Protein 8QPT (pdb70)

Sequence (572 aa):
ALSSVVSGTRRNSPSFKTYLRLKDGKIGSFFHDVPLGLDKQKRIANMVVEIPRWVNAKYEISKDFKANPIVVQDTKKGKLRYLNNIYPNHGVPHNYGAFPQTWESPLESSSLVNQNILGDNDPLDVIDIGRFVSSTGTVKPVKILGSLALVDDGELDWKVVVIDTNDPFAAELNDIKDVYEKMPGVLENLKRWFEVYKIPTGKEPNSFLFDGNYKDTEEFTLKVVQECHENWYKLVMGELHGDNLPSTENATLPHTKGNTVFDVEIEVSQKAEQVPPEVNDMSFIKMLKLSRALSSVVSGTRNSPSFKTYLRLKDGKIGSFFHDVPLGLDKQKRIANMVVEIPRWVNAKYEISKDFKANPIVQDTTKKGKLRYLNNIYPNHGVPHNYGAFPQTWESPLESSSLVNQNILGDNDPLDVIDIGRFVSSTGTVKPVKILGSLALVDDGELDWKVVVIDTNDPFAAELNDIKDVYEKMPGVLENLKRWFEVYKIPTGKEPNSFLFDGNYKDTEFTLKVVQECHENWYKLVMGELHGDNLPSTENATLPHTKGNTVFDVEIEVSQKAEQVPPEVNDMSFIK

Solvent-accessible surface area: 26275 Å² total; per-residue (Å²): 130,59,62,45,36,71,2,0,4,91,22,6,95,31,11,24,2,11,0,67,21,87,105,36,112,9,0,0,0,0,0,5,0,72,0,46,46,41,60,162,133,62,47,0,34,0,0,0,19,9,14,27,132,35,12,4,40,2,74,11,18,52,140,100,106,3,6,0,0,18,7,43,68,45,111,69,83,38,55,37,19,42,4,1,109,109,22,100,0,0,10,22,0,20,3,2,0,0,18,0,0,8,3,55,80,52,66,22,95,44,13,126,47,91,11,87,12,21,39,49,7,0,33,1,2,0,6,3,132,77,82,11,77,17,3,39,39,16,55,0,20,0,0,0,0,1,0,0,6,15,90,8,55,6,16,8,14,0,2,0,0,6,50,108,7,99,63,8,77,83,0,67,52,16,61,35,0,138,89,92,34,110,36,23,12,84,43,2,63,82,2,5,62,10,23,58,54,52,94,62,66,39,81,16,52,30,15,66,143,7,87,39,44,64,6,127,37,0,16,98,2,0,82,45,5,50,84,16,17,99,55,7,7,91,63,85,45,99,40,126,142,57,14,55,26,65,0,27,58,24,103,189,15,136,12,66,52,111,14,131,32,139,62,69,137,68,137,99,62,93,94,57,52,107,108,18,102,94,107,17,141,33,153,266,155,80,170,88,158,67,51,53,46,37,60,1,1,9,109,23,10,53,16,6,36,2,10,0,49,23,123,74,37,125,25,0,0,0,0,0,4,1,78,1,46,38,31,62,144,128,60,44,1,35,0,0,0,17,9,18,28,132,47,14,4,49,7,64,10,13,49,131,63,56,2,4,0,0,17,10,37,66,67,78,16,58,33,35,40,16,39,4,1,110,107,22,98,0,0,11,22,0,23,3,2,0,0,16,0,0,6,12,28,80,50,48,23,107,48,10,124,94,96,18,86,10,25,24,47,8,0,34,1,2,0,6,3,135,78,83,11,75,21,4,40,44,17,58,0,22,0,0,0,0,1,0,0,21,9,106,56,67,5,15,8,14,0,2,0,0,7,53,108,6,101,65,8,81,54,0,71,52,17,69,33,0,125,117,96,38,112,36,22,12,86,44,1,63,84,2,5,63,7,26,57,51,55,96,71,84,96,77,18,62,36,19,66,137,8,88,41,44,61,7,136,32,0,18,71,3,0,66,34,7,46,85,29,10,98,87,7,3,62,64,110,51,93,46,121,107,46,13,52,28,78,0,31,62,22,118,97,12,114,13,66,50,128,23,139,30,138,75,70,122,60,124,96,55,87,160,62,51,108,112,16,102,92,106,18,141,33,178

InterPro domains:
  IPR008162 Inorganic pyrophosphatase [PF00719] (52-235)
  IPR008162 Inorganic pyrophosphatase [PTHR10286] (16-240)
  IPR008162 Inorganic pyrophosphatase [cd00412] (51-233)
  IPR036649 Inorganic pyrophosphatase superfamily [G3DSA:3.90.80.10] (9-289)
  IPR036649 Inorganic pyrophosphatase superfamily [SSF50324] (10-264)

Radius of gyration: 27.83 Å; Cα contacts (8 Å, |Δi|>4): 1344; chains: 2; bounding box: 72×51×73 Å

B-factor: mean 26.02, std 12.2, range [9.14, 114.29]

Secondary structure (DSSP, 8-state):
--EEEEES-TTSTT-EEEEE-TTS-EE-TTTSS----BTTTTEEEEEEEE-TT--B-EEE-SSSTT--EEE-EETTEEPB--EETT--S-SSEEEE-TT----SSS--TTSSS--EE-SSPPEEEE-SS----TT-EEEEEEEEEEEEEETTEEEEEEEEEETTSGGGGG-SSHHHHHHHSTTHHHHHHHHHHHTTGGGTPPPPEESGGGPEE-HHHHHHHHHHHHHHHHHHHTT----SSPPP--BSS-TT-TTB--B----PPP-S-PPPPGGGG-EE---/---SS---EEEEES-TTSTT-EEEEE-TTS-EE-TTTSS----BTTTTEEEEEEEE-TT--B-EEE-SSSTT--EEE-EETTEE-B--EETT--S-SSEEEE-TT----SSSB-TTSSS--BB-SSPPEEEE-SS----TT-EEEEEEEEEEEEEETTEEEEEEEEEETTSGGGGG--SHHHHHHHSTTHHHHHHHHHHHTTGGGTPPPPEESGGGPEE-HHHHHHHHHHHHHHHHHHHTT----SSPPP--BSS-TT-TTB-------PPP-S-PPPPGGGG-EE---

Nearest PDB structures (foldseek):
  8qpt-assembly1_A  TM=9.999E-01  e=3.934E-60  Ogataea parapolymorpha
  1m38-assembly1_B  TM=9.518E-01  e=9.790E-38  Saccharomyces cerevisiae
  2ik9-assembly1_B  TM=9.386E-01  e=1.916E-37  Saccharomyces cerevisiae
  2ik0-assembly1_B  TM=9.523E-01  e=9.363E-37  Saccharomyces cerevisiae
  2ik7-assembly1_A  TM=9.501E-01  e=1.980E-35  Saccharomyces cerevisiae

Structure (mmCIF, N/CA/C/O backbone):
data_8QPT
#
_entry.id   8QPT
#
_cell.length_a   56.724
_cell.length_b   83.035
_cell.length_c   64.975
_cell.angle_alpha   90.00
_cell.angle_beta   96.89
_cell.angle_gamma   90.00
#
_symmetry.space_group_name_H-M   'P 1 21 1'
#
loop_
_entity.id
_entity.type
_entity.pdbx_description
1 polymer 'inorganic diphosphatase'
2 non-polymer GLYCEROL
3 non-polymer 'MAGNESIUM ION'
4 water water
#
loop_
_atom_site.group_PDB
_atom_site.id
_atom_site.type_symbol
_atom_site.label_atom_id
_atom_site.label_alt_id
_atom_site.label_comp_id
_atom_site.label_asym_id
_atom_site.label_entity_id
_atom_site.label_seq_id
_atom_site.pdbx_PDB_ins_code
_atom_site.Cartn_x
_atom_site.Cartn_y
_atom_site.Cartn_z
_atom_site.occupancy
_atom_site.B_iso_or_equiv
_atom_site.auth_seq_id
_atom_site.auth_comp_id
_atom_site.auth_asym_id
_atom_site.auth_atom_id
_atom_site.pdbx_PDB_model_num
ATOM 1 N N . ALA A 1 7 ? 6.498 6.459 18.625 1.00 51.91 7 ALA A N 1
ATOM 2 C CA . ALA A 1 7 ? 7.289 5.709 17.576 1.00 54.14 7 ALA A CA 1
ATOM 3 C C . ALA A 1 7 ? 8.029 6.697 16.671 1.00 44.13 7 ALA A C 1
ATOM 4 O O . ALA A 1 7 ? 7.619 7.873 16.574 1.00 42.32 7 ALA A O 1
ATOM 6 N N . LEU A 1 8 ? 9.212 6.285 16.202 1.00 34.38 8 LEU A N 1
ATOM 7 C CA . LEU A 1 8 ? 9.985 7.008 15.161 1.00 32.13 8 LEU A CA 1
ATOM 8 C C . LEU A 1 8 ? 9.061 7.263 13.983 1.00 27.12 8 LEU A C 1
ATOM 9 O O . LEU A 1 8 ? 8.209 6.397 13.654 1.00 33.00 8 LEU A O 1
ATOM 14 N N . SER A 1 9 ? 9.268 8.339 13.285 1.00 22.81 9 SER A N 1
ATOM 15 C CA . SER A 1 9 ? 8.524 8.586 12.049 1.00 24.46 9 SER A CA 1
ATOM 16 C C . SER A 1 9 ? 9.415 9.410 11.158 1.00 21.98 9 SER A C 1
ATOM 17 O O . SER A 1 9 ? 10.661 9.487 11.442 1.00 22.40 9 SER A O 1
ATOM 20 N N . SER A 1 10 ? 8.845 9.997 10.124 1.00 19.66 10 SER A N 1
ATOM 21 C CA . SER A 1 10 ? 9.653 10.808 9.205 1.00 18.83 10 SER A CA 1
ATOM 22 C C . SER A 1 10 ? 8.807 11.983 8.744 1.00 24.43 10 SER A C 1
ATOM 23 O O . SER A 1 10 ? 7.604 11.915 8.890 1.00 30.06 10 SER A O 1
ATOM 26 N N . VAL A 1 11 ? 9.427 12.963 8.163 1.00 23.03 11 VAL A N 1
ATOM 27 C CA . VAL A 1 11 ? 8.813 14.201 7.660 1.00 26.01 11 VAL A CA 1
ATOM 28 C C . VAL A 1 11 ? 9.503 14.529 6.337 1.00 25.94 11 VAL A C 1
ATOM 29 O O . VAL A 1 11 ? 10.805 14.537 6.210 1.00 21.31 11 VAL A O 1
ATOM 33 N N . VAL A 1 12 ? 8.656 14.860 5.366 1.00 21.95 12 VAL A N 1
ATOM 34 C CA . VAL A 1 12 ? 9.180 15.351 4.082 1.00 22.32 12 VAL A CA 1
ATOM 35 C C . VAL A 1 12 ? 9.433 16.868 4.115 1.00 26.57 12 VAL A C 1
ATOM 36 O O . VAL A 1 12 ? 8.631 17.606 4.681 1.00 24.90 12 VAL A O 1
ATOM 40 N N . SER A 1 13 ? 10.547 17.287 3.568 1.00 24.19 13 SER A N 1
ATOM 41 C CA . SER A 1 13 ? 10.921 18.658 3.233 1.00 25.42 13 SER A CA 1
ATOM 42 C C . SER A 1 13 ? 11.059 18.839 1.722 1.00 31.05 13 SER A C 1
ATOM 43 O O . SER A 1 13 ? 11.676 17.970 1.031 1.00 28.12 13 SER A O 1
ATOM 46 N N . GLY A 1 14 ? 10.554 19.968 1.197 1.00 27.70 14 GLY A N 1
ATOM 47 C CA . GLY A 1 14 ? 10.798 20.310 -0.209 1.00 24.32 14 GLY A CA 1
ATOM 48 C C . GLY A 1 14 ? 9.893 19.580 -1.155 1.00 23.79 14 GLY A C 1
ATOM 49 O O . GLY A 1 14 ? 8.862 19.072 -0.722 1.00 25.96 14 GLY A O 1
ATOM 50 N N . THR A 1 15 ? 10.278 19.552 -2.445 1.00 29.05 15 THR A N 1
ATOM 51 C CA . THR A 1 15 ? 9.376 19.129 -3.561 1.00 27.10 15 THR A CA 1
ATOM 52 C C . THR A 1 15 ? 9.816 17.767 -4.141 1.00 24.80 15 THR A C 1
ATOM 53 O O . THR A 1 15 ? 10.928 17.665 -4.585 1.00 26.51 15 THR A O 1
ATOM 57 N N . ARG A 1 16 ? 8.902 16.817 -4.210 1.00 24.46 16 ARG A N 1
ATOM 58 C CA A ARG A 1 16 ? 9.142 15.490 -4.841 0.50 24.73 16 ARG A CA 1
ATOM 59 C CA B ARG A 1 16 ? 9.108 15.483 -4.847 0.50 26.06 16 ARG A CA 1
ATOM 60 C C . ARG A 1 16 ? 9.570 15.692 -6.303 1.00 26.16 16 ARG A C 1
ATOM 61 O O . ARG A 1 16 ? 8.987 16.522 -6.988 1.00 31.19 16 ARG A O 1
ATOM 76 N N . ASN A 1 17 ? 10.617 14.986 -6.715 1.00 25.06 17 ASN A N 1
ATOM 77 C CA . ASN A 1 17 ? 11.187 14.948 -8.076 1.00 25.35 17 ASN A CA 1
ATOM 78 C C . ASN A 1 17 ? 11.833 16.276 -8.359 1.00 29.57 17 ASN A C 1
ATOM 79 O O . ASN A 1 17 ? 12.105 16.547 -9.533 1.00 27.93 17 ASN A O 1
ATOM 84 N N . SER A 1 18 ? 12.234 16.993 -7.325 1.00 26.10 18 SER A N 1
ATOM 85 C CA . SER A 1 18 ? 13.120 18.180 -7.465 1.00 32.22 18 SER A CA 1
ATOM 86 C C . SER A 1 18 ? 14.327 18.011 -6.568 1.00 34.29 18 SER A C 1
ATOM 87 O O . SER A 1 18 ? 14.267 17.224 -5.635 1.00 23.33 18 SER A O 1
ATOM 90 N N . PRO A 1 19 ? 15.413 18.773 -6.814 1.00 34.91 19 PRO A N 1
ATOM 91 C CA . PRO A 1 19 ? 16.584 18.748 -5.966 1.00 32.35 19 PRO A CA 1
ATOM 92 C C . PRO A 1 19 ? 16.318 19.152 -4.512 1.00 29.49 19 PRO A C 1
ATOM 93 O O . PRO A 1 19 ? 17.125 18.817 -3.746 1.00 32.63 19 PRO A O 1
ATOM 97 N N . SER A 1 20 ? 15.183 19.747 -4.170 1.00 28.88 20 SER A N 1
ATOM 98 C CA . SER A 1 20 ? 14.869 20.159 -2.765 1.00 32.10 20 SER A CA 1
ATOM 99 C C . SER A 1 20 ? 14.339 19.000 -1.891 1.00 31.59 20 SER A C 1
ATOM 100 O O . SER A 1 20 ? 14.258 19.177 -0.647 1.00 25.58 20 SER A O 1
ATOM 103 N N . PHE A 1 21 ? 14.002 17.834 -2.465 1.00 26.90 21 PHE A N 1
ATOM 104 C CA . PHE A 1 21 ? 13.246 16.799 -1.708 1.00 23.25 21 PHE A CA 1
ATOM 105 C C . PHE A 1 21 ? 14.154 16.220 -0.641 1.00 22.02 21 PHE A C 1
ATOM 106 O O . PHE A 1 21 ? 15.316 15.954 -0.939 1.00 18.69 21 PHE A O 1
ATOM 114 N N . LYS A 1 22 ? 13.631 16.088 0.560 1.00 19.94 22 LYS A N 1
ATOM 115 C CA . LYS A 1 22 ? 14.357 15.400 1.661 1.00 19.76 22 LYS A CA 1
ATOM 116 C C . LYS A 1 22 ? 13.385 14.679 2.539 1.00 23.08 22 LYS A C 1
ATOM 117 O O . LYS A 1 22 ? 12.214 15.146 2.696 1.00 24.05 22 LYS A O 1
ATOM 123 N N . THR A 1 23 ? 13.833 13.584 3.136 1.00 18.85 23 THR A N 1
ATOM 124 C CA . THR A 1 23 ? 13.058 12.918 4.213 1.00 18.81 23 THR A CA 1
ATOM 125 C C . THR A 1 23 ? 13.943 12.912 5.442 1.00 18.77 23 THR A C 1
ATOM 126 O O . THR A 1 23 ? 15.075 12.429 5.335 1.00 16.80 23 THR A O 1
ATOM 130 N N . TYR A 1 24 ? 13.429 13.421 6.560 1.00 19.51 24 TYR A N 1
ATOM 131 C CA . TYR A 1 24 ? 14.180 13.455 7.832 1.00 18.41 24 TYR A CA 1
ATOM 132 C C . TYR A 1 24 ? 13.542 12.469 8.772 1.00 19.66 24 TYR A C 1
ATOM 133 O O . TYR A 1 24 ? 12.293 12.377 8.784 1.00 18.44 24 TYR A O 1
ATOM 142 N N . LEU A 1 25 ? 14.413 11.898 9.650 1.00 19.54 25 LEU A N 1
ATOM 143 C CA . LEU A 1 25 ? 13.950 11.133 10.798 1.00 18.91 25 LEU A CA 1
ATOM 144 C C . LEU A 1 25 ? 13.342 12.075 11.850 1.00 18.87 25 LEU A C 1
ATOM 145 O O . LEU A 1 25 ? 13.957 13.033 12.213 1.00 16.14 25 LEU A O 1
ATOM 150 N N . ARG A 1 26 ? 12.170 11.709 12.345 1.00 23.95 26 ARG A N 1
ATOM 151 C CA . ARG A 1 26 ? 11.572 12.394 13.506 1.00 26.61 26 ARG A CA 1
ATOM 152 C C . ARG A 1 26 ? 11.684 11.402 14.685 1.00 24.95 26 ARG A C 1
ATOM 153 O O . ARG A 1 26 ? 11.230 10.207 14.613 1.00 29.89 26 ARG A O 1
ATOM 161 N N . LEU A 1 27 ? 12.279 11.878 15.772 1.00 28.37 27 LEU A N 1
ATOM 162 C CA . LEU A 1 27 ? 12.389 11.093 17.000 1.00 24.65 27 LEU A CA 1
ATOM 163 C C . LEU A 1 27 ? 11.080 11.184 17.792 1.00 30.38 27 LEU A C 1
ATOM 164 O O . LEU A 1 27 ? 10.211 11.916 17.367 1.00 29.93 27 LEU A O 1
ATOM 169 N N . LYS A 1 28 ? 10.960 10.385 18.861 1.00 31.30 28 LYS A N 1
ATOM 170 C CA . LYS A 1 28 ? 9.699 10.151 19.588 1.00 40.18 28 LYS A CA 1
ATOM 171 C C . LYS A 1 28 ? 9.201 11.461 20.204 1.00 41.57 28 LYS A C 1
ATOM 172 O O . LYS A 1 28 ? 7.977 11.565 20.330 1.00 49.72 28 LYS A O 1
ATOM 174 N N . ASP A 1 29 ? 10.067 12.424 20.528 1.00 31.48 29 ASP A N 1
ATOM 175 C CA . ASP A 1 29 ? 9.649 13.695 21.161 1.00 40.32 29 ASP A CA 1
ATOM 176 C C . ASP A 1 29 ? 9.359 14.742 20.070 1.00 43.48 29 ASP A C 1
ATOM 177 O O . ASP A 1 29 ? 9.176 15.918 20.455 1.00 39.90 29 ASP A O 1
ATOM 182 N N . GLY A 1 30 ? 9.424 14.380 18.771 1.00 38.64 30 GLY A N 1
ATOM 183 C CA . GLY A 1 30 ? 9.272 15.315 17.638 1.00 33.99 30 GLY A CA 1
ATOM 184 C C . GLY A 1 30 ? 10.583 15.938 17.169 1.00 33.97 30 GLY A C 1
ATOM 185 O O . GLY A 1 30 ? 10.546 16.647 16.190 1.00 33.48 30 GLY A O 1
ATOM 186 N N . LYS A 1 31 ? 11.733 15.742 17.834 1.00 26.75 31 LYS A N 1
ATOM 187 C CA . LYS A 1 31 ? 12.986 16.345 17.406 1.00 24.67 31 LYS A CA 1
ATOM 188 C C . LYS A 1 31 ? 13.521 15.578 16.171 1.00 23.53 31 LYS A C 1
ATOM 189 O O . LYS A 1 31 ? 13.102 14.472 15.901 1.00 24.31 31 LYS A O 1
ATOM 195 N N . ILE A 1 32 ? 14.392 16.211 15.424 1.00 22.69 32 ILE A N 1
ATOM 196 C CA . ILE A 1 32 ? 15.008 15.616 14.201 1.00 22.28 32 ILE A CA 1
ATOM 197 C C . ILE A 1 32 ? 16.172 14.777 14.656 1.00 23.99 32 ILE A C 1
ATOM 198 O O . ILE A 1 32 ? 16.949 15.230 15.554 1.00 19.99 32 ILE A O 1
ATOM 203 N N . GLY A 1 33 ? 16.247 13.551 14.136 1.00 20.51 33 GLY A N 1
ATOM 204 C CA . GLY A 1 33 ? 17.430 12.698 14.321 1.00 20.30 33 GLY A CA 1
ATOM 205 C C . GLY A 1 33 ? 18.086 12.377 12.967 1.00 17.46 33 GLY A C 1
ATOM 206 O O . GLY A 1 33 ? 17.551 12.737 11.911 1.00 17.45 33 GLY A O 1
ATOM 207 N N . SER A 1 34 ? 19.167 11.583 13.026 1.00 18.81 34 SER A N 1
ATOM 208 C CA . SER A 1 34 ? 19.942 11.071 11.901 1.00 16.66 34 SER A CA 1
ATOM 209 C C . SER A 1 34 ? 19.424 9.657 11.577 1.00 17.40 34 SER A C 1
ATOM 210 O O . SER A 1 34 ? 19.512 8.807 12.426 1.00 16.97 34 SER A O 1
ATOM 213 N N . PHE A 1 35 ? 19.080 9.405 10.327 1.00 15.35 35 PHE A N 1
ATOM 214 C CA . PHE A 1 35 ? 18.849 8.017 9.833 1.00 14.33 35 PHE A CA 1
ATOM 215 C C . PHE A 1 35 ? 20.088 7.127 9.957 1.00 17.16 35 PHE A C 1
ATOM 216 O O . PHE A 1 35 ? 19.894 5.923 10.113 1.00 16.41 35 PHE A O 1
ATOM 224 N N . PHE A 1 36 ? 21.306 7.693 9.849 1.00 13.94 36 PHE A N 1
ATOM 225 C CA . PHE A 1 36 ? 22.557 6.930 9.950 1.00 16.00 36 PHE A CA 1
ATOM 226 C C . PHE A 1 36 ? 22.774 6.506 11.418 1.00 15.68 36 PHE A C 1
ATOM 227 O O . PHE A 1 36 ? 23.048 5.317 11.670 1.00 15.15 36 PHE A O 1
ATOM 235 N N . HIS A 1 37 ? 22.652 7.416 12.380 1.00 16.70 37 HIS A N 1
ATOM 236 C CA . HIS A 1 37 ? 23.182 7.240 13.753 1.00 12.99 37 HIS A CA 1
ATOM 237 C C . HIS A 1 37 ? 22.116 7.031 14.805 1.00 15.69 37 HIS A C 1
ATOM 238 O O . HIS A 1 37 ? 22.461 6.413 15.823 1.00 18.22 37 HIS A O 1
ATOM 245 N N . ASP A 1 38 ? 20.910 7.554 14.598 1.00 14.04 38 ASP A N 1
ATOM 246 C CA . ASP A 1 38 ? 19.893 7.672 15.686 1.00 17.17 38 ASP A CA 1
ATOM 247 C C . ASP A 1 38 ? 18.810 6.620 15.612 1.00 19.71 38 ASP A C 1
ATOM 248 O O . ASP A 1 38 ? 17.929 6.611 16.525 1.00 25.36 38 ASP A O 1
ATOM 253 N N . VAL A 1 39 ? 18.780 5.810 14.573 1.00 13.91 39 VAL A N 1
ATOM 254 C CA . VAL A 1 39 ? 17.779 4.693 14.494 1.00 14.46 39 VAL A CA 1
ATOM 255 C C . VAL A 1 39 ? 18.524 3.485 15.066 1.00 15.13 39 VAL A C 1
ATOM 256 O O . VAL A 1 39 ? 19.536 3.042 14.530 1.00 12.61 39 VAL A O 1
ATOM 260 N N . PRO A 1 40 ? 18.075 2.943 16.207 1.00 15.97 40 PRO A N 1
ATOM 261 C CA . PRO A 1 40 ? 18.705 1.756 16.772 1.00 17.76 40 PRO A CA 1
ATOM 262 C C . PRO A 1 40 ? 18.630 0.599 15.772 1.00 18.62 40 PRO A C 1
ATOM 263 O O . PRO A 1 40 ? 17.552 0.343 15.231 1.00 16.27 40 PRO A O 1
ATOM 267 N N . LEU A 1 41 ? 19.735 -0.045 15.497 1.00 15.53 41 LEU A N 1
ATOM 268 C CA . LEU A 1 41 ? 19.776 -1.251 14.663 1.00 16.22 41 LEU A CA 1
ATOM 269 C C . LEU A 1 41 ? 18.889 -2.317 15.339 1.00 17.23 41 LEU A C 1
ATOM 270 O O . LEU A 1 41 ? 18.155 -2.958 14.657 1.00 16.01 41 LEU A O 1
ATOM 275 N N . GLY A 1 42 ? 18.919 -2.419 16.670 1.00 17.33 42 GLY A N 1
ATOM 276 C CA . GLY A 1 42 ? 18.027 -3.366 17.387 1.00 20.40 42 GLY A CA 1
ATOM 277 C C . GLY A 1 42 ? 18.302 -4.782 16.985 1.00 20.17 42 GLY A C 1
ATOM 278 O O . GLY A 1 42 ? 17.336 -5.601 16.844 1.00 24.39 42 GLY A O 1
ATOM 279 N N . LEU A 1 43 ? 19.547 -5.064 16.658 1.00 16.82 43 LEU A N 1
ATOM 280 C CA . LEU A 1 43 ? 19.983 -6.398 16.219 1.00 20.42 43 LEU A CA 1
ATOM 281 C C . LEU A 1 43 ? 19.654 -7.426 17.315 1.00 19.03 43 LEU A C 1
ATOM 282 O O . LEU A 1 43 ? 20.103 -7.253 18.476 1.00 19.80 43 LEU A O 1
ATOM 287 N N . ASP A 1 44 ? 18.945 -8.455 16.928 1.00 20.26 44 ASP A N 1
ATOM 288 C CA . ASP A 1 44 ? 18.649 -9.666 17.773 1.00 19.78 44 ASP A CA 1
ATOM 289 C C . ASP A 1 44 ? 19.219 -10.869 17.040 1.00 22.24 44 ASP A C 1
ATOM 290 O O . ASP A 1 44 ? 18.603 -11.325 16.085 1.00 21.92 44 ASP A O 1
ATOM 295 N N . LYS A 1 45 ? 20.385 -11.339 17.450 1.00 21.52 45 LYS A N 1
ATOM 296 C CA . LYS A 1 45 ? 21.173 -12.408 16.796 1.00 24.04 45 LYS A CA 1
ATOM 297 C C . LYS A 1 45 ? 20.336 -13.680 16.918 1.00 29.16 45 LYS A C 1
ATOM 298 O O . LYS A 1 45 ? 20.273 -14.462 15.946 1.00 28.10 45 LYS A O 1
ATOM 301 N N . GLN A 1 46 ? 19.633 -13.819 18.029 1.00 28.34 46 GLN A N 1
ATOM 302 C CA . GLN A 1 46 ? 18.807 -15.042 18.271 1.00 32.88 46 GLN A CA 1
ATOM 303 C C . GLN A 1 46 ? 17.633 -15.125 17.297 1.00 27.61 46 GLN A C 1
ATOM 304 O O . GLN A 1 46 ? 17.491 -16.193 16.590 1.00 26.74 46 GLN A O 1
ATOM 310 N N . LYS A 1 47 ? 16.852 -14.056 17.208 1.00 25.36 47 LYS A N 1
ATOM 311 C CA . LYS A 1 47 ? 15.660 -13.990 16.339 1.00 27.10 47 LYS A CA 1
ATOM 312 C C . LYS A 1 47 ? 16.026 -13.593 14.896 1.00 24.87 47 LYS A C 1
ATOM 313 O O . LYS A 1 47 ? 15.145 -13.744 14.019 1.00 23.35 47 LYS A O 1
ATOM 319 N N . ARG A 1 48 ? 17.297 -13.280 14.625 1.00 21.75 48 ARG A N 1
ATOM 320 C CA . ARG A 1 48 ? 17.801 -12.928 13.282 1.00 23.42 48 ARG A CA 1
ATOM 321 C C . ARG A 1 48 ? 16.987 -11.753 12.737 1.00 19.39 48 ARG A C 1
ATOM 322 O O . ARG A 1 48 ? 16.585 -11.785 11.555 1.00 23.89 48 ARG A O 1
ATOM 330 N N . ILE A 1 49 ? 16.751 -10.749 13.574 1.00 18.47 49 ILE A N 1
ATOM 331 C CA . ILE A 1 49 ? 16.010 -9.513 13.185 1.00 19.75 49 ILE A CA 1
ATOM 332 C C . ILE A 1 49 ? 16.839 -8.285 13.505 1.00 17.63 49 ILE A C 1
ATOM 333 O O . ILE A 1 49 ? 17.688 -8.284 14.453 1.00 18.88 49 ILE A O 1
ATOM 338 N N . ALA A 1 50 ? 16.525 -7.233 12.774 1.00 15.81 50 ALA A N 1
ATOM 339 C CA . ALA A 1 50 ? 17.145 -5.892 12.935 1.00 15.04 50 ALA A CA 1
ATOM 340 C C . ALA A 1 50 ? 16.235 -4.899 12.239 1.00 15.40 50 ALA A C 1
ATOM 341 O O . ALA A 1 50 ? 15.336 -5.349 11.544 1.00 16.54 50 ALA A O 1
ATOM 343 N N . ASN A 1 51 ? 16.391 -3.603 12.514 1.00 13.83 51 ASN A N 1
ATOM 344 C CA . ASN A 1 51 ? 15.613 -2.510 11.935 1.00 14.80 51 ASN A CA 1
ATOM 345 C C . ASN A 1 51 ? 16.275 -2.072 10.632 1.00 15.92 51 ASN A C 1
ATOM 346 O O . ASN A 1 51 ? 17.457 -1.887 10.634 1.00 13.94 51 ASN A O 1
ATOM 351 N N . MET A 1 52 ? 15.482 -1.977 9.588 1.00 17.32 52 MET A N 1
ATOM 352 C CA . MET A 1 52 ? 15.864 -1.420 8.272 1.00 16.86 52 MET A CA 1
ATOM 353 C C . MET A 1 52 ? 15.342 0.038 8.203 1.00 15.42 52 MET A C 1
ATOM 354 O O . MET A 1 52 ? 14.213 0.354 8.672 1.00 14.85 52 MET A O 1
ATOM 359 N N . VAL A 1 53 ? 16.125 0.897 7.543 1.00 13.02 53 VAL A N 1
ATOM 360 C CA . VAL A 1 53 ? 15.632 2.178 7.044 1.00 13.37 53 VAL A CA 1
ATOM 361 C C . VAL A 1 53 ? 15.367 2.015 5.570 1.00 13.71 53 VAL A C 1
ATOM 362 O O . VAL A 1 53 ? 16.337 1.612 4.799 1.00 12.53 53 VAL A O 1
ATOM 366 N N . VAL A 1 54 ? 14.110 2.225 5.164 1.00 12.11 54 VAL A N 1
ATOM 367 C CA . VAL A 1 54 ? 13.716 2.139 3.749 1.00 13.01 54 VAL A CA 1
ATOM 368 C C . VAL A 1 54 ? 14.105 3.427 3.034 1.00 12.33 54 VAL A C 1
ATOM 369 O O . VAL A 1 54 ? 13.687 4.527 3.412 1.00 13.50 54 VAL A O 1
ATOM 373 N N . GLU A 1 55 ? 14.917 3.281 2.016 1.00 11.77 55 GLU A N 1
ATOM 374 C CA . GLU A 1 55 ? 15.254 4.369 1.105 1.00 12.35 55 GLU A CA 1
ATOM 375 C C . GLU A 1 55 ? 14.386 4.400 -0.149 1.00 11.48 55 GLU A C 1
ATOM 376 O O . GLU A 1 55 ? 13.932 5.471 -0.523 1.00 13.69 55 GLU A O 1
ATOM 382 N N . ILE A 1 56 ? 14.300 3.305 -0.884 1.00 10.23 56 ILE A N 1
ATOM 383 C CA . ILE A 1 56 ? 13.596 3.261 -2.164 1.00 12.75 56 ILE A CA 1
ATOM 384 C C . ILE A 1 56 ? 12.470 2.240 -2.059 1.00 13.66 56 ILE A C 1
ATOM 385 O O . ILE A 1 56 ? 12.731 1.045 -1.941 1.00 11.98 56 ILE A O 1
ATOM 390 N N . PRO A 1 57 ? 11.220 2.681 -2.249 1.00 12.93 57 PRO A N 1
ATOM 391 C CA . PRO A 1 57 ? 10.106 1.726 -2.278 1.00 11.00 57 PRO A CA 1
ATOM 392 C C . PRO A 1 57 ? 10.264 0.783 -3.481 1.00 12.18 57 PRO A C 1
ATOM 393 O O . PRO A 1 57 ? 10.721 1.278 -4.562 1.00 13.68 57 PRO A O 1
ATOM 397 N N . ARG A 1 58 ? 9.726 -0.452 -3.408 1.00 13.06 58 ARG A N 1
ATOM 398 C CA . ARG A 1 58 ? 9.680 -1.337 -4.566 1.00 14.29 58 ARG A CA 1
ATOM 399 C C . ARG A 1 58 ? 8.977 -0.610 -5.728 1.00 12.91 58 ARG A C 1
ATOM 400 O O . ARG A 1 58 ? 8.002 0.186 -5.487 1.00 12.48 58 ARG A O 1
ATOM 408 N N . TRP A 1 59 ? 9.556 -0.721 -6.898 1.00 9.14 59 TRP A N 1
ATOM 409 C CA . TRP A 1 59 ? 9.023 -0.264 -8.213 1.00 11.05 59 TRP A CA 1
ATOM 410 C C . TRP A 1 59 ? 9.187 1.256 -8.335 1.00 13.62 59 TRP A C 1
ATOM 411 O O . TRP A 1 59 ? 8.541 1.873 -9.174 1.00 15.00 59 TRP A O 1
ATOM 422 N N . VAL A 1 60 ? 10.039 1.824 -7.508 1.00 12.03 60 VAL A N 1
ATOM 423 C CA . VAL A 1 60 ? 10.417 3.236 -7.688 1.00 11.43 60 VAL A CA 1
ATOM 424 C C . VAL A 1 60 ? 11.796 3.311 -8.385 1.00 12.03 60 VAL A C 1
ATOM 425 O O . VAL A 1 60 ? 12.651 2.441 -8.148 1.00 11.81 60 VAL A O 1
ATOM 429 N N . ASN A 1 61 ? 12.028 4.390 -9.134 1.00 11.53 61 ASN A N 1
ATOM 430 C CA . ASN A 1 61 ? 13.342 4.531 -9.900 1.00 12.28 61 ASN A CA 1
ATOM 431 C C . ASN A 1 61 ? 14.273 5.541 -9.222 1.00 13.92 61 ASN A C 1
ATOM 432 O O . ASN A 1 61 ? 15.494 5.381 -9.318 1.00 12.89 61 ASN A O 1
ATOM 437 N N . ALA A 1 62 ? 13.732 6.557 -8.561 1.00 14.44 62 ALA A N 1
ATOM 438 C CA . ALA A 1 62 ? 14.549 7.619 -7.948 1.00 16.04 62 ALA A CA 1
ATOM 439 C C . ALA A 1 62 ? 15.577 6.968 -7.020 1.00 16.27 62 ALA A C 1
ATOM 440 O O . ALA A 1 62 ? 15.223 6.193 -6.110 1.00 15.56 62 ALA A O 1
ATOM 442 N N . LYS A 1 63 ? 16.822 7.393 -7.127 1.00 15.82 63 LYS A N 1
ATOM 443 C CA . LYS A 1 63 ? 17.938 6.775 -6.368 1.00 16.90 63 LYS A CA 1
ATOM 444 C C . LYS A 1 63 ? 18.065 7.486 -5.026 1.00 16.85 63 LYS A C 1
ATOM 445 O O . LYS A 1 63 ? 18.986 8.353 -4.799 1.00 16.25 63 LYS A O 1
ATOM 451 N N . TYR A 1 64 ? 17.106 7.265 -4.138 1.00 13.81 64 TYR A N 1
ATOM 452 C CA . TYR A 1 64 ? 17.120 7.854 -2.800 1.00 14.60 64 TYR A CA 1
ATOM 453 C C . TYR A 1 64 ? 18.160 7.117 -1.943 1.00 15.70 64 TYR A C 1
ATOM 454 O O . TYR A 1 64 ? 18.249 5.863 -1.938 1.00 16.73 64 TYR A O 1
ATOM 463 N N . GLU A 1 65 ? 18.912 7.835 -1.145 1.00 13.68 65 GLU A N 1
ATOM 464 C CA . GLU A 1 65 ? 19.870 7.270 -0.199 1.00 16.68 65 GLU A CA 1
ATOM 465 C C . GLU A 1 65 ? 19.962 8.161 1.037 1.00 14.35 65 GLU A C 1
ATOM 466 O O . GLU A 1 65 ? 19.885 9.379 0.911 1.00 14.86 65 GLU A O 1
ATOM 472 N N . ILE A 1 66 ? 20.312 7.578 2.133 1.00 14.39 66 ILE A N 1
ATOM 473 C CA . ILE A 1 66 ? 20.762 8.332 3.335 1.00 14.96 66 ILE A CA 1
ATOM 474 C C . ILE A 1 66 ? 21.991 9.128 2.898 1.00 15.27 66 ILE A C 1
ATOM 475 O O . ILE A 1 66 ? 23.034 8.508 2.535 1.00 16.05 66 ILE A O 1
ATOM 480 N N . SER A 1 67 ? 21.929 10.444 3.102 1.00 18.07 67 SER A N 1
ATOM 481 C CA . SER A 1 67 ? 23.050 11.346 2.750 1.00 20.19 67 SER A CA 1
ATOM 482 C C . SER A 1 67 ? 24.057 11.355 3.893 1.00 20.31 67 SER A C 1
ATOM 483 O O . SER A 1 67 ? 23.637 11.627 5.013 1.00 19.42 67 SER A O 1
ATOM 486 N N . LYS A 1 68 ? 25.333 11.138 3.598 1.00 17.77 68 LYS A N 1
ATOM 487 C CA . LYS A 1 68 ? 26.409 11.265 4.635 1.00 23.95 68 LYS A CA 1
ATOM 488 C C . LYS A 1 68 ? 26.833 12.741 4.784 1.00 29.43 68 LYS A C 1
ATOM 489 O O . LYS A 1 68 ? 27.542 13.030 5.789 1.00 27.84 68 LYS A O 1
ATOM 495 N N . ASP A 1 69 ? 26.416 13.600 3.852 1.00 25.18 69 ASP A N 1
ATOM 496 C CA . ASP A 1 69 ? 26.919 14.992 3.714 1.00 31.45 69 ASP A CA 1
ATOM 497 C C . ASP A 1 69 ? 25.915 15.972 4.324 1.00 35.02 69 ASP A C 1
ATOM 498 O O . ASP A 1 69 ? 26.390 16.878 4.977 1.00 44.59 69 ASP A O 1
ATOM 503 N N . PHE A 1 70 ? 24.608 15.875 4.030 1.00 27.58 70 PHE A N 1
ATOM 504 C CA . PHE A 1 70 ? 23.591 16.814 4.538 1.00 23.90 70 PHE A CA 1
ATOM 505 C C . PHE A 1 70 ? 23.454 16.625 6.064 1.00 24.50 70 PHE A C 1
ATOM 506 O O . PHE A 1 70 ? 23.456 15.487 6.587 1.00 21.54 70 PHE A O 1
ATOM 514 N N . LYS A 1 71 ? 23.222 17.721 6.752 1.00 24.30 71 LYS A N 1
ATOM 515 C CA . LYS A 1 71 ? 23.026 17.750 8.209 1.00 23.93 71 LYS A CA 1
ATOM 516 C C . LYS A 1 71 ? 21.856 16.867 8.556 1.00 20.33 71 LYS A C 1
ATOM 517 O O . LYS A 1 71 ? 20.835 16.929 7.890 1.00 20.17 71 LYS A O 1
ATOM 523 N N . ALA A 1 72 ? 22.014 16.060 9.613 1.00 17.00 72 ALA A N 1
ATOM 524 C CA . ALA A 1 72 ? 21.065 15.066 10.144 1.00 16.57 72 ALA A CA 1
ATOM 525 C C . ALA A 1 72 ? 20.858 13.852 9.200 1.00 16.68 72 ALA A C 1
ATOM 526 O O . ALA A 1 72 ? 19.929 13.106 9.476 1.00 18.01 72 ALA A O 1
ATOM 528 N N . ASN A 1 73 ? 21.639 13.694 8.148 1.00 16.07 73 ASN A N 1
ATOM 529 C CA . ASN A 1 73 ? 21.617 12.516 7.261 1.00 18.54 73 ASN A CA 1
ATOM 530 C C . ASN A 1 73 ? 20.192 12.239 6.833 1.00 18.59 73 ASN A C 1
ATOM 531 O O . ASN A 1 73 ? 19.681 11.119 7.018 1.00 17.32 73 ASN A O 1
ATOM 536 N N . PRO A 1 74 ? 19.503 13.227 6.224 1.00 17.47 74 PRO A N 1
ATOM 537 C CA . PRO A 1 74 ? 18.238 12.933 5.570 1.00 14.48 74 PRO A CA 1
ATOM 538 C C . PRO A 1 74 ? 18.462 11.971 4.389 1.00 13.59 74 PRO A C 1
ATOM 539 O O . PRO A 1 74 ? 19.570 11.877 3.841 1.00 15.36 74 PRO A O 1
ATOM 543 N N . ILE A 1 75 ? 17.345 11.401 3.952 1.00 14.77 75 ILE A N 1
ATOM 544 C CA . ILE A 1 75 ? 17.291 10.654 2.665 1.00 16.79 75 ILE A CA 1
ATOM 545 C C . ILE A 1 75 ? 17.044 11.658 1.548 1.00 15.34 75 ILE A C 1
ATOM 546 O O . ILE A 1 75 ? 16.110 12.454 1.640 1.00 16.53 75 ILE A O 1
ATOM 551 N N . VAL A 1 76 ? 17.952 11.643 0.588 1.00 17.37 76 VAL A N 1
ATOM 552 C CA A VAL A 1 76 ? 17.936 12.577 -0.570 0.50 17.61 76 VAL A CA 1
ATOM 553 C CA B VAL A 1 76 ? 17.977 12.581 -0.567 0.50 18.84 76 VAL A CA 1
ATOM 554 C C . VAL A 1 76 ? 18.145 11.779 -1.850 1.00 18.09 76 VAL A C 1
ATOM 555 O O . VAL A 1 76 ? 18.751 10.692 -1.817 1.00 17.82 76 VAL A O 1
ATOM 562 N N . GLN A 1 77 ? 17.663 12.311 -2.945 1.00 16.70 77 GLN A N 1
ATOM 563 C CA . GLN A 1 77 ? 17.936 11.668 -4.227 1.00 15.07 77 GLN A CA 1
ATOM 564 C C . GLN A 1 77 ? 19.355 12.006 -4.656 1.00 19.70 77 GLN A C 1
ATOM 565 O O . GLN A 1 77 ? 19.764 13.162 -4.644 1.00 22.76 77 GLN A O 1
ATOM 571 N N . ASP A 1 78 ? 20.069 10.977 -5.026 1.00 19.10 78 ASP A N 1
ATOM 572 C CA . ASP A 1 78 ? 21.387 11.127 -5.660 1.00 19.69 78 ASP A CA 1
ATOM 573 C C . ASP A 1 78 ? 21.301 12.039 -6.880 1.00 22.64 78 ASP A C 1
ATOM 574 O O . ASP A 1 78 ? 20.304 12.105 -7.617 1.00 19.32 78 ASP A O 1
ATOM 579 N N . THR A 1 79 ? 22.418 12.701 -7.183 1.00 26.43 79 THR A N 1
ATOM 580 C CA . THR A 1 79 ? 22.535 13.600 -8.370 1.00 35.41 79 THR A CA 1
ATOM 581 C C . THR A 1 79 ? 23.917 13.445 -9.015 1.00 38.58 79 THR A C 1
ATOM 582 O O . THR A 1 79 ? 24.816 13.169 -8.276 1.00 38.16 79 THR A O 1
ATOM 586 N N . LYS A 1 80 ? 24.046 13.729 -10.307 1.00 38.53 80 LYS A N 1
ATOM 587 C CA . LYS A 1 80 ? 25.313 13.667 -11.075 1.00 45.27 80 LYS A CA 1
ATOM 588 C C . LYS A 1 80 ? 25.302 14.818 -12.081 1.00 49.75 80 LYS A C 1
ATOM 589 O O . LYS A 1 80 ? 24.290 14.999 -12.800 1.00 39.13 80 LYS A O 1
ATOM 591 N N . LYS A 1 81 ? 26.356 15.641 -12.105 1.00 61.13 81 LYS A N 1
ATOM 592 C CA . LYS A 1 81 ? 26.460 16.754 -13.091 1.00 52.31 81 LYS A CA 1
ATOM 593 C C . LYS A 1 81 ? 25.229 17.648 -12.862 1.00 53.55 81 LYS A C 1
ATOM 594 O O . LYS A 1 81 ? 24.665 18.169 -13.854 1.00 58.11 81 LYS A O 1
ATOM 596 N N . GLY A 1 82 ? 24.796 17.752 -11.600 1.00 48.96 82 GLY A N 1
ATOM 597 C CA . GLY A 1 82 ? 23.626 18.544 -11.189 1.00 47.93 82 GLY A CA 1
ATOM 598 C C . GLY A 1 82 ? 22.291 17.901 -11.531 1.00 44.42 82 GLY A C 1
ATOM 599 O O . GLY A 1 82 ? 21.306 18.480 -11.148 1.00 44.43 82 GLY A O 1
ATOM 600 N N . LYS A 1 83 ? 22.242 16.716 -12.139 1.00 40.92 83 LYS A N 1
ATOM 601 C CA . LYS A 1 83 ? 21.001 16.065 -12.665 1.00 35.98 83 LYS A CA 1
ATOM 602 C C . LYS A 1 83 ? 20.511 14.965 -11.675 1.00 28.30 83 LYS A C 1
ATOM 603 O O . LYS A 1 83 ? 21.352 14.147 -11.286 1.00 28.73 83 LYS A O 1
ATOM 606 N N . LEU A 1 84 ? 19.219 14.950 -11.324 1.00 24.89 84 LEU A N 1
ATOM 607 C CA . LEU A 1 84 ? 18.661 13.902 -10.423 1.00 20.48 84 LEU A CA 1
ATOM 608 C C . LEU A 1 84 ? 18.914 12.553 -11.071 1.00 18.45 84 LEU A C 1
ATOM 609 O O . LEU A 1 84 ? 18.662 12.434 -12.294 1.00 20.76 84 LEU A O 1
ATOM 614 N N . ARG A 1 85 ? 19.311 11.556 -10.271 1.00 17.57 85 ARG A N 1
ATOM 615 C CA . ARG A 1 85 ? 19.662 10.216 -10.750 1.00 16.98 85 ARG A CA 1
ATOM 616 C C . ARG A 1 85 ? 18.473 9.270 -10.512 1.00 18.03 85 ARG A C 1
ATOM 617 O O . ARG A 1 85 ? 17.936 9.267 -9.408 1.00 16.45 85 ARG A O 1
ATOM 622 N N . TYR A 1 86 ? 18.064 8.573 -11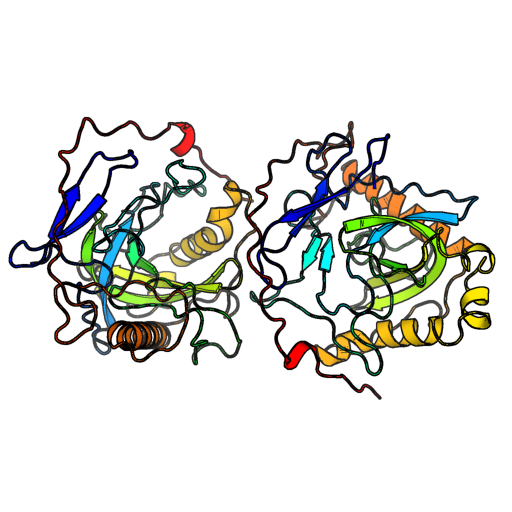.534 1.00 19.44 86 TYR A N 1
ATOM 623 C CA . TYR A 1 86 ? 16.994 7.548 -11.518 1.00 18.85 86 TYR A CA 1
ATOM 624 C C . TYR A 1 86 ? 17.664 6.247 -11.896 1.00 22.43 86 TYR A C 1
ATOM 625 O O . TYR A 1 86 ? 18.373 6.285 -12.905 1.00 24.17 86 TYR A O 1
ATOM 634 N N . LEU A 1 87 ? 17.394 5.145 -11.169 1.00 17.70 87 LEU A N 1
ATOM 635 C CA . LEU A 1 87 ? 17.850 3.826 -11.599 1.00 16.79 87 LEU A CA 1
ATOM 636 C C . LEU A 1 87 ? 17.095 3.403 -12.869 1.00 17.30 87 LEU A C 1
ATOM 637 O O . LEU A 1 87 ? 15.948 3.866 -13.099 1.00 14.53 87 LEU A O 1
ATOM 642 N N . ASN A 1 88 ? 17.777 2.624 -13.725 1.00 16.17 88 ASN A N 1
ATOM 643 C CA . ASN A 1 88 ? 17.140 2.108 -14.943 1.00 15.95 88 ASN A CA 1
ATOM 644 C C . ASN A 1 88 ? 16.145 0.964 -14.634 1.00 15.43 88 ASN A C 1
ATOM 645 O O . ASN A 1 88 ? 16.116 0.363 -13.499 1.00 15.05 88 ASN A O 1
ATOM 650 N N . ASN A 1 89 ? 15.297 0.745 -15.624 1.00 13.66 89 ASN A N 1
ATOM 651 C CA . ASN A 1 89 ? 14.371 -0.420 -15.653 1.00 15.15 89 ASN A CA 1
ATOM 652 C C . ASN A 1 89 ? 15.138 -1.557 -16.328 1.00 14.93 89 ASN A C 1
ATOM 653 O O . ASN A 1 89 ? 15.196 -1.603 -17.557 1.00 16.94 89 ASN A O 1
ATOM 658 N N . ILE A 1 90 ? 15.643 -2.490 -15.555 1.00 16.70 90 ILE A N 1
ATOM 659 C CA . ILE A 1 90 ? 16.392 -3.655 -16.079 1.00 15.92 90 ILE A CA 1
ATOM 660 C C . ILE A 1 90 ? 15.363 -4.690 -16.453 1.00 14.35 90 ILE A C 1
ATOM 661 O O . ILE A 1 90 ? 14.812 -5.376 -15.532 1.00 14.82 90 ILE A O 1
ATOM 666 N N . TYR A 1 91 ? 15.014 -4.736 -17.721 1.00 15.58 91 TYR A N 1
ATOM 667 C CA . TYR A 1 91 ? 13.808 -5.413 -18.205 1.00 16.54 91 TYR A CA 1
ATOM 668 C C . TYR A 1 91 ? 13.832 -6.817 -17.679 1.00 17.92 91 TYR A C 1
ATOM 669 O O . TYR A 1 91 ? 14.871 -7.440 -17.741 1.00 15.71 91 TYR A O 1
ATOM 678 N N . PRO A 1 92 ? 12.727 -7.374 -17.134 1.00 15.62 92 PRO A N 1
ATOM 679 C CA . PRO A 1 92 ? 11.408 -6.728 -17.087 1.00 16.25 92 PRO A CA 1
ATOM 680 C C . PRO A 1 92 ? 11.082 -6.076 -15.740 1.00 12.76 92 PRO A C 1
ATOM 681 O O . PRO A 1 92 ? 9.934 -5.778 -15.490 1.00 13.39 92 PRO A O 1
ATOM 685 N N . ASN A 1 93 ? 12.100 -5.753 -14.939 1.00 12.22 93 ASN A N 1
ATOM 686 C CA . ASN A 1 93 ? 11.992 -4.965 -13.694 1.00 14.37 93 ASN A CA 1
ATOM 687 C C . ASN A 1 93 ? 11.454 -3.579 -13.987 1.00 14.08 93 ASN A C 1
ATOM 688 O O . ASN A 1 93 ? 11.782 -2.979 -15.022 1.00 13.42 93 ASN A O 1
ATOM 693 N N . HIS A 1 94 ? 10.595 -3.106 -13.095 1.00 11.83 94 HIS A N 1
ATOM 694 C CA . HIS A 1 94 ? 10.209 -1.698 -13.020 1.00 11.61 94 HIS A CA 1
ATOM 695 C C . HIS A 1 94 ? 10.904 -1.103 -11.813 1.00 13.33 94 HIS A C 1
ATOM 696 O O . HIS A 1 94 ? 10.534 -1.424 -10.654 1.00 11.30 94 HIS A O 1
ATOM 703 N N . GLY A 1 95 ? 11.851 -0.187 -12.041 1.00 13.84 95 GLY A N 1
ATOM 704 C CA . GLY A 1 95 ? 12.545 0.379 -10.887 1.00 14.54 95 GLY A CA 1
ATOM 705 C C . GLY A 1 95 ? 13.192 -0.735 -10.059 1.00 12.96 95 GLY A C 1
ATOM 706 O O . GLY A 1 95 ? 13.570 -1.783 -10.567 1.00 12.34 95 GLY A O 1
ATOM 707 N N . VAL A 1 96 ? 13.321 -0.499 -8.781 1.00 12.79 96 VAL A N 1
ATOM 708 C CA . VAL A 1 96 ? 13.977 -1.513 -7.936 1.00 13.88 96 VAL A CA 1
ATOM 709 C C . VAL A 1 96 ? 12.955 -2.623 -7.732 1.00 14.17 96 VAL A C 1
ATOM 710 O O . VAL A 1 96 ? 11.774 -2.343 -7.472 1.00 13.07 96 VAL A O 1
ATOM 714 N N . PRO A 1 97 ? 13.408 -3.888 -7.682 1.00 12.46 97 PRO A N 1
ATOM 715 C CA . PRO A 1 97 ? 12.455 -5.011 -7.676 1.00 13.97 97 PRO A CA 1
ATOM 716 C C . PRO A 1 97 ? 11.891 -5.357 -6.288 1.00 12.04 97 PRO A C 1
ATOM 717 O O . PRO A 1 97 ? 10.947 -6.085 -6.199 1.00 12.86 97 PRO A O 1
ATOM 721 N N . HIS A 1 98 ? 12.462 -4.725 -5.262 1.00 11.55 98 HIS A N 1
ATOM 722 C CA . HIS A 1 98 ? 12.094 -4.887 -3.858 1.00 12.36 98 HIS A CA 1
ATOM 723 C C . HIS A 1 98 ? 12.349 -3.581 -3.140 1.00 13.02 98 HIS A C 1
ATOM 724 O O . HIS A 1 98 ? 12.956 -2.670 -3.687 1.00 11.35 98 HIS A O 1
ATOM 731 N N . ASN A 1 99 ? 11.901 -3.481 -1.892 1.00 12.39 99 ASN A N 1
ATOM 732 C CA . ASN A 1 99 ? 12.178 -2.277 -1.108 1.00 11.57 99 ASN A CA 1
ATOM 733 C C . ASN A 1 99 ? 13.687 -2.316 -0.822 1.00 13.64 99 ASN A C 1
ATOM 734 O O . ASN A 1 99 ? 14.217 -3.255 -0.292 1.00 13.05 99 ASN A O 1
ATOM 739 N N . TYR A 1 100 ? 14.367 -1.217 -1.111 1.00 14.68 100 TYR A N 1
ATOM 740 C CA . TYR A 1 100 ? 15.817 -1.089 -0.922 1.00 12.44 100 TYR A CA 1
ATOM 741 C C . TYR A 1 100 ? 16.088 -0.109 0.198 1.00 11.60 100 TYR A C 1
ATOM 742 O O . TYR A 1 100 ? 15.415 0.942 0.303 1.00 12.85 100 TYR A O 1
ATOM 751 N N . GLY A 1 101 ? 17.016 -0.447 1.0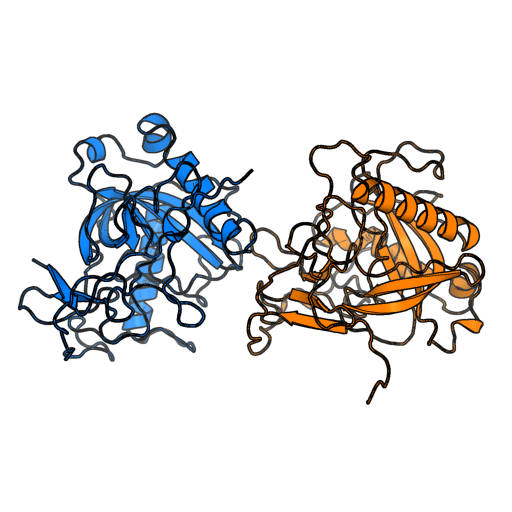82 1.00 12.46 101 GLY A N 1
ATOM 752 C CA . GLY A 1 101 ? 17.425 0.439 2.171 1.00 11.56 101 GLY A CA 1
ATOM 753 C C . GLY A 1 101 ? 18.754 0.071 2.771 1.00 11.28 101 GLY A C 1
ATOM 754 O O . GLY A 1 101 ? 19.663 -0.395 2.102 1.00 12.06 101 GLY A O 1
ATOM 755 N N . ALA A 1 102 ? 18.837 0.333 4.035 1.00 12.24 102 ALA A N 1
ATOM 756 C CA . ALA A 1 102 ? 20.094 0.219 4.774 1.00 13.71 102 ALA A CA 1
ATOM 757 C C . ALA A 1 102 ? 19.834 -0.256 6.179 1.00 11.50 102 ALA A C 1
ATOM 758 O O . ALA A 1 102 ? 18.750 0.021 6.734 1.00 15.09 102 ALA A O 1
ATOM 760 N N . PHE A 1 103 ? 20.875 -0.816 6.781 1.00 12.47 103 PHE A N 1
ATOM 761 C CA . PHE A 1 103 ? 20.897 -1.007 8.240 1.00 13.63 103 PHE A CA 1
ATOM 762 C C . PHE A 1 103 ? 21.463 0.266 8.866 1.00 13.91 103 PHE A C 1
ATOM 763 O O . PHE A 1 103 ? 22.618 0.633 8.610 1.00 13.24 103 PHE A O 1
ATOM 771 N N . PRO A 1 104 ? 20.705 0.946 9.752 1.00 15.08 104 PRO A N 1
ATOM 772 C CA . PRO A 1 104 ? 21.243 2.093 10.458 1.00 13.24 104 PRO A CA 1
ATOM 773 C C . PRO A 1 104 ? 22.318 1.582 11.456 1.00 12.65 104 PRO A C 1
ATOM 774 O O . PRO A 1 104 ? 22.340 0.381 11.794 1.00 12.76 104 PRO A O 1
ATOM 778 N N . GLN A 1 105 ? 23.215 2.456 11.904 1.00 13.81 105 GLN A N 1
ATOM 779 C CA . GLN A 1 105 ? 24.285 2.119 12.901 1.00 15.07 105 GLN A CA 1
ATOM 780 C C . GLN A 1 105 ? 25.164 1.025 12.315 1.00 14.62 105 GLN A C 1
ATOM 781 O O . GLN A 1 105 ? 25.702 0.157 13.059 1.00 15.33 105 GLN A O 1
ATOM 787 N N . THR A 1 106 ? 25.274 1.002 10.993 1.00 14.23 106 THR A N 1
ATOM 788 C CA . THR A 1 106 ? 26.297 0.115 10.370 1.00 13.01 106 THR A CA 1
ATOM 789 C C . THR A 1 106 ? 27.110 0.933 9.427 1.00 16.39 106 THR A C 1
ATOM 790 O O . THR A 1 106 ? 26.582 1.962 8.970 1.00 15.08 106 THR A O 1
ATOM 794 N N . TRP A 1 107 ? 28.297 0.402 9.080 1.00 15.14 107 TRP A N 1
ATOM 795 C CA . TRP A 1 107 ? 29.206 1.110 8.193 1.00 15.34 107 TRP A CA 1
ATOM 796 C C . TRP A 1 107 ? 30.251 0.123 7.640 1.00 17.33 107 TRP A C 1
ATOM 797 O O . TRP A 1 107 ? 30.851 -0.556 8.406 1.00 16.66 107 TRP A O 1
ATOM 808 N N . GLU A 1 108 ? 30.434 0.098 6.343 1.00 15.47 108 GLU A N 1
ATOM 809 C CA . GLU A 1 108 ? 31.519 -0.660 5.695 1.00 19.18 108 GLU A CA 1
ATOM 810 C C . GLU A 1 108 ? 32.763 0.257 5.686 1.00 21.28 108 GLU A C 1
ATOM 811 O O . GLU A 1 108 ? 32.977 0.981 4.745 1.00 20.13 108 GLU A O 1
ATOM 817 N N . SER A 1 109 ? 33.619 0.117 6.682 1.00 20.99 109 SER A N 1
ATOM 818 C CA . SER A 1 109 ? 34.868 0.901 6.747 1.00 21.89 109 SER A CA 1
ATOM 819 C C . SER A 1 109 ? 35.703 0.658 5.481 1.00 19.99 109 SER A C 1
ATOM 820 O O . SER A 1 109 ? 36.008 -0.482 5.198 1.00 22.28 109 SER A O 1
ATOM 823 N N . PRO A 1 110 ? 36.131 1.680 4.721 1.00 24.84 110 PRO A N 1
ATOM 824 C CA . PRO A 1 110 ? 37.069 1.478 3.623 1.00 29.89 110 PRO A CA 1
ATOM 825 C C . PRO A 1 110 ? 38.542 1.420 4.115 1.00 41.54 110 PRO A C 1
ATOM 826 O O . PRO A 1 110 ? 39.424 1.657 3.297 1.00 59.66 110 PRO A O 1
ATOM 830 N N . LEU A 1 111 ? 38.795 1.204 5.412 1.00 40.04 111 LEU A N 1
ATOM 831 C CA . LEU A 1 111 ? 40.169 1.012 6.002 1.00 56.28 111 LEU A CA 1
ATOM 832 C C . LEU A 1 111 ? 40.280 -0.352 6.713 1.00 51.11 111 LEU A C 1
ATOM 833 O O . LEU A 1 111 ? 41.165 -1.104 6.368 1.00 52.01 111 LEU A O 1
ATOM 838 N N . GLU A 1 112 ? 39.494 -0.617 7.760 1.00 75.34 112 GLU A N 1
ATOM 839 C CA . GLU A 1 112 ? 39.401 -1.953 8.431 1.00 82.04 112 GLU A CA 1
ATOM 840 C C . GLU A 1 112 ? 38.925 -2.988 7.381 1.00 94.49 112 GLU A C 1
ATOM 841 O O . GLU A 1 112 ? 37.699 -3.086 7.216 1.00 114.29 112 GLU A O 1
ATOM 843 N N . SER A 1 113 ? 39.841 -3.696 6.682 1.00 84.12 113 SER A N 1
ATOM 844 C CA . SER A 1 113 ? 39.604 -4.801 5.698 1.00 76.36 113 SER A CA 1
ATOM 845 C C . SER A 1 113 ? 38.993 -6.025 6.411 1.00 75.29 113 SER A C 1
ATOM 846 O O . SER A 1 113 ? 39.550 -6.381 7.452 1.00 85.57 113 SER A O 1
ATOM 849 N N . SER A 1 114 ? 37.899 -6.623 5.919 1.00 62.56 114 SER A N 1
ATOM 850 C CA . SER A 1 114 ? 37.022 -7.550 6.700 1.00 52.21 114 SER A CA 1
ATOM 851 C C . SER A 1 114 ? 37.736 -8.859 7.087 1.00 57.08 114 SER A C 1
ATOM 852 O O . SER A 1 114 ? 38.350 -9.494 6.238 1.00 55.76 114 SER A O 1
ATOM 855 N N . SER A 1 115 ? 37.534 -9.318 8.317 1.00 61.04 115 SER A N 1
ATOM 856 C CA . SER A 1 115 ? 38.043 -10.619 8.814 1.00 60.88 115 SER A CA 1
ATOM 857 C C . SER A 1 115 ? 37.293 -11.736 8.096 1.00 65.84 115 SER A C 1
ATOM 858 O O . SER A 1 115 ? 37.726 -12.885 8.224 1.00 70.90 115 SER A O 1
ATOM 860 N N . LEU A 1 116 ? 36.170 -11.425 7.434 1.00 53.16 116 LEU A N 1
ATOM 861 C CA . LEU A 1 116 ? 35.268 -12.472 6.871 1.00 62.41 116 LEU A CA 1
ATOM 862 C C . LEU A 1 116 ? 35.630 -12.822 5.420 1.00 56.97 116 LEU A C 1
ATOM 863 O O . LEU A 1 116 ? 35.142 -13.870 4.935 1.00 53.09 116 LEU A O 1
ATOM 868 N N . VAL A 1 117 ? 36.429 -11.986 4.757 1.00 53.53 117 VAL A N 1
ATOM 869 C CA . VAL A 1 117 ? 36.994 -12.296 3.416 1.00 52.16 117 VAL A CA 1
ATOM 870 C C . VAL A 1 117 ? 38.503 -12.467 3.577 1.00 48.41 117 VAL A C 1
ATOM 871 O O . VAL A 1 117 ? 39.123 -11.587 4.186 1.00 53.80 117 VAL A O 1
ATOM 875 N N . ASN A 1 118 ? 39.014 -13.599 3.073 1.00 52.62 118 ASN A N 1
ATOM 876 C CA . ASN A 1 118 ? 40.452 -13.963 2.929 1.00 58.05 118 ASN A CA 1
ATOM 877 C C . ASN A 1 118 ? 41.228 -12.888 2.157 1.00 64.84 118 ASN A C 1
ATOM 878 O O . ASN A 1 118 ? 42.462 -12.896 2.252 1.00 96.36 118 ASN A O 1
ATOM 880 N N . GLN A 1 119 ? 40.556 -12.036 1.374 1.00 64.61 119 GLN A N 1
ATOM 881 C CA . GLN A 1 119 ? 41.183 -11.150 0.345 1.00 59.41 119 GLN A CA 1
ATOM 882 C C . GLN A 1 119 ? 41.194 -9.701 0.827 1.00 56.12 119 GLN A C 1
ATOM 883 O O . GLN A 1 119 ? 40.198 -9.303 1.491 1.00 56.26 119 GLN A O 1
ATOM 889 N N . ASN A 1 120 ? 42.286 -8.968 0.575 1.00 59.09 120 ASN A N 1
ATOM 890 C CA . ASN A 1 120 ? 42.411 -7.546 0.976 1.00 59.08 120 ASN A CA 1
ATOM 891 C C . ASN A 1 120 ? 41.509 -6.849 -0.043 1.00 54.55 120 ASN A C 1
ATOM 892 O O . ASN A 1 120 ? 41.967 -6.796 -1.181 1.00 60.44 120 ASN A O 1
ATOM 894 N N . ILE A 1 121 ? 40.211 -6.629 0.268 1.00 44.86 121 ILE A N 1
ATOM 895 C CA . ILE A 1 121 ? 39.231 -5.831 -0.564 1.00 33.88 121 ILE A CA 1
ATOM 896 C C . ILE A 1 121 ? 38.621 -4.706 0.308 1.00 30.84 121 ILE A C 1
ATOM 897 O O . ILE A 1 121 ? 38.330 -4.999 1.435 1.00 36.52 121 ILE A O 1
ATOM 902 N N . LEU A 1 122 ? 38.321 -3.550 -0.266 1.00 32.40 122 LEU A N 1
ATOM 903 C CA . LEU A 1 122 ? 37.824 -2.329 0.460 1.00 34.58 122 LEU A CA 1
ATOM 904 C C . LEU A 1 122 ? 36.336 -2.428 0.848 1.00 27.19 122 LEU A C 1
ATOM 905 O O . LEU A 1 122 ? 35.600 -2.709 -0.078 1.00 23.84 122 LEU A O 1
ATOM 910 N N . GLY A 1 123 ? 35.938 -1.911 1.998 1.00 28.09 123 GLY A N 1
ATOM 911 C CA . GLY A 1 123 ? 34.500 -1.593 2.281 1.00 30.49 123 GLY A CA 1
ATOM 912 C C . GLY A 1 123 ? 34.017 -0.412 1.452 1.00 26.51 123 GLY A C 1
ATOM 913 O O . GLY A 1 123 ? 34.848 0.382 1.081 1.00 23.53 123 GLY A O 1
ATOM 914 N N . ASP A 1 124 ? 32.704 -0.230 1.264 1.00 19.69 124 ASP A N 1
ATOM 915 C CA . ASP A 1 124 ? 32.113 0.750 0.349 1.00 16.99 124 ASP A CA 1
ATOM 916 C C . ASP A 1 124 ? 31.777 2.079 1.052 1.00 19.33 124 ASP A C 1
ATOM 917 O O . ASP A 1 124 ? 31.287 2.950 0.443 1.00 21.23 124 ASP A O 1
ATOM 922 N N . ASN A 1 125 ? 32.089 2.242 2.336 1.00 20.08 125 ASN A N 1
ATOM 923 C CA . ASN A 1 125 ? 32.037 3.481 3.114 1.00 18.62 125 ASN A CA 1
ATOM 924 C C . ASN A 1 125 ? 30.601 3.883 3.451 1.00 21.14 125 ASN A C 1
ATOM 925 O O . ASN A 1 125 ? 30.406 5.061 3.847 1.00 19.82 125 ASN A O 1
ATOM 930 N N . ASP A 1 126 ? 29.638 2.978 3.249 1.00 19.61 126 ASP A N 1
ATOM 931 C CA . ASP A 1 126 ? 28.237 3.298 3.568 1.00 17.33 126 ASP A CA 1
ATOM 932 C C . ASP A 1 126 ? 27.657 2.287 4.523 1.00 14.19 126 ASP A C 1
ATOM 933 O O . ASP A 1 126 ? 28.164 1.212 4.760 1.00 13.38 126 ASP A O 1
ATOM 938 N N . PRO A 1 127 ? 26.513 2.664 5.125 1.00 14.94 127 PRO A N 1
ATOM 939 C CA . PRO A 1 127 ? 25.715 1.661 5.830 1.00 15.73 127 PRO A CA 1
ATOM 940 C C . PRO A 1 127 ? 25.449 0.436 4.979 1.00 15.13 127 PRO A C 1
ATOM 941 O O . PRO A 1 127 ? 25.345 0.532 3.740 1.00 17.16 127 PRO A O 1
ATOM 945 N N . LEU A 1 128 ? 25.382 -0.728 5.607 1.00 15.65 128 LEU A N 1
ATOM 946 C CA . LEU A 1 128 ? 25.118 -1.973 4.883 1.00 14.12 128 LEU A CA 1
ATOM 947 C C . LEU A 1 128 ? 23.822 -1.858 4.123 1.00 14.07 128 LEU A C 1
ATOM 948 O O . LEU A 1 128 ? 22.807 -1.517 4.751 1.00 13.70 128 LEU A O 1
ATOM 953 N N . ASP A 1 129 ? 23.825 -2.200 2.862 1.00 13.91 129 ASP A N 1
ATOM 954 C CA . ASP A 1 129 ? 22.621 -2.247 2.004 1.00 13.02 129 ASP A CA 1
ATOM 955 C C . ASP A 1 129 ? 21.716 -3.445 2.298 1.00 13.40 129 ASP A C 1
ATOM 956 O O . ASP A 1 129 ? 22.182 -4.608 2.454 1.00 13.90 129 ASP A O 1
ATOM 961 N N . VAL A 1 130 ? 20.421 -3.147 2.347 1.00 13.22 130 VAL A N 1
ATOM 962 C CA . VAL A 1 130 ? 19.322 -4.094 2.670 1.00 12.31 130 VAL A CA 1
ATOM 963 C C . VAL A 1 130 ? 18.274 -4.109 1.574 1.00 13.06 130 VAL A C 1
ATOM 964 O O . VAL A 1 130 ? 17.880 -3.097 1.043 1.00 13.24 130 VAL A O 1
ATOM 968 N N . ILE A 1 131 ? 17.876 -5.319 1.214 1.00 12.46 131 ILE A N 1
ATOM 969 C CA . ILE A 1 131 ? 16.820 -5.583 0.221 1.00 12.45 131 ILE A CA 1
ATOM 970 C C . ILE A 1 131 ? 15.717 -6.394 0.949 1.00 13.79 131 ILE A C 1
ATOM 971 O O . ILE A 1 131 ? 15.897 -7.566 1.270 1.00 12.67 131 ILE A O 1
ATOM 976 N N . ASP A 1 132 ? 14.582 -5.774 1.086 1.00 12.60 132 ASP A N 1
ATOM 977 C CA . ASP A 1 132 ? 13.377 -6.357 1.733 1.00 11.93 132 ASP A CA 1
ATOM 978 C C . ASP A 1 132 ? 12.520 -6.972 0.626 1.00 11.90 132 ASP A C 1
ATOM 979 O O . ASP A 1 132 ? 11.852 -6.249 -0.187 1.00 12.08 132 ASP A O 1
ATOM 984 N N . ILE A 1 133 ? 12.486 -8.296 0.617 1.00 11.06 133 ILE A N 1
ATOM 985 C CA . ILE A 1 133 ? 11.749 -9.052 -0.420 1.00 12.57 133 ILE A CA 1
ATOM 986 C C . ILE A 1 133 ? 10.295 -9.312 -0.041 1.00 13.67 133 ILE A C 1
ATOM 987 O O . ILE A 1 133 ? 9.635 -9.996 -0.863 1.00 15.52 133 ILE A O 1
ATOM 992 N N . GLY A 1 134 ? 9.776 -8.710 0.988 1.00 13.52 134 GLY A N 1
ATOM 993 C CA . GLY A 1 134 ? 8.384 -8.943 1.419 1.00 15.15 134 GLY A CA 1
ATOM 994 C C . GLY A 1 134 ? 7.319 -8.302 0.573 1.00 16.89 134 GLY A C 1
ATOM 995 O O . GLY A 1 134 ? 7.598 -7.511 -0.345 1.00 11.60 134 GLY A O 1
ATOM 996 N N . ARG A 1 135 ? 6.045 -8.531 0.937 1.00 18.47 135 ARG A N 1
ATOM 997 C CA . ARG A 1 135 ? 4.970 -8.227 -0.043 1.00 16.40 135 ARG A CA 1
ATOM 998 C C . ARG A 1 135 ? 4.626 -6.766 0.011 1.00 14.19 135 ARG A C 1
ATOM 999 O O . ARG A 1 135 ? 4.008 -6.245 -0.946 1.00 15.11 135 ARG A O 1
ATOM 1007 N N . PHE A 1 136 ? 4.965 -6.116 1.107 1.00 15.48 136 PHE A N 1
ATOM 1008 C CA . PHE A 1 136 ? 4.562 -4.727 1.370 1.00 16.82 136 PHE A CA 1
ATOM 1009 C C . PHE A 1 136 ? 5.453 -3.782 0.548 1.00 17.02 136 PHE A C 1
ATOM 1010 O O . PHE A 1 136 ? 6.688 -3.986 0.515 1.00 16.51 136 PHE A O 1
ATOM 1018 N N . VAL A 1 137 ? 4.849 -2.749 -0.007 1.00 15.29 137 VAL A N 1
ATOM 1019 C CA . VAL A 1 137 ? 5.592 -1.593 -0.567 1.00 15.76 137 VAL A CA 1
ATOM 1020 C C . VAL A 1 137 ? 5.774 -0.582 0.533 1.00 18.11 137 VAL A C 1
ATOM 1021 O O . VAL A 1 137 ? 4.740 -0.239 1.177 1.00 17.42 137 VAL A O 1
ATOM 1025 N N . SER A 1 138 ? 7.031 -0.214 0.898 1.00 14.69 138 SER A N 1
ATOM 1026 C CA . SER A 1 138 ? 7.252 0.635 2.066 1.00 14.42 138 SER A CA 1
ATOM 1027 C C . SER A 1 138 ? 7.740 1.991 1.620 1.00 15.18 138 SER A C 1
ATOM 1028 O O . SER A 1 138 ? 8.649 2.027 0.724 1.00 14.62 138 SER A O 1
ATOM 1031 N N . SER A 1 139 ? 7.215 3.057 2.237 1.00 13.84 139 SER A N 1
ATOM 1032 C CA . SER A 1 139 ? 7.584 4.442 1.891 1.00 16.36 139 SER A CA 1
ATOM 1033 C C . SER A 1 139 ? 9.030 4.767 2.333 1.00 13.64 139 SER A C 1
ATOM 1034 O O . SER A 1 139 ? 9.550 4.206 3.367 1.00 13.76 139 SER A O 1
ATOM 1037 N N . THR A 1 140 ? 9.655 5.676 1.598 1.00 14.43 140 THR A N 1
ATOM 1038 C CA . THR A 1 140 ? 10.930 6.288 1.970 1.00 14.52 140 THR A CA 1
ATOM 1039 C C . THR A 1 140 ? 10.882 6.819 3.386 1.00 14.40 140 THR A C 1
ATOM 1040 O O . THR A 1 140 ? 9.933 7.596 3.772 1.00 17.15 140 THR A O 1
ATOM 1044 N N . GLY A 1 141 ? 11.859 6.422 4.220 1.00 15.31 141 GLY A N 1
ATOM 1045 C CA . GLY A 1 141 ? 11.952 6.845 5.622 1.00 17.46 141 GLY A CA 1
ATOM 1046 C C . GLY A 1 141 ? 11.264 5.920 6.613 1.00 15.68 141 GLY A C 1
ATOM 1047 O O . GLY A 1 141 ? 11.373 6.161 7.803 1.00 16.16 141 GLY A O 1
ATOM 1048 N N . THR A 1 142 ? 10.583 4.889 6.154 1.00 16.16 142 THR A N 1
ATOM 1049 C CA . THR A 1 142 ? 10.033 3.838 7.026 1.00 16.68 142 THR A CA 1
ATOM 1050 C C . THR A 1 142 ? 11.198 3.162 7.785 1.00 19.02 142 THR A C 1
ATOM 1051 O O . THR A 1 142 ? 12.178 2.695 7.181 1.00 14.46 142 THR A O 1
ATOM 1055 N N . VAL A 1 143 ? 11.011 3.011 9.086 1.00 17.49 143 VAL A N 1
ATOM 1056 C CA . VAL A 1 143 ? 11.882 2.142 9.907 1.00 16.70 143 VAL A CA 1
ATOM 1057 C C . VAL A 1 143 ? 11.067 0.981 10.345 1.00 17.13 143 VAL A C 1
ATOM 1058 O O . VAL A 1 143 ? 9.965 1.227 10.846 1.00 17.55 143 VAL A O 1
ATOM 1062 N N . LYS A 1 144 ? 11.515 -0.220 10.057 1.00 14.99 144 LYS A N 1
ATOM 1063 C CA . LYS A 1 144 ? 10.767 -1.440 10.382 1.00 16.68 144 LYS A CA 1
ATOM 1064 C C . LYS A 1 144 ? 11.666 -2.589 10.654 1.00 17.29 144 LYS A C 1
ATOM 1065 O O . LYS A 1 144 ? 12.736 -2.748 10.004 1.00 15.20 144 LYS A O 1
ATOM 1071 N N . PRO A 1 145 ? 11.160 -3.546 11.487 1.00 16.89 145 PRO A N 1
ATOM 1072 C CA . PRO A 1 145 ? 11.873 -4.799 11.725 1.00 19.40 145 PRO A CA 1
ATOM 1073 C C . PRO A 1 145 ? 11.813 -5.710 10.506 1.00 15.75 145 PRO A C 1
ATOM 1074 O O . PRO A 1 145 ? 10.804 -5.740 9.804 1.00 16.67 145 PRO A O 1
ATOM 1078 N N . VAL A 1 146 ? 12.949 -6.332 10.242 1.00 14.31 146 VAL A N 1
ATOM 1079 C CA . VAL A 1 146 ? 13.156 -7.279 9.143 1.00 17.26 146 VAL A CA 1
ATOM 1080 C C . VAL A 1 146 ? 13.900 -8.517 9.638 1.00 18.34 146 VAL A C 1
ATOM 1081 O O . VAL A 1 146 ? 14.785 -8.402 10.492 1.00 18.21 146 VAL A O 1
ATOM 1085 N N . LYS A 1 147 ? 13.593 -9.645 9.006 1.00 17.96 147 LYS A N 1
ATOM 1086 C CA . LYS A 1 147 ? 14.239 -10.927 9.331 1.00 18.08 147 LYS A CA 1
ATOM 1087 C C . LYS A 1 147 ? 15.377 -11.110 8.341 1.00 16.06 147 LYS A C 1
ATOM 1088 O O . LYS A 1 147 ? 15.115 -11.083 7.152 1.00 16.39 147 LYS A O 1
ATOM 1094 N N . ILE A 1 148 ? 16.594 -11.289 8.840 1.00 16.06 148 ILE A N 1
ATOM 1095 C CA . ILE A 1 148 ? 17.830 -11.434 8.022 1.00 16.79 148 ILE A CA 1
ATOM 1096 C C . ILE A 1 148 ? 17.891 -12.886 7.456 1.00 21.31 148 ILE A C 1
ATOM 1097 O O . ILE A 1 148 ? 17.722 -13.837 8.246 1.00 19.69 148 ILE A O 1
ATOM 1102 N N . LEU A 1 149 ? 18.128 -13.034 6.170 1.00 17.21 149 LEU A N 1
ATOM 1103 C CA . LEU A 1 149 ? 18.062 -14.330 5.467 1.00 18.63 149 LEU A CA 1
ATOM 1104 C C . LEU A 1 149 ? 19.401 -14.733 4.899 1.00 21.75 149 LEU A C 1
ATOM 1105 O O . LEU A 1 149 ? 19.664 -15.915 4.936 1.00 26.90 149 LEU A O 1
ATOM 1110 N N . GLY A 1 150 ? 20.101 -13.839 4.236 1.00 16.82 150 GLY A N 1
ATOM 1111 C CA . GLY A 1 150 ? 21.349 -14.127 3.560 1.00 13.87 150 GLY A CA 1
ATOM 1112 C C . GLY A 1 150 ? 21.944 -12.900 2.947 1.00 15.20 150 GLY A C 1
ATOM 1113 O O . GLY A 1 150 ? 21.372 -11.747 3.163 1.00 17.50 150 GLY A O 1
ATOM 1114 N N . SER A 1 151 ? 22.941 -13.051 2.110 1.00 14.32 151 SER A N 1
ATOM 1115 C CA . SER A 1 151 ? 23.660 -11.888 1.612 1.00 15.50 151 SER A CA 1
ATOM 1116 C C . SER A 1 151 ? 24.352 -12.279 0.316 1.00 18.06 151 SER A C 1
ATOM 1117 O O . SER A 1 151 ? 24.670 -13.498 0.109 1.00 18.51 151 SER A O 1
ATOM 1120 N N . LEU A 1 152 ? 24.662 -11.265 -0.451 1.00 16.93 152 LEU A N 1
ATOM 1121 C CA . LEU A 1 152 ? 25.362 -11.392 -1.730 1.00 17.80 152 LEU A CA 1
ATOM 1122 C C . LEU A 1 152 ? 26.579 -10.472 -1.723 1.00 20.31 152 LEU A C 1
ATOM 1123 O O . LEU A 1 152 ? 26.480 -9.306 -1.358 1.00 19.49 152 LEU A O 1
ATOM 1128 N N . ALA A 1 153 ? 27.767 -11.030 -2.014 1.00 20.27 153 ALA A N 1
ATOM 1129 C CA . ALA A 1 153 ? 29.036 -10.290 -1.990 1.00 20.63 153 ALA A CA 1
ATOM 1130 C C . ALA A 1 153 ? 29.289 -9.708 -3.360 1.00 24.73 153 ALA A C 1
ATOM 1131 O O . ALA A 1 153 ? 30.180 -10.206 -4.135 1.00 21.70 153 ALA A O 1
ATOM 1133 N N . LEU A 1 154 ? 28.605 -8.586 -3.607 1.00 20.80 154 LEU A N 1
ATOM 1134 C CA . LEU A 1 154 ? 28.796 -7.826 -4.837 1.00 20.21 154 LEU A CA 1
ATOM 1135 C C . LEU A 1 154 ? 30.122 -7.075 -4.808 1.00 21.88 154 LEU A C 1
ATOM 1136 O O . LEU A 1 154 ? 30.442 -6.409 -3.779 1.00 21.46 154 LEU A O 1
ATOM 1141 N N . VAL A 1 155 ? 30.816 -7.101 -5.969 1.00 19.87 155 VAL A N 1
ATOM 1142 C CA . VAL A 1 155 ? 32.040 -6.283 -6.151 1.00 20.74 155 VAL A CA 1
ATOM 1143 C C . VAL A 1 155 ? 31.753 -5.230 -7.216 1.00 17.52 155 VAL A C 1
ATOM 1144 O O . VAL A 1 155 ? 31.359 -5.591 -8.328 1.00 19.23 155 VAL A O 1
ATOM 1148 N N . ASP A 1 156 ? 31.825 -3.969 -6.809 1.00 20.21 156 ASP A N 1
ATOM 1149 C CA . ASP A 1 156 ? 31.491 -2.807 -7.635 1.00 22.36 156 ASP A CA 1
ATOM 1150 C C . ASP A 1 156 ? 32.669 -1.842 -7.460 1.00 26.74 156 ASP A C 1
ATOM 1151 O O . ASP A 1 156 ? 32.891 -1.328 -6.318 1.00 23.04 156 ASP A O 1
ATOM 1156 N N . ASP A 1 157 ? 33.475 -1.683 -8.507 1.00 29.14 157 ASP A N 1
ATOM 1157 C CA . ASP A 1 157 ? 34.572 -0.656 -8.520 1.00 33.76 157 ASP A CA 1
ATOM 1158 C C . ASP A 1 157 ? 35.566 -0.918 -7.355 1.00 26.44 157 ASP A C 1
ATOM 1159 O O . ASP A 1 157 ? 35.972 -0.005 -6.635 1.00 27.22 157 ASP A O 1
ATOM 1164 N N . GLY A 1 158 ? 35.968 -2.157 -7.184 1.00 24.39 158 GLY A N 1
ATOM 1165 C CA . GLY A 1 158 ? 37.029 -2.560 -6.246 1.00 28.33 158 GLY A CA 1
ATOM 1166 C C . GLY A 1 158 ? 36.519 -2.703 -4.834 1.00 32.69 158 GLY A C 1
ATOM 1167 O O . GLY A 1 158 ? 37.345 -3.021 -4.013 1.00 27.67 158 GLY A O 1
ATOM 1168 N N . GLU A 1 159 ? 35.217 -2.425 -4.560 1.00 23.90 159 GLU A N 1
ATOM 1169 C CA . GLU A 1 159 ? 34.696 -2.429 -3.177 1.00 24.33 159 GLU A CA 1
ATOM 1170 C C . GLU A 1 159 ? 33.734 -3.591 -3.032 1.00 21.23 159 GLU A C 1
ATOM 1171 O O . GLU A 1 159 ? 32.934 -3.903 -3.982 1.00 19.52 159 GLU A O 1
ATOM 1177 N N . LEU A 1 160 ? 33.738 -4.154 -1.847 1.00 22.47 160 LEU A N 1
ATOM 1178 C CA . LEU A 1 160 ? 32.776 -5.163 -1.425 1.00 21.98 160 LEU A CA 1
ATOM 1179 C C . LEU A 1 160 ? 31.464 -4.463 -1.017 1.00 24.36 160 LEU A C 1
ATOM 1180 O O . LEU A 1 160 ? 31.433 -3.776 -0.004 1.00 26.65 160 LEU A O 1
ATOM 1185 N N . ASP A 1 161 ? 30.471 -4.551 -1.894 1.00 20.54 161 ASP A N 1
ATOM 1186 C CA . ASP A 1 161 ? 29.176 -3.848 -1.706 1.00 18.23 161 ASP A CA 1
ATOM 1187 C C . ASP A 1 161 ? 28.183 -4.912 -1.244 1.00 17.01 161 ASP A C 1
ATOM 1188 O O . ASP A 1 161 ? 27.453 -5.414 -2.045 1.00 16.39 161 ASP A O 1
ATOM 1193 N N . TRP A 1 162 ? 28.222 -5.299 0.018 1.00 14.69 162 TRP A N 1
ATOM 1194 C CA . TRP A 1 162 ? 27.343 -6.390 0.503 1.00 17.03 162 TRP A CA 1
ATOM 1195 C C . TRP A 1 162 ? 25.862 -6.033 0.253 1.00 16.18 162 TRP A C 1
ATOM 1196 O O . TRP A 1 162 ? 25.506 -4.869 0.490 1.00 13.50 162 TRP A O 1
ATOM 1207 N N . LYS A 1 163 ? 25.059 -6.984 -0.218 1.00 15.44 163 LYS A N 1
ATOM 1208 C CA . LYS A 1 163 ? 23.588 -6.839 -0.310 1.00 15.60 163 LYS A CA 1
ATOM 1209 C C . LYS A 1 163 ? 22.973 -7.795 0.667 1.00 14.42 163 LYS A C 1
ATOM 1210 O O . LYS A 1 163 ? 23.014 -9.041 0.433 1.00 16.73 163 LYS A O 1
ATOM 1216 N N . VAL A 1 164 ? 22.281 -7.274 1.671 1.00 15.28 164 VAL A N 1
ATOM 1217 C CA . VAL A 1 164 ? 21.680 -8.242 2.621 1.00 15.13 164 VAL A CA 1
ATOM 1218 C C . VAL A 1 164 ? 20.197 -8.438 2.321 1.00 15.89 164 VAL A C 1
ATOM 1219 O O . VAL A 1 164 ? 19.359 -7.466 2.309 1.00 14.93 164 VAL A O 1
ATOM 1223 N N . VAL A 1 165 ? 19.781 -9.677 2.145 1.00 15.43 165 VAL A N 1
ATOM 1224 C CA . VAL A 1 165 ? 18.387 -10.033 1.823 1.00 13.82 165 VAL A CA 1
ATOM 1225 C C . VAL A 1 165 ? 17.653 -10.276 3.125 1.00 14.57 165 VAL A C 1
ATOM 1226 O O . VAL A 1 165 ? 18.163 -11.121 3.977 1.00 15.18 165 VAL A O 1
ATOM 1230 N N . VAL A 1 166 ? 16.572 -9.573 3.274 1.00 13.92 166 VAL A N 1
ATOM 1231 C CA . VAL A 1 166 ? 15.705 -9.618 4.487 1.00 13.02 166 VAL A CA 1
ATOM 1232 C C . VAL A 1 166 ? 14.252 -9.741 4.067 1.00 13.21 166 VAL A C 1
ATOM 1233 O O . VAL A 1 166 ? 13.899 -9.541 2.904 1.00 12.60 166 VAL A O 1
ATOM 1237 N N . ILE A 1 167 ? 13.370 -10.028 5.019 1.00 13.79 167 ILE A N 1
ATOM 1238 C CA . ILE A 1 167 ? 11.916 -9.879 4.792 1.00 14.28 167 ILE A CA 1
ATOM 1239 C C . ILE A 1 167 ? 11.283 -9.198 5.995 1.00 14.34 167 ILE A C 1
ATOM 1240 O O . ILE A 1 167 ? 11.598 -9.571 7.154 1.00 15.15 167 ILE A O 1
ATOM 1245 N N . ASP A 1 168 ? 10.413 -8.266 5.716 1.00 14.52 168 ASP A N 1
ATOM 1246 C CA . ASP A 1 168 ? 9.531 -7.570 6.658 1.00 16.34 168 ASP A CA 1
ATOM 1247 C C . ASP A 1 168 ? 8.906 -8.612 7.611 1.00 16.83 168 ASP A C 1
ATOM 1248 O O . ASP A 1 168 ? 8.319 -9.575 7.093 1.00 16.85 168 ASP A O 1
ATOM 1253 N N . THR A 1 169 ? 9.084 -8.450 8.917 1.00 19.22 169 THR A N 1
ATOM 1254 C CA . THR A 1 169 ? 8.597 -9.474 9.878 1.00 19.08 169 THR A CA 1
ATOM 1255 C C . THR A 1 169 ? 7.068 -9.483 9.877 1.00 24.25 169 THR A C 1
ATOM 1256 O O . THR A 1 169 ? 6.523 -10.448 10.451 1.00 26.46 169 THR A O 1
ATOM 1260 N N . ASN A 1 170 ? 6.398 -8.468 9.344 1.00 24.60 170 ASN A N 1
ATOM 1261 C CA . ASN A 1 170 ? 4.931 -8.462 9.243 1.00 24.55 170 ASN A CA 1
ATOM 1262 C C . ASN A 1 170 ? 4.437 -9.279 8.074 1.00 27.21 170 ASN A C 1
ATOM 1263 O O . ASN A 1 170 ? 3.215 -9.392 7.977 1.00 24.73 170 ASN A O 1
ATOM 1268 N N . ASP A 1 171 ? 5.311 -9.740 7.182 1.00 22.73 171 ASP A N 1
ATOM 1269 C CA . ASP A 1 171 ? 4.875 -10.569 6.064 1.00 25.76 171 ASP A CA 1
ATOM 1270 C C . ASP A 1 171 ? 4.497 -11.929 6.672 1.00 30.09 171 ASP A C 1
ATOM 1271 O O . ASP A 1 171 ? 5.360 -12.610 7.203 1.00 25.29 171 ASP A O 1
ATOM 1276 N N . PRO A 1 172 ? 3.247 -12.414 6.554 1.00 28.80 172 PRO A N 1
ATOM 1277 C CA . PRO A 1 172 ? 2.891 -13.776 7.004 1.00 32.59 172 PRO A CA 1
ATOM 1278 C C . PRO A 1 172 ? 3.892 -14.855 6.546 1.00 35.06 172 PRO A C 1
ATOM 1279 O O . PRO A 1 172 ? 4.121 -15.806 7.238 1.00 39.23 172 PRO A O 1
ATOM 1283 N N . PHE A 1 173 ? 4.593 -14.624 5.433 1.00 28.51 173 PHE A N 1
ATOM 1284 C CA . PHE A 1 173 ? 5.514 -15.600 4.851 1.00 25.79 173 PHE A CA 1
ATOM 1285 C C . PHE A 1 173 ? 6.831 -15.621 5.586 1.00 24.30 173 PHE A C 1
ATOM 1286 O O . PHE A 1 173 ? 7.638 -16.516 5.332 1.00 24.67 173 PHE A O 1
ATOM 1294 N N . ALA A 1 174 ? 7.104 -14.642 6.457 1.00 23.53 174 ALA A N 1
ATOM 1295 C CA . ALA A 1 174 ? 8.431 -14.540 7.100 1.00 24.58 174 ALA A CA 1
ATOM 1296 C C . ALA A 1 174 ? 8.703 -15.816 7.931 1.00 30.49 174 ALA A C 1
ATOM 1297 O O . ALA A 1 174 ? 9.805 -16.323 7.926 1.00 26.19 174 ALA A O 1
ATOM 1299 N N . ALA A 1 175 ? 7.697 -16.341 8.627 1.00 28.56 175 ALA A N 1
ATOM 1300 C CA . ALA A 1 175 ? 7.896 -17.559 9.443 1.00 32.08 175 ALA A CA 1
ATOM 1301 C C . ALA A 1 175 ? 8.320 -18.747 8.557 1.00 32.60 175 ALA A C 1
ATOM 1302 O O . ALA A 1 175 ? 9.090 -19.520 9.017 1.00 40.99 175 ALA A O 1
ATOM 1304 N N . GLU A 1 176 ? 7.942 -18.790 7.276 1.00 33.60 176 GLU A N 1
ATOM 1305 C CA . GLU A 1 176 ? 8.305 -19.868 6.312 1.00 31.80 176 GLU A CA 1
ATOM 1306 C C . GLU A 1 176 ? 9.772 -19.775 5.825 1.00 33.04 176 GLU A C 1
ATOM 1307 O O . GLU A 1 176 ? 10.238 -20.669 5.111 1.00 31.82 176 GLU A O 1
ATOM 1313 N N . LEU A 1 177 ? 10.488 -18.694 6.136 1.00 30.27 177 LEU A N 1
ATOM 1314 C CA . LEU A 1 177 ? 11.847 -18.469 5.594 1.00 25.02 177 LEU A CA 1
ATOM 1315 C C . LEU A 1 177 ? 12.813 -18.417 6.772 1.00 27.88 177 LEU A C 1
ATOM 1316 O O . LEU A 1 177 ? 12.774 -17.430 7.526 1.00 29.41 177 LEU A O 1
ATOM 1321 N N . ASN A 1 178 ? 13.715 -19.357 6.870 1.00 31.49 178 ASN A N 1
ATOM 1322 C CA . ASN A 1 178 ? 14.664 -19.289 8.026 1.00 35.39 178 ASN A CA 1
ATOM 1323 C C . ASN A 1 178 ? 16.078 -19.332 7.561 1.00 25.70 178 ASN A C 1
ATOM 1324 O O . ASN A 1 178 ? 16.921 -19.142 8.415 1.00 28.94 178 ASN A O 1
ATOM 1329 N N . ASP A 1 179 ? 16.319 -19.514 6.264 1.00 29.18 179 ASP A N 1
ATOM 1330 C CA . ASP A 1 179 ? 17.665 -19.329 5.701 1.00 25.17 179 ASP A CA 1
ATOM 1331 C C . ASP A 1 179 ? 17.569 -19.065 4.208 1.00 20.87 179 ASP A C 1
ATOM 1332 O O . ASP A 1 179 ? 16.471 -19.128 3.638 1.00 22.82 179 ASP A O 1
ATOM 1337 N N . ILE A 1 180 ? 18.684 -18.749 3.605 1.00 23.16 180 ILE A N 1
ATOM 1338 C CA . ILE A 1 180 ? 18.656 -18.183 2.220 1.00 24.97 180 ILE A CA 1
ATOM 1339 C C . ILE A 1 180 ? 18.125 -19.226 1.223 1.00 26.34 180 ILE A C 1
ATOM 1340 O O . ILE A 1 180 ? 17.411 -18.835 0.270 1.00 21.88 180 ILE A O 1
ATOM 1345 N N . LYS A 1 181 ? 18.405 -20.538 1.390 1.00 23.67 181 LYS A N 1
ATOM 1346 C CA . LYS A 1 181 ? 17.801 -21.580 0.524 1.00 23.14 181 LYS A CA 1
ATOM 1347 C C . LYS A 1 181 ? 16.276 -21.599 0.577 1.00 22.00 181 LYS A C 1
ATOM 1348 O O . LYS A 1 181 ? 15.687 -21.933 -0.468 1.00 24.26 181 LYS A O 1
ATOM 1350 N N . ASP A 1 182 ? 15.628 -21.192 1.660 1.00 19.59 182 ASP A N 1
ATOM 1351 C CA . ASP A 1 182 ? 14.170 -21.100 1.697 1.00 23.51 182 ASP A CA 1
ATOM 1352 C C . ASP A 1 182 ? 13.658 -20.128 0.610 1.00 25.59 182 ASP A C 1
ATOM 1353 O O . ASP A 1 182 ? 12.541 -20.352 0.059 1.00 23.66 182 ASP A O 1
ATOM 1358 N N . VAL A 1 183 ? 14.396 -19.056 0.305 1.00 23.53 183 VAL A N 1
ATOM 1359 C CA . VAL A 1 183 ? 13.937 -18.078 -0.720 1.00 24.20 183 VAL A CA 1
ATOM 1360 C C . VAL A 1 183 ? 14.010 -18.757 -2.083 1.00 24.26 183 VAL A C 1
ATOM 1361 O O . VAL A 1 183 ? 13.018 -18.705 -2.826 1.00 22.57 183 VAL A O 1
ATOM 1365 N N . TYR A 1 184 ? 15.110 -19.451 -2.353 1.00 24.06 184 TYR A N 1
ATOM 1366 C CA . TYR A 1 184 ? 15.328 -20.142 -3.627 1.00 25.99 184 TYR A CA 1
ATOM 1367 C C . TYR A 1 184 ? 14.173 -21.124 -3.839 1.00 24.56 184 TYR A C 1
ATOM 1368 O O . TYR A 1 184 ? 13.549 -21.129 -4.920 1.00 25.79 184 TYR A O 1
ATOM 1377 N N . GLU A 1 185 ? 13.732 -21.825 -2.792 1.00 29.84 185 GLU A N 1
ATOM 1378 C CA . GLU A 1 185 ? 12.679 -22.875 -2.938 1.00 32.68 185 GLU A CA 1
ATOM 1379 C C . GLU A 1 185 ? 11.271 -22.258 -2.903 1.00 28.55 185 GLU A C 1
ATOM 1380 O O . GLU A 1 185 ? 10.418 -22.640 -3.716 1.00 29.33 185 GLU A O 1
ATOM 1383 N N . LYS A 1 186 ? 10.986 -21.300 -2.031 1.00 24.13 186 LYS A N 1
ATOM 1384 C CA . LYS A 1 186 ? 9.612 -20.841 -1.762 1.00 24.25 186 LYS A CA 1
ATOM 1385 C C . LYS A 1 186 ? 9.256 -19.554 -2.509 1.00 22.13 186 LYS A C 1
ATOM 1386 O O . LYS A 1 186 ? 8.068 -19.227 -2.588 1.00 23.51 186 LYS A O 1
ATOM 1392 N N . MET A 1 187 ? 10.248 -18.864 -3.062 1.00 23.06 187 MET A N 1
ATOM 1393 C CA . MET A 1 187 ? 10.091 -17.567 -3.768 1.00 16.70 187 MET A CA 1
ATOM 1394 C C . MET A 1 187 ? 10.922 -17.682 -5.024 1.00 19.34 187 MET A C 1
ATOM 1395 O O . MET A 1 187 ? 11.875 -16.960 -5.231 1.00 18.04 187 MET A O 1
ATOM 1400 N N . PRO A 1 188 ? 10.491 -18.596 -5.920 1.00 19.50 188 PRO A N 1
ATOM 1401 C CA . PRO A 1 188 ? 11.259 -18.913 -7.097 1.00 19.73 188 PRO A CA 1
ATOM 1402 C C . PRO A 1 188 ? 11.541 -17.668 -7.930 1.00 17.57 188 PRO A C 1
ATOM 1403 O O . PRO A 1 188 ? 10.586 -16.887 -8.145 1.00 20.21 188 PRO A O 1
ATOM 1407 N N . GLY A 1 189 ? 12.797 -17.509 -8.332 1.00 16.94 189 GLY A N 1
ATOM 1408 C CA . GLY A 1 189 ? 13.173 -16.393 -9.196 1.00 18.17 189 GLY A CA 1
ATOM 1409 C C . GLY A 1 189 ? 13.693 -15.155 -8.459 1.00 17.10 189 GLY A C 1
ATOM 1410 O O . GLY A 1 189 ? 14.304 -14.343 -9.109 1.00 16.75 189 GLY A O 1
ATOM 1411 N N . VAL A 1 190 ? 13.452 -14.998 -7.150 1.00 16.10 190 VAL A N 1
ATOM 1412 C CA . VAL A 1 190 ? 13.806 -13.739 -6.401 1.00 17.89 190 VAL A CA 1
ATOM 1413 C C . VAL A 1 190 ? 15.330 -13.668 -6.307 1.00 15.53 190 VAL A C 1
ATOM 1414 O O . VAL A 1 190 ? 15.955 -12.627 -6.667 1.00 15.96 190 VAL A O 1
ATOM 1418 N N . LEU A 1 191 ? 15.991 -14.719 -5.798 1.00 16.93 191 LEU A N 1
ATOM 1419 C CA . LEU A 1 191 ? 17.501 -14.630 -5.681 1.00 17.98 191 LEU A CA 1
ATOM 1420 C C . LEU A 1 191 ? 18.143 -14.451 -7.049 1.00 16.93 191 LEU A C 1
ATOM 1421 O O . LEU A 1 191 ? 19.106 -13.703 -7.194 1.00 17.16 191 LEU A O 1
ATOM 1426 N N . GLU A 1 192 ? 17.617 -15.136 -8.057 1.00 20.00 192 GLU A N 1
ATOM 1427 C CA . GLU A 1 192 ? 18.202 -15.072 -9.437 1.00 19.83 192 GLU A CA 1
ATOM 1428 C C . GLU A 1 192 ? 18.037 -13.662 -9.955 1.00 17.35 192 GLU A C 1
ATOM 1429 O O . GLU A 1 192 ? 18.985 -13.078 -10.562 1.00 15.83 192 GLU A O 1
ATOM 1435 N N . ASN A 1 193 ? 16.871 -13.085 -9.736 1.00 18.22 193 ASN A N 1
ATOM 1436 C CA . ASN A 1 193 ? 16.625 -11.750 -10.327 1.00 16.11 193 ASN A CA 1
ATOM 1437 C C . ASN A 1 193 ? 17.496 -10.705 -9.606 1.00 15.27 193 ASN A C 1
ATOM 1438 O O . ASN A 1 193 ? 18.025 -9.794 -10.287 1.00 16.01 193 ASN A O 1
ATOM 1443 N N . LEU A 1 194 ? 17.652 -10.802 -8.301 1.00 15.15 194 LEU A N 1
ATOM 1444 C CA . LEU A 1 194 ? 18.412 -9.779 -7.526 1.00 16.58 194 LEU A CA 1
ATOM 1445 C C . LEU A 1 194 ? 19.888 -9.870 -7.950 1.00 16.21 194 LEU A C 1
ATOM 1446 O O . LEU A 1 194 ? 20.558 -8.819 -8.133 1.00 15.65 194 LEU A O 1
ATOM 1451 N N . LYS A 1 195 ? 20.328 -11.075 -8.124 1.00 17.77 195 LYS A N 1
ATOM 1452 C CA . LYS A 1 195 ? 21.738 -11.330 -8.504 1.00 20.03 195 LYS A CA 1
ATOM 1453 C C . LYS A 1 195 ? 22.006 -10.710 -9.867 1.00 19.89 195 LYS A C 1
ATOM 1454 O O . LYS A 1 195 ? 22.964 -9.952 -10.009 1.00 22.83 195 LYS A O 1
ATOM 1460 N N . ARG A 1 196 ? 21.104 -10.931 -10.822 1.00 18.85 196 ARG A N 1
ATOM 1461 C CA . ARG A 1 196 ? 21.293 -10.390 -12.147 1.00 20.06 196 ARG A CA 1
ATOM 1462 C C . ARG A 1 196 ? 21.170 -8.876 -12.086 1.00 18.04 196 ARG A C 1
ATOM 1463 O O . ARG A 1 196 ? 22.010 -8.151 -12.655 1.00 17.51 196 ARG A O 1
ATOM 1471 N N . TRP A 1 197 ? 20.164 -8.379 -11.329 1.00 17.68 197 TRP A N 1
ATOM 1472 C CA . TRP A 1 197 ? 20.004 -6.908 -11.219 1.00 15.14 197 TRP A CA 1
ATOM 1473 C C . TRP A 1 197 ? 21.304 -6.233 -10.761 1.00 18.56 197 TRP A C 1
ATOM 1474 O O . TRP A 1 197 ? 21.705 -5.221 -11.343 1.00 17.37 197 TRP A O 1
ATOM 1485 N N . PHE A 1 198 ? 21.861 -6.690 -9.653 1.00 19.73 198 PHE A N 1
ATOM 1486 C CA . PHE A 1 198 ? 23.064 -6.073 -9.063 1.00 18.76 198 PHE A CA 1
ATOM 1487 C C . PHE A 1 198 ? 24.240 -6.264 -10.046 1.00 18.49 198 PHE A C 1
ATOM 1488 O O . PHE A 1 198 ? 25.094 -5.368 -10.108 1.00 21.69 198 PHE A O 1
ATOM 1496 N N . GLU A 1 199 ? 24.284 -7.369 -10.781 1.00 20.24 199 GLU A N 1
ATOM 1497 C CA . GLU A 1 199 ? 25.368 -7.500 -11.810 1.00 21.01 199 GLU A CA 1
ATOM 1498 C C . GLU A 1 199 ? 25.302 -6.395 -12.896 1.00 21.56 199 GLU A C 1
ATOM 1499 O O . GLU A 1 199 ? 26.352 -5.803 -13.248 1.00 25.83 199 GLU A O 1
ATOM 1505 N N . VAL A 1 200 ? 24.105 -6.074 -13.432 1.00 19.43 200 VAL A N 1
ATOM 1506 C CA . VAL A 1 200 ? 23.942 -5.338 -14.708 1.00 17.09 200 VAL A CA 1
ATOM 1507 C C . VAL A 1 200 ? 23.371 -3.957 -14.535 1.00 18.59 200 VAL A C 1
ATOM 1508 O O . VAL A 1 200 ? 23.250 -3.290 -15.526 1.00 19.92 200 VAL A O 1
ATOM 1512 N N . TYR A 1 201 ? 22.938 -3.521 -13.345 1.00 19.70 201 TYR A N 1
ATOM 1513 C CA . TYR A 1 201 ? 22.071 -2.310 -13.265 1.00 18.62 201 TYR A CA 1
ATOM 1514 C C . TYR A 1 201 ? 22.771 -1.036 -13.694 1.00 20.43 201 TYR A C 1
ATOM 1515 O O . TYR A 1 201 ? 22.062 -0.061 -14.034 1.00 21.59 201 TYR A O 1
ATOM 1524 N N . LYS A 1 202 ? 24.125 -1.007 -13.700 1.00 24.97 202 LYS A N 1
ATOM 1525 C CA . LYS A 1 202 ? 24.826 0.226 -14.123 1.00 26.53 202 LYS A CA 1
ATOM 1526 C C . LYS A 1 202 ? 25.182 0.163 -15.621 1.00 26.72 202 LYS A C 1
ATOM 1527 O O . LYS A 1 202 ? 25.672 1.195 -16.173 1.00 29.49 202 LYS A O 1
ATOM 1533 N N . ILE A 1 203 ? 24.969 -0.960 -16.274 1.00 25.21 203 ILE A N 1
ATOM 1534 C CA . ILE A 1 203 ? 25.361 -1.105 -17.712 1.00 28.26 203 ILE A CA 1
ATOM 1535 C C . ILE A 1 203 ? 24.707 -0.035 -18.564 1.00 33.83 203 ILE A C 1
ATOM 1536 O O . ILE A 1 203 ? 25.353 0.582 -19.436 1.00 25.76 203 ILE A O 1
ATOM 1541 N N . PRO A 1 204 ? 23.398 0.269 -18.367 1.00 31.13 204 PRO A N 1
ATOM 1542 C CA . PRO A 1 204 ? 22.783 1.312 -19.183 1.00 30.48 204 PRO A CA 1
ATOM 1543 C C . PRO A 1 204 ? 23.369 2.714 -18.993 1.00 26.95 204 PRO A C 1
ATOM 1544 O O . PRO A 1 204 ? 23.077 3.528 -19.805 1.00 34.87 204 PRO A O 1
ATOM 1548 N N . THR A 1 205 ? 24.131 2.987 -17.937 1.00 26.13 205 THR A N 1
ATOM 1549 C CA . THR A 1 205 ? 24.741 4.306 -17.647 1.00 28.47 205 THR A CA 1
ATOM 1550 C C . THR A 1 205 ? 26.169 4.389 -18.249 1.00 35.61 205 THR A C 1
ATOM 1551 O O . THR A 1 205 ? 26.815 5.422 -17.998 1.00 37.94 205 THR A O 1
ATOM 1555 N N . GLY A 1 206 ? 26.622 3.350 -18.946 1.00 36.71 206 GLY A N 1
ATOM 1556 C CA . GLY A 1 206 ? 27.969 3.265 -19.559 1.00 41.76 206 GLY A CA 1
ATOM 1557 C C . GLY A 1 206 ? 28.961 2.443 -18.759 1.00 41.69 206 GLY A C 1
ATOM 1558 O O . GLY A 1 206 ? 30.119 2.440 -19.172 1.00 45.93 206 GLY A O 1
ATOM 1559 N N . LYS A 1 207 ? 28.555 1.744 -17.676 1.00 36.71 207 LYS A N 1
ATOM 1560 C CA . LYS A 1 207 ? 29.466 1.032 -16.749 1.00 29.25 207 LYS A CA 1
ATOM 1561 C C . LYS A 1 207 ? 29.550 -0.445 -17.147 1.00 31.22 207 LYS A C 1
ATOM 1562 O O . LYS A 1 207 ? 28.735 -0.923 -17.963 1.00 37.93 207 LYS A O 1
ATOM 1565 N N . GLU A 1 208 ? 30.554 -1.177 -16.630 1.00 25.63 208 GLU A N 1
ATOM 1566 C CA . GLU A 1 208 ? 30.790 -2.597 -16.911 1.00 25.29 208 GLU A CA 1
ATOM 1567 C C . GLU A 1 208 ? 29.937 -3.385 -15.925 1.00 26.59 208 GLU A C 1
ATOM 1568 O O . GLU A 1 208 ? 29.527 -2.856 -14.900 1.00 32.36 208 GLU A O 1
ATOM 1570 N N . PRO A 1 209 ? 29.683 -4.654 -16.197 1.00 28.52 209 PRO A N 1
ATOM 1571 C CA . PRO A 1 209 ? 28.989 -5.536 -15.257 1.00 29.11 209 PRO A CA 1
ATOM 1572 C C . PRO A 1 209 ? 29.781 -5.604 -13.945 1.00 34.77 209 PRO A C 1
ATOM 1573 O O . PRO A 1 209 ? 30.973 -5.501 -13.918 1.00 24.87 209 PRO A O 1
ATOM 1577 N N . ASN A 1 210 ? 29.092 -5.763 -12.833 1.00 24.42 210 ASN A N 1
ATOM 1578 C CA . ASN A 1 210 ? 29.727 -5.972 -11.525 1.00 23.20 210 ASN A CA 1
ATOM 1579 C C . ASN A 1 210 ? 30.056 -7.449 -11.468 1.00 21.56 210 ASN A C 1
ATOM 1580 O O . ASN A 1 210 ? 29.682 -8.189 -12.336 1.00 24.58 210 ASN A O 1
ATOM 1585 N N . SER A 1 211 ? 30.819 -7.854 -10.470 1.00 23.58 211 SER A N 1
ATOM 1586 C CA . SER A 1 211 ? 31.209 -9.267 -10.283 1.00 24.92 211 SER A CA 1
ATOM 1587 C C . SER A 1 211 ? 30.944 -9.593 -8.821 1.00 25.89 211 SER A C 1
ATOM 1588 O O . SER A 1 211 ? 30.321 -8.740 -8.081 1.00 23.17 211 SER A O 1
ATOM 1591 N N . PHE A 1 212 ? 31.359 -10.758 -8.360 1.00 24.71 212 PHE A N 1
ATOM 1592 C CA . PHE A 1 212 ? 30.965 -11.292 -7.025 1.00 23.65 212 PHE A CA 1
ATOM 1593 C C . PHE A 1 212 ? 32.167 -11.966 -6.383 1.00 30.25 212 PHE A C 1
ATOM 1594 O O . PHE A 1 212 ? 32.913 -12.597 -7.133 1.00 28.13 212 PHE A O 1
ATOM 1602 N N . LEU A 1 213 ? 32.208 -11.974 -5.055 1.00 26.71 213 LEU A N 1
ATOM 1603 C CA . LEU A 1 213 ? 32.980 -12.959 -4.271 1.00 27.07 213 LEU A CA 1
ATOM 1604 C C . LEU A 1 213 ? 32.110 -14.202 -4.040 1.00 28.71 213 LEU A C 1
ATOM 1605 O O . LEU A 1 213 ? 30.898 -14.250 -4.450 1.00 22.26 213 LEU A O 1
ATOM 1610 N N . PHE A 1 214 ? 32.764 -15.254 -3.510 1.00 26.78 214 PHE A N 1
ATOM 1611 C CA . PHE A 1 214 ? 32.152 -16.564 -3.159 1.00 23.79 214 PHE A CA 1
ATOM 1612 C C . PHE A 1 214 ? 31.514 -17.173 -4.420 1.00 22.05 214 PHE A C 1
ATOM 1613 O O . PHE A 1 214 ? 30.503 -17.901 -4.235 1.00 29.52 214 PHE A O 1
ATOM 1621 N N . ASP A 1 215 ? 32.040 -16.839 -5.602 1.00 24.88 215 ASP A N 1
ATOM 1622 C CA . ASP A 1 215 ? 31.618 -17.436 -6.894 1.00 28.75 215 ASP A CA 1
ATOM 1623 C C . ASP A 1 215 ? 30.185 -16.979 -7.219 1.00 27.96 215 ASP A C 1
ATOM 1624 O O . ASP A 1 215 ? 29.503 -17.688 -7.895 1.00 26.72 215 ASP A O 1
ATOM 1629 N N . GLY A 1 216 ? 29.647 -15.919 -6.630 1.00 21.71 216 GLY A N 1
ATOM 1630 C CA . GLY A 1 216 ? 28.306 -15.446 -6.943 1.00 23.40 216 GLY A CA 1
ATOM 1631 C C . GLY A 1 216 ? 27.273 -16.145 -6.098 1.00 22.62 216 GLY A C 1
ATOM 1632 O O . GLY A 1 216 ? 26.080 -15.970 -6.368 1.00 26.55 216 GLY A O 1
ATOM 1633 N N . ASN A 1 217 ? 27.700 -16.908 -5.117 1.00 21.36 217 ASN A N 1
ATOM 1634 C CA . ASN A 1 217 ? 26.823 -17.670 -4.226 1.00 19.01 217 ASN A CA 1
ATOM 1635 C C . ASN A 1 217 ? 26.292 -16.737 -3.143 1.00 23.14 217 ASN A C 1
ATOM 1636 O O . ASN A 1 217 ? 27.075 -15.866 -2.692 1.00 24.92 217 ASN A O 1
ATOM 1641 N N . TYR A 1 218 ? 25.028 -16.915 -2.766 1.00 21.06 218 TYR A N 1
ATOM 1642 C CA . TYR A 1 218 ? 24.458 -16.216 -1.580 1.00 23.56 218 TYR A CA 1
ATOM 1643 C C . TYR A 1 218 ? 25.051 -16.851 -0.328 1.00 26.93 218 TYR A C 1
ATOM 1644 O O . TYR A 1 218 ? 25.153 -18.096 -0.287 1.00 23.77 218 TYR A O 1
ATOM 1653 N N . LYS A 1 219 ? 25.388 -16.039 0.684 1.00 18.55 219 LYS A N 1
ATOM 1654 C CA . LYS A 1 219 ? 25.874 -16.507 1.983 1.00 19.20 219 LYS A CA 1
ATOM 1655 C C . LYS A 1 219 ? 24.666 -16.657 2.869 1.00 24.14 219 LYS A C 1
ATOM 1656 O O . LYS A 1 219 ? 23.666 -15.872 2.700 1.00 19.00 219 LYS A O 1
ATOM 1662 N N . ASP A 1 220 ? 24.725 -17.621 3.770 1.00 17.78 220 ASP A N 1
ATOM 1663 C CA . ASP A 1 220 ? 23.575 -18.003 4.605 1.00 21.03 220 ASP A CA 1
ATOM 1664 C C . ASP A 1 220 ? 23.407 -17.034 5.761 1.00 20.12 220 ASP A C 1
ATOM 1665 O O . ASP A 1 220 ? 24.215 -16.110 5.899 1.00 21.73 220 ASP A O 1
ATOM 1670 N N . THR A 1 221 ? 22.395 -17.267 6.573 1.00 22.30 221 THR A N 1
ATOM 1671 C CA . THR A 1 221 ? 21.994 -16.389 7.662 1.00 22.57 221 THR A CA 1
ATOM 1672 C C . THR A 1 221 ? 23.124 -16.268 8.683 1.00 25.38 221 THR A C 1
ATOM 1673 O O . THR A 1 221 ? 23.350 -15.161 9.161 1.00 21.31 221 THR A O 1
ATOM 1677 N N . GLU A 1 222 ? 23.702 -17.384 9.108 1.00 23.17 222 GLU A N 1
ATOM 1678 C CA A GLU A 1 222 ? 24.796 -17.406 10.113 0.50 22.63 222 GLU A CA 1
ATOM 1679 C CA B GLU A 1 222 ? 24.789 -17.393 10.123 0.50 23.09 222 GLU A CA 1
ATOM 1680 C C . GLU A 1 222 ? 25.957 -16.531 9.630 1.00 23.52 222 GLU A C 1
ATOM 1681 O O . GLU A 1 222 ? 26.494 -15.745 10.468 1.00 26.87 222 GLU A O 1
ATOM 1692 N N . PHE A 1 223 ? 26.373 -16.654 8.381 1.00 20.50 223 PHE A N 1
ATOM 1693 C CA . PHE A 1 223 ? 27.481 -15.830 7.874 1.00 21.45 223 PHE A CA 1
ATOM 1694 C C . PHE A 1 223 ? 27.077 -14.333 7.792 1.00 20.35 223 PHE A C 1
ATOM 1695 O O . PHE A 1 223 ? 27.848 -13.396 8.245 1.00 21.13 223 PHE A O 1
ATOM 1703 N N . THR A 1 224 ? 25.850 -14.110 7.344 1.00 21.44 224 THR A N 1
ATOM 1704 C CA . THR A 1 224 ? 25.310 -12.716 7.170 1.00 19.23 224 THR A CA 1
ATOM 1705 C C . THR A 1 224 ? 25.282 -11.982 8.500 1.00 18.61 224 THR A C 1
ATOM 1706 O O . THR A 1 224 ? 25.624 -10.799 8.518 1.00 23.12 224 THR A O 1
ATOM 1710 N N . LEU A 1 225 ? 24.806 -12.632 9.581 1.00 17.87 225 LEU A N 1
ATOM 1711 C CA . LEU A 1 225 ? 24.764 -12.066 10.933 1.00 21.69 225 LEU A CA 1
ATOM 1712 C C . LEU A 1 225 ? 26.148 -11.574 11.332 1.00 22.23 225 LEU A C 1
ATOM 1713 O O . LEU A 1 225 ? 26.180 -10.493 11.970 1.00 22.43 225 LEU A O 1
ATOM 1718 N N . LYS A 1 226 ? 27.210 -12.270 10.939 1.00 21.04 226 LYS A N 1
ATOM 1719 C CA . LYS A 1 226 ? 28.571 -11.844 11.246 1.00 23.42 226 LYS A CA 1
ATOM 1720 C C . LYS A 1 226 ? 28.910 -10.577 10.470 1.00 24.35 226 LYS A C 1
ATOM 1721 O O . LYS A 1 226 ? 29.619 -9.722 11.043 1.00 20.94 226 LYS A O 1
ATOM 1727 N N . VAL A 1 227 ? 28.514 -10.470 9.205 1.00 21.68 227 VAL A N 1
ATOM 1728 C CA . VAL A 1 227 ? 28.746 -9.220 8.423 1.00 20.04 227 VAL A CA 1
ATOM 1729 C C . VAL A 1 227 ? 28.035 -8.055 9.133 1.00 17.81 227 VAL A C 1
ATOM 17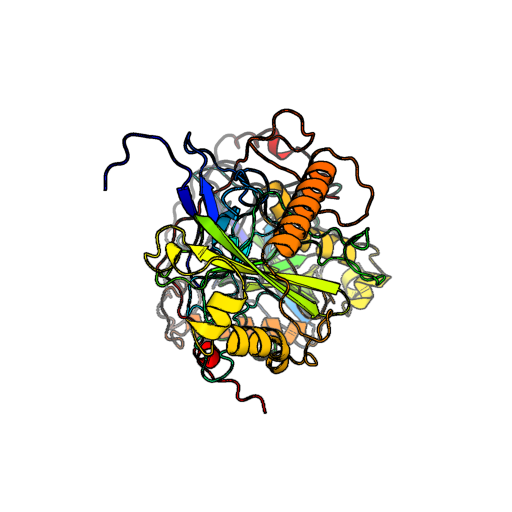30 O O . VAL A 1 227 ? 28.609 -6.954 9.199 1.00 18.41 227 VAL A O 1
ATOM 1734 N N . VAL A 1 228 ? 26.782 -8.260 9.544 1.00 16.16 228 VAL A N 1
ATOM 1735 C CA . VAL A 1 228 ? 25.998 -7.197 10.184 1.00 17.39 228 VAL A CA 1
ATOM 1736 C C . VAL A 1 228 ? 26.701 -6.806 11.483 1.00 17.78 228 VAL A C 1
ATOM 1737 O O . VAL A 1 228 ? 26.839 -5.603 11.764 1.00 16.50 228 VAL A O 1
ATOM 1741 N N . GLN A 1 229 ? 27.105 -7.796 12.258 1.00 17.01 229 GLN A N 1
ATOM 1742 C CA . GLN A 1 229 ? 27.746 -7.499 13.579 1.00 18.74 229 GLN A CA 1
ATOM 1743 C C . GLN A 1 229 ? 29.044 -6.714 13.353 1.00 19.51 229 GLN A C 1
ATOM 1744 O O . GLN A 1 229 ? 29.333 -5.758 14.079 1.00 18.45 229 GLN A O 1
ATOM 1750 N N . GLU A 1 230 ? 29.852 -7.142 12.383 1.00 17.28 230 GLU A N 1
ATOM 1751 C CA . GLU A 1 230 ? 31.106 -6.489 12.104 1.00 20.37 230 GLU A CA 1
ATOM 1752 C C . GLU A 1 230 ? 30.806 -5.048 11.707 1.00 19.64 230 GLU A C 1
ATOM 1753 O O . GLU A 1 230 ? 31.550 -4.171 12.105 1.00 18.75 230 GLU A O 1
ATOM 1759 N N . CYS A 1 231 ? 29.840 -4.794 10.858 1.00 16.91 231 CYS A N 1
ATOM 1760 C CA . CYS A 1 231 ? 29.638 -3.412 10.360 1.00 14.71 231 CYS A CA 1
ATOM 1761 C C . CYS A 1 231 ? 28.996 -2.571 11.450 1.00 14.53 231 CYS A C 1
ATOM 1762 O O . CYS A 1 231 ? 29.190 -1.363 11.454 1.00 16.81 231 CYS A O 1
ATOM 1765 N N . HIS A 1 232 ? 28.238 -3.181 12.341 1.00 12.77 232 HIS A N 1
ATOM 1766 C CA . HIS A 1 232 ? 27.660 -2.489 13.515 1.00 14.25 232 HIS A CA 1
ATOM 1767 C C . HIS A 1 232 ? 28.809 -2.121 14.477 1.00 14.06 232 HIS A C 1
ATOM 1768 O O . HIS A 1 232 ? 28.820 -1.022 14.988 1.00 13.64 232 HIS A O 1
ATOM 1775 N N . GLU A 1 233 ? 29.796 -2.977 14.613 1.00 13.09 233 GLU A N 1
ATOM 1776 C CA . GLU A 1 233 ? 30.972 -2.668 15.4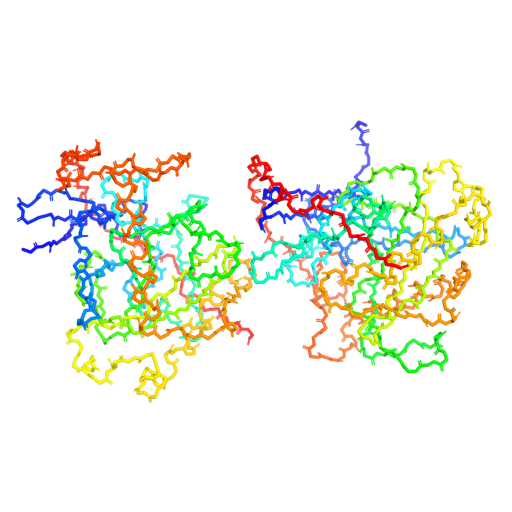74 1.00 16.36 233 GLU A CA 1
ATOM 1777 C C . GLU A 1 233 ? 31.859 -1.557 14.851 1.00 17.34 233 GLU A C 1
ATOM 1778 O O . GLU A 1 233 ? 32.336 -0.671 15.576 1.00 17.32 233 GLU A O 1
ATOM 1784 N N . ASN A 1 234 ? 32.013 -1.566 13.531 1.00 17.69 234 ASN A N 1
ATOM 1785 C CA . ASN A 1 234 ? 32.791 -0.540 12.806 1.00 17.98 234 ASN A CA 1
ATOM 1786 C C . ASN A 1 234 ? 32.098 0.785 13.040 1.00 17.19 234 ASN A C 1
ATOM 1787 O O . ASN A 1 234 ? 32.828 1.815 13.310 1.00 17.27 234 ASN A O 1
ATOM 1792 N N . TRP A 1 235 ? 30.749 0.796 12.927 1.00 16.17 235 TRP A N 1
ATOM 1793 C CA . TRP A 1 235 ? 29.980 2.051 13.129 1.00 15.54 235 TRP A CA 1
ATOM 1794 C C . TRP A 1 235 ? 30.250 2.581 14.546 1.00 14.89 235 TRP A C 1
ATOM 1795 O O . TRP A 1 235 ? 30.422 3.856 14.816 1.00 13.68 235 TRP A O 1
ATOM 1806 N N . TYR A 1 236 ? 30.199 1.666 15.496 1.00 15.98 236 TYR A N 1
ATOM 1807 C CA . TYR A 1 236 ? 30.392 1.928 16.926 1.00 16.80 236 TYR A CA 1
ATOM 1808 C C . TYR A 1 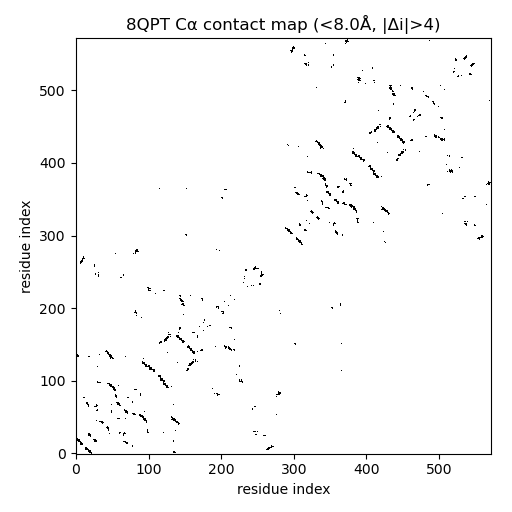236 ? 31.753 2.613 17.140 1.00 17.00 236 TYR A C 1
ATOM 1809 O O . TYR A 1 236 ? 31.810 3.711 17.793 1.00 18.31 236 TYR A O 1
ATOM 1818 N N . LYS A 1 237 ? 32.778 2.045 16.555 1.00 17.21 237 LYS A N 1
ATOM 1819 C CA . LYS A 1 237 ? 34.126 2.615 16.702 1.00 18.17 237 LYS A CA 1
ATOM 1820 C C . LYS A 1 237 ? 34.170 3.984 16.104 1.00 19.84 237 LYS A C 1
ATOM 1821 O O . LYS A 1 237 ? 34.742 4.893 16.766 1.00 20.03 237 LYS A O 1
ATOM 1827 N N . LEU A 1 238 ? 33.501 4.142 14.976 1.00 18.18 238 LEU A N 1
ATOM 1828 C CA . LEU A 1 238 ? 33.427 5.421 14.293 1.00 18.27 238 LEU A CA 1
ATOM 1829 C C . LEU A 1 238 ? 32.793 6.457 15.185 1.00 19.13 238 LEU A C 1
ATOM 1830 O O . LEU A 1 238 ? 33.377 7.511 15.379 1.00 19.19 238 LEU A O 1
ATOM 1835 N N . VAL A 1 239 ? 31.627 6.203 15.759 1.00 16.55 239 VAL A N 1
ATOM 1836 C CA . VAL A 1 239 ? 30.909 7.269 16.510 1.00 16.68 239 VAL A CA 1
ATOM 1837 C C . VAL A 1 239 ? 31.641 7.525 17.841 1.00 18.06 239 VAL A C 1
ATOM 1838 O O . VAL A 1 239 ? 31.506 8.621 18.345 1.00 17.83 239 VAL A O 1
ATOM 1842 N N . MET A 1 240 ? 32.380 6.532 18.353 1.00 16.90 240 MET A N 1
ATOM 1843 C CA . MET A 1 240 ? 33.091 6.686 19.663 1.00 17.55 240 MET A CA 1
ATOM 1844 C C . MET A 1 240 ? 34.428 7.387 19.482 1.00 20.60 240 MET A C 1
ATOM 1845 O O . MET A 1 240 ? 35.106 7.587 20.484 1.00 20.51 240 MET A O 1
ATOM 1850 N N . GLY A 1 241 ? 34.816 7.725 18.246 1.00 23.05 241 GLY A N 1
ATOM 1851 C CA . GLY A 1 241 ? 36.096 8.409 17.940 1.00 23.06 241 GLY A CA 1
ATOM 1852 C C . GLY A 1 241 ? 37.260 7.489 18.173 1.00 24.42 241 GLY A C 1
ATOM 1853 O O . GLY A 1 241 ? 38.357 7.955 18.458 1.00 29.28 241 GLY A O 1
ATOM 1854 N N . GLU A 1 242 ? 37.041 6.180 18.018 1.00 23.31 242 GLU A N 1
ATOM 1855 C CA . GLU A 1 242 ? 38.017 5.151 18.361 1.00 24.53 242 GLU A CA 1
ATOM 1856 C C . GLU A 1 242 ? 38.641 4.683 17.039 1.00 35.87 242 GLU A C 1
ATOM 1857 O O . GLU A 1 242 ? 39.253 3.652 17.100 1.00 28.93 242 GLU A O 1
ATOM 1863 N N . LEU A 1 243 ? 38.508 5.400 15.901 1.00 34.16 243 LEU A N 1
ATOM 1864 C CA . LEU A 1 243 ? 39.210 5.077 14.628 1.00 37.93 243 LEU A CA 1
ATOM 1865 C C . LEU A 1 243 ? 40.129 6.254 14.276 1.00 38.42 243 LEU A C 1
ATOM 1866 O O . LEU A 1 243 ? 39.793 7.375 14.652 1.00 37.98 243 LEU A O 1
ATOM 1871 N N . HIS A 1 244 ? 41.277 5.987 13.663 1.00 44.40 244 HIS A N 1
ATOM 1872 C CA . HIS A 1 244 ? 42.182 7.025 13.099 1.00 51.85 244 HIS A CA 1
ATOM 1873 C C . HIS A 1 244 ? 42.053 6.866 11.588 1.00 53.53 244 HIS A C 1
ATOM 1874 O O . HIS A 1 244 ? 41.949 5.745 11.089 1.00 52.52 244 HIS A O 1
ATOM 1876 N N . GLY A 1 245 ? 41.862 7.942 10.884 1.00 51.50 245 GLY A N 1
ATOM 1877 C CA . GLY A 1 245 ? 41.589 7.832 9.452 1.00 48.87 245 GLY A CA 1
ATOM 1878 C C . GLY A 1 245 ? 41.152 9.172 8.946 1.00 53.93 245 GLY A C 1
ATOM 1879 O O . GLY A 1 245 ? 40.627 9.979 9.757 1.00 45.30 245 GLY A O 1
ATOM 1880 N N . ASP A 1 246 ? 41.371 9.405 7.660 1.00 51.18 246 ASP A N 1
ATOM 1881 C CA . ASP A 1 246 ? 40.895 10.624 6.974 1.00 52.51 246 ASP A CA 1
ATOM 1882 C C . ASP A 1 246 ? 39.550 10.304 6.350 1.00 43.20 246 ASP A C 1
ATOM 1883 O O . ASP A 1 246 ? 39.299 9.105 6.059 1.00 49.71 246 ASP A O 1
ATOM 1888 N N . ASN A 1 247 ? 38.733 11.335 6.166 1.00 43.84 247 ASN A N 1
ATOM 1889 C CA . ASN A 1 247 ? 37.467 11.272 5.383 1.00 47.84 247 ASN A CA 1
ATOM 1890 C C . ASN A 1 247 ? 36.481 10.299 6.072 1.00 35.13 247 ASN A C 1
ATOM 1891 O O . ASN A 1 247 ? 35.734 9.602 5.406 1.00 35.84 247 ASN A O 1
ATOM 1896 N N . LEU A 1 248 ? 36.473 10.289 7.398 1.00 32.95 248 LEU A N 1
ATOM 1897 C CA . LEU A 1 248 ? 35.462 9.531 8.164 1.00 29.97 248 LEU A CA 1
ATOM 1898 C C . LEU A 1 248 ? 34.162 10.270 7.976 1.00 32.49 248 LEU A C 1
ATOM 1899 O O . LEU A 1 248 ? 34.089 11.496 7.915 1.00 28.28 248 LEU A O 1
ATOM 1904 N N . PRO A 1 249 ? 33.043 9.560 7.843 1.00 22.89 249 PRO A N 1
ATOM 1905 C CA . PRO A 1 249 ? 31.791 10.271 7.800 1.00 22.76 249 PRO A CA 1
ATOM 1906 C C . PRO A 1 249 ? 31.622 11.151 9.041 1.00 24.01 249 PRO A C 1
ATOM 1907 O O . PRO A 1 249 ? 32.143 10.759 10.058 1.00 28.23 249 PRO A O 1
ATOM 1911 N N . SER A 1 250 ? 30.792 12.188 8.937 1.00 24.75 250 SER A N 1
ATOM 1912 C CA . SER A 1 250 ? 30.209 12.957 10.070 1.00 24.43 250 SER A CA 1
ATOM 1913 C C . SER A 1 250 ? 29.548 11.958 11.032 1.00 20.82 250 SER A C 1
ATOM 1914 O O . SER A 1 250 ? 28.859 11.075 10.537 1.00 17.72 250 SER A O 1
ATOM 1917 N N . THR A 1 251 ? 29.661 12.185 12.339 1.00 19.89 251 THR A N 1
ATOM 1918 C CA . THR A 1 251 ? 28.989 11.336 13.348 1.00 19.44 251 THR A CA 1
ATOM 1919 C C . THR A 1 251 ? 28.036 12.216 14.134 1.00 17.70 251 THR A C 1
ATOM 1920 O O . THR A 1 251 ? 27.688 11.803 15.244 1.00 18.47 251 THR A O 1
ATOM 1924 N N . GLU A 1 252 ? 27.615 13.381 13.607 1.00 21.51 252 GLU A N 1
ATOM 1925 C CA . GLU A 1 252 ? 26.611 14.227 14.301 1.00 22.69 252 GLU A CA 1
ATOM 1926 C C . GLU A 1 252 ? 25.353 13.417 14.555 1.00 19.36 252 GLU A C 1
ATOM 1927 O O . GLU A 1 252 ? 24.919 12.699 13.601 1.00 17.81 252 GLU A O 1
ATOM 1933 N N . ASN A 1 253 ? 24.756 13.530 15.756 1.00 18.55 253 ASN A N 1
ATOM 1934 C CA . ASN A 1 253 ? 23.668 12.658 16.188 1.00 19.42 253 ASN A CA 1
ATOM 1935 C C . ASN A 1 253 ? 22.936 13.369 17.299 1.00 20.86 253 ASN A C 1
ATOM 1936 O O . ASN A 1 253 ? 23.557 14.194 17.961 1.00 23.19 253 ASN A O 1
ATOM 1941 N N . ALA A 1 254 ? 21.677 13.057 17.419 1.00 20.60 254 ALA A N 1
ATOM 1942 C CA . ALA A 1 254 ? 20.779 13.628 18.426 1.00 23.66 254 ALA A CA 1
ATOM 1943 C C . ALA A 1 254 ? 20.680 12.715 19.629 1.00 24.11 254 ALA A C 1
ATOM 1944 O O . ALA A 1 254 ? 20.180 13.254 20.634 1.00 25.67 254 ALA A O 1
ATOM 1946 N N . THR A 1 255 ? 21.019 11.410 19.555 1.00 17.98 255 THR A N 1
ATOM 1947 C CA . THR A 1 255 ? 20.599 10.525 20.656 1.00 19.33 255 THR A CA 1
ATOM 1948 C C . THR A 1 255 ? 21.757 9.831 21.396 1.00 19.12 255 THR A C 1
ATOM 1949 O O . THR A 1 255 ? 21.406 9.145 22.319 1.00 19.38 255 THR A O 1
ATOM 1953 N N . LEU A 1 256 ? 23.000 9.843 20.902 1.00 16.52 256 LEU A N 1
ATOM 1954 C CA . LEU A 1 256 ? 24.103 8.967 21.406 1.00 19.08 256 LEU A CA 1
ATOM 1955 C C . LEU A 1 256 ? 24.871 9.724 22.498 1.00 17.67 256 LEU A C 1
ATOM 1956 O O . LEU A 1 256 ? 25.708 10.601 22.180 1.00 19.06 256 LEU A O 1
ATOM 1961 N N . PRO A 1 257 ? 24.644 9.371 23.765 1.00 18.61 257 PRO A N 1
ATOM 1962 C CA . PRO A 1 257 ? 25.236 10.127 24.873 1.00 18.80 257 PRO A CA 1
ATOM 1963 C C . PRO A 1 257 ? 26.763 10.053 24.811 1.00 19.09 257 PRO A C 1
ATOM 1964 O O . PRO A 1 257 ? 27.340 9.049 24.510 1.00 19.99 257 PRO A O 1
ATOM 1968 N N . HIS A 1 258 ? 27.382 11.145 25.225 1.00 17.72 258 HIS A N 1
ATOM 1969 C CA . HIS A 1 258 ? 28.823 11.308 25.432 1.00 19.37 258 HIS A CA 1
ATOM 1970 C C . HIS A 1 258 ? 29.566 11.234 24.140 1.00 18.96 258 HIS A C 1
ATOM 1971 O O . HIS A 1 258 ? 30.811 11.206 24.218 1.00 19.10 258 HIS A O 1
ATOM 1978 N N . THR A 1 259 ? 28.920 11.176 22.976 1.00 21.01 259 THR A N 1
ATOM 1979 C CA . THR A 1 259 ? 29.735 11.114 21.699 1.00 17.21 259 THR A CA 1
ATOM 1980 C C . THR A 1 259 ? 30.147 12.543 21.309 1.00 20.48 259 THR A C 1
ATOM 1981 O O . THR A 1 259 ? 29.391 13.446 21.584 1.00 16.19 259 THR A O 1
ATOM 1985 N N . LYS A 1 260 ? 31.265 12.700 20.594 1.00 21.98 260 LYS A N 1
ATOM 1986 C CA . LYS A 1 260 ? 31.699 14.022 20.095 1.00 24.23 260 LYS A CA 1
ATOM 1987 C C . LYS A 1 260 ? 30.588 14.671 19.227 1.00 25.06 260 LYS A C 1
ATOM 1988 O O . LYS A 1 260 ? 30.442 15.868 19.287 1.00 22.64 260 LYS A O 1
ATOM 1991 N N . GLY A 1 261 ? 29.879 13.924 18.386 1.00 21.01 261 GLY A N 1
ATOM 1992 C CA . GLY A 1 261 ? 28.878 14.482 17.460 1.00 22.08 261 GLY A CA 1
ATOM 1993 C C . GLY A 1 261 ? 27.547 14.775 18.081 1.00 22.07 261 GLY A C 1
ATOM 1994 O O . GLY A 1 261 ? 26.673 15.224 17.364 1.00 22.27 261 GLY A O 1
ATOM 1995 N N . ASN A 1 262 ? 27.342 14.498 19.353 1.00 22.06 262 ASN A N 1
ATOM 1996 C CA . ASN A 1 262 ? 26.027 14.614 19.990 1.00 24.26 262 ASN A CA 1
ATOM 1997 C C . ASN A 1 262 ? 25.583 16.067 19.912 1.00 29.27 262 ASN A C 1
ATOM 1998 O O . ASN A 1 262 ? 26.442 16.920 20.164 1.00 25.41 262 ASN A O 1
ATOM 2003 N N . THR A 1 263 ? 24.351 16.325 19.502 1.00 25.87 263 THR A N 1
ATOM 2004 C CA . THR A 1 263 ? 23.901 17.684 19.100 1.00 28.09 263 THR A CA 1
ATOM 2005 C C . THR A 1 263 ? 22.385 17.717 19.105 1.00 27.27 263 THR A C 1
ATOM 2006 O O . THR A 1 263 ? 21.712 16.675 19.413 1.00 25.95 263 THR A O 1
ATOM 2010 N N . VAL A 1 264 ? 21.863 18.928 18.891 1.00 25.89 264 VAL A N 1
ATOM 2011 C CA . VAL A 1 264 ? 20.425 19.146 18.638 1.00 27.59 264 VAL A CA 1
ATOM 2012 C C . VAL A 1 264 ? 20.366 19.574 17.187 1.00 30.43 264 VAL A C 1
ATOM 2013 O O . VAL A 1 264 ? 21.064 20.577 16.826 1.00 30.82 264 VAL A O 1
ATOM 2017 N N . PHE A 1 265 ? 19.539 18.895 16.375 1.00 28.08 265 PHE A N 1
ATOM 2018 C CA . PHE A 1 265 ? 19.478 19.272 14.951 1.00 26.62 265 PHE A CA 1
ATOM 2019 C C . PHE A 1 265 ? 18.451 20.381 14.789 1.00 30.43 265 PHE A C 1
ATOM 2020 O O . PHE A 1 265 ? 17.296 20.148 15.219 1.00 39.06 265 PHE A O 1
ATOM 2028 N N . ASP A 1 266 ? 18.874 21.439 14.128 1.00 31.26 266 ASP A N 1
ATOM 2029 C CA . ASP A 1 266 ? 17.981 22.560 13.723 1.00 33.57 266 ASP A CA 1
ATOM 2030 C C . ASP A 1 266 ? 17.909 22.581 12.203 1.00 32.14 266 ASP A C 1
ATOM 2031 O O . ASP A 1 266 ? 18.912 22.936 11.567 1.00 31.38 266 ASP A O 1
ATOM 2036 N N . VAL A 1 267 ? 16.871 22.020 11.615 1.00 36.48 267 VAL A N 1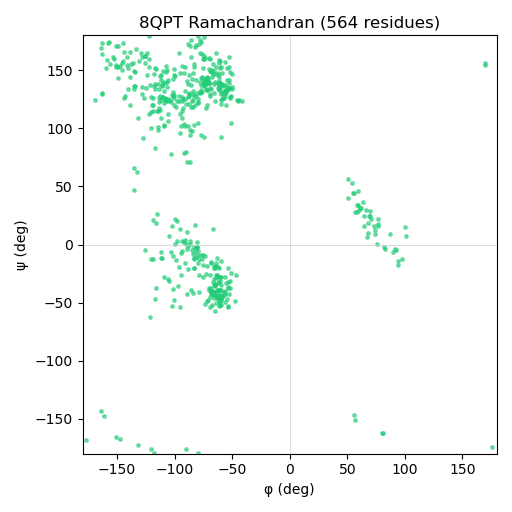
ATOM 2037 C CA . VAL A 1 267 ? 16.826 21.999 10.128 1.00 33.92 267 VAL A CA 1
ATOM 2038 C C . VAL A 1 267 ? 15.545 22.692 9.721 1.00 31.74 267 VAL A C 1
ATOM 2039 O O . VAL A 1 267 ? 14.519 22.501 10.448 1.00 34.71 267 VAL A O 1
ATOM 2043 N N . GLU A 1 268 ? 15.559 23.267 8.526 1.00 31.78 268 GLU A N 1
ATOM 2044 C CA . GLU A 1 268 ? 14.359 23.842 7.858 1.00 39.94 268 GLU A CA 1
ATOM 2045 C C . GLU A 1 268 ? 13.537 22.754 7.144 1.00 33.79 268 GLU A C 1
ATOM 2046 O O . GLU A 1 268 ? 14.114 22.036 6.332 1.00 34.82 268 GLU A O 1
ATOM 2052 N N . ILE A 1 269 ? 12.272 22.553 7.514 1.00 29.67 269 ILE A N 1
ATOM 2053 C CA . ILE A 1 269 ? 11.295 21.781 6.748 1.00 30.59 269 ILE A CA 1
ATOM 2054 C C . ILE A 1 269 ? 10.657 22.742 5.736 1.00 41.63 269 ILE A C 1
ATOM 2055 O O . ILE A 1 269 ? 9.655 23.436 6.137 1.00 35.98 269 ILE A O 1
ATOM 2060 N N . GLU A 1 270 ? 11.138 22.728 4.480 1.00 40.31 270 GLU A N 1
ATOM 2061 C CA . GLU A 1 270 ? 10.551 23.538 3.377 1.00 38.69 270 GLU A CA 1
ATOM 2062 C C . GLU A 1 270 ? 9.174 22.997 3.000 1.00 41.47 270 GLU A C 1
ATOM 2063 O O . GLU A 1 270 ? 9.014 21.755 2.832 1.00 29.31 270 GLU A O 1
ATOM 2069 N N . VAL A 1 271 ? 8.216 23.902 2.749 1.00 47.95 271 VAL A N 1
ATOM 2070 C CA . VAL A 1 271 ? 6.857 23.510 2.266 1.00 52.17 271 VAL A CA 1
ATOM 2071 C C . VAL A 1 271 ? 7.071 22.889 0.884 1.00 47.59 271 VAL A C 1
ATOM 2072 O O . VAL A 1 271 ? 7.963 23.309 0.136 1.00 44.15 271 VAL A O 1
ATOM 2076 N N . SER A 1 272 ? 6.329 21.822 0.653 1.00 51.48 272 SER A N 1
ATOM 2077 C CA . SER A 1 272 ? 6.358 21.016 -0.584 1.00 58.72 272 SER A CA 1
ATOM 2078 C C . SER A 1 272 ? 5.512 21.723 -1.648 1.00 57.87 272 SER A C 1
ATOM 2079 O O . SER A 1 272 ? 4.423 22.153 -1.283 1.00 52.98 272 SER A O 1
ATOM 2082 N N . GLN A 1 273 ? 6.022 21.920 -2.870 1.00 62.25 273 GLN A N 1
ATOM 2083 C CA . GLN A 1 273 ? 5.252 22.529 -4.007 1.00 63.75 273 GLN A CA 1
ATOM 2084 C C . GLN A 1 273 ? 4.526 21.451 -4.827 1.00 65.31 273 GLN A C 1
ATOM 2085 O O . GLN A 1 273 ? 4.526 20.293 -4.368 1.00 60.43 273 GLN A O 1
ATOM 2091 N N . LYS A 1 274 ? 3.864 21.842 -5.935 1.00 72.32 274 LYS A N 1
ATOM 2092 C CA . LYS A 1 274 ? 3.325 20.914 -6.970 1.00 69.49 274 LYS A CA 1
ATOM 2093 C C . LYS A 1 274 ? 4.510 20.013 -7.331 1.00 65.12 274 LYS A C 1
ATOM 2094 O O . LYS A 1 274 ? 5.478 20.546 -7.900 1.00 68.32 274 LYS A O 1
ATOM 2096 N N . ALA A 1 275 ? 4.514 18.758 -6.855 1.00 63.19 275 ALA A N 1
ATOM 2097 C CA . ALA A 1 275 ? 5.563 17.734 -7.161 1.00 64.97 275 ALA A CA 1
ATOM 2098 C C . ALA A 1 275 ? 5.878 17.796 -8.657 1.00 60.60 275 ALA A C 1
ATOM 2099 O O . ALA A 1 275 ? 4.917 17.730 -9.441 1.00 71.38 275 ALA A O 1
ATOM 2101 N N . GLU A 1 276 ? 7.142 17.991 -9.034 1.00 50.30 276 GLU A N 1
ATOM 2102 C CA . GLU A 1 276 ? 7.567 18.061 -10.450 1.00 47.21 276 GLU A CA 1
ATOM 2103 C C . GLU A 1 276 ? 7.227 16.734 -11.158 1.00 48.82 276 GLU A C 1
ATOM 2104 O O . GLU A 1 276 ? 6.958 15.717 -10.465 1.00 33.72 276 GLU A O 1
ATOM 2110 N N . GLN A 1 277 ? 7.113 16.743 -12.497 1.00 46.79 277 GLN A N 1
ATOM 2111 C CA . GLN A 1 277 ? 6.926 15.495 -13.294 1.00 48.87 277 GLN A CA 1
ATOM 2112 C C . GLN A 1 277 ? 8.278 14.770 -13.252 1.00 35.04 277 GLN A C 1
ATOM 2113 O O . GLN A 1 277 ? 9.298 15.433 -13.450 1.00 37.59 277 GLN A O 1
ATOM 2115 N N . VAL A 1 278 ? 8.284 13.445 -13.122 1.00 41.18 278 VAL A N 1
ATOM 2116 C CA . VAL A 1 278 ? 9.496 12.628 -13.442 1.00 33.28 278 VAL A CA 1
ATOM 2117 C C . VAL A 1 278 ? 9.813 12.849 -14.921 1.00 29.79 278 VAL A C 1
ATOM 2118 O O . VAL A 1 278 ? 8.909 12.714 -15.745 1.00 28.75 278 VAL A O 1
ATOM 2122 N N . PRO A 1 279 ? 11.073 12.999 -15.348 1.00 24.01 279 PRO A N 1
ATOM 2123 C CA . PRO A 1 279 ? 11.347 13.007 -16.781 1.00 27.69 279 PRO A CA 1
ATOM 2124 C C . PRO A 1 279 ? 10.833 11.754 -17.491 1.00 32.39 279 PRO A C 1
ATOM 2125 O O . PRO A 1 279 ? 11.061 10.600 -17.067 1.00 22.53 279 PRO A O 1
ATOM 2129 N N . PRO A 1 280 ? 10.114 11.916 -18.628 1.00 33.76 280 PRO A N 1
ATOM 2130 C CA . PRO A 1 280 ? 9.606 10.751 -19.372 1.00 30.63 280 PRO A CA 1
ATOM 2131 C C . PRO A 1 280 ? 10.583 9.638 -19.746 1.00 24.06 280 PRO A C 1
ATOM 2132 O O . PRO A 1 280 ? 10.197 8.467 -19.741 1.00 26.36 280 PRO A O 1
ATOM 2136 N N . GLU A 1 281 ? 11.854 9.963 -19.994 1.00 23.73 281 GLU A N 1
ATOM 2137 C CA . GLU A 1 281 ? 12.912 8.975 -20.327 1.00 26.65 281 GLU A CA 1
ATOM 2138 C C . GLU A 1 281 ? 13.145 8.011 -19.126 1.00 18.82 281 GLU A C 1
ATOM 2139 O O . GLU A 1 281 ? 13.733 6.928 -19.286 1.00 18.58 281 GLU A O 1
ATOM 2145 N N . VAL A 1 282 ? 12.721 8.385 -17.918 1.00 18.34 282 VAL A N 1
ATOM 2146 C CA . VAL A 1 282 ? 12.850 7.452 -16.731 1.00 16.15 282 VAL A CA 1
ATOM 2147 C C . VAL A 1 282 ? 12.044 6.165 -17.002 1.00 15.56 282 VAL A C 1
ATOM 2148 O O . VAL A 1 282 ? 12.457 5.076 -16.524 1.00 16.69 282 VAL A O 1
ATOM 2152 N N . ASN A 1 283 ? 10.990 6.229 -17.811 1.00 14.61 283 ASN A N 1
ATOM 2153 C CA . ASN A 1 283 ? 10.140 5.065 -18.081 1.00 16.57 283 ASN A CA 1
ATOM 2154 C C . ASN A 1 283 ? 10.737 4.169 -19.168 1.00 14.95 283 ASN A C 1
ATOM 2155 O O . ASN A 1 283 ? 10.220 3.073 -19.342 1.00 14.17 283 ASN A O 1
ATOM 2160 N N . ASP A 1 284 ? 11.823 4.533 -19.837 1.00 16.06 284 ASP A N 1
ATOM 2161 C CA . ASP A 1 284 ? 12.418 3.655 -20.867 1.00 15.54 284 ASP A CA 1
ATOM 2162 C C . ASP A 1 284 ? 12.929 2.395 -20.211 1.00 13.94 284 ASP A C 1
ATOM 2163 O O . ASP A 1 284 ? 13.389 2.428 -19.066 1.00 16.72 284 ASP A O 1
ATOM 2168 N N . MET A 1 285 ? 12.846 1.294 -20.956 1.00 12.55 285 MET A N 1
ATOM 2169 C CA . MET A 1 285 ? 13.332 -0.013 -20.518 1.00 14.94 285 MET A CA 1
ATOM 2170 C C . MET A 1 285 ? 14.750 -0.244 -21.050 1.00 16.99 285 MET A C 1
ATOM 2171 O O . MET A 1 285 ? 14.984 0.153 -22.234 1.00 17.21 285 MET A O 1
ATOM 2176 N N . SER A 1 286 ? 15.535 -0.956 -20.285 1.00 15.99 286 SER A N 1
ATOM 2177 C CA . SER A 1 286 ? 16.910 -1.426 -20.672 1.00 19.52 286 SER A CA 1
ATOM 2178 C C . SER A 1 286 ? 16.903 -2.919 -20.889 1.00 20.08 286 SER A C 1
ATOM 2179 O O . SER A 1 286 ? 16.479 -3.669 -19.998 1.00 19.51 286 SER A O 1
ATOM 2182 N N . PHE A 1 287 ? 17.291 -3.353 -22.086 1.00 19.78 287 PHE A N 1
ATOM 2183 C CA . PHE A 1 287 ? 17.193 -4.777 -22.428 1.00 19.62 287 PHE A CA 1
ATOM 2184 C C . PHE A 1 287 ? 18.605 -5.306 -22.484 1.00 25.58 287 PHE A C 1
ATOM 2185 O O . PHE A 1 287 ? 19.331 -4.937 -23.471 1.00 25.20 287 PHE A O 1
ATOM 2193 N N . ILE A 1 288 ? 19.019 -6.018 -21.467 1.00 22.86 288 ILE A N 1
ATOM 2194 C CA . ILE A 1 288 ? 20.451 -6.362 -21.310 1.00 27.87 288 ILE A CA 1
ATOM 2195 C C . ILE A 1 288 ? 20.604 -7.832 -21.676 1.00 31.04 288 ILE A C 1
ATOM 2196 O O . ILE A 1 288 ? 19.843 -8.632 -21.132 1.00 31.54 288 ILE A O 1
ATOM 2201 N N . LYS A 1 289 ? 21.514 -8.122 -22.624 1.00 38.47 289 LYS A N 1
ATOM 2202 C CA . LYS A 1 289 ? 21.809 -9.445 -23.224 1.00 44.97 289 LYS A CA 1
ATOM 2203 C C . LYS A 1 289 ? 21.871 -10.458 -22.094 1.00 45.07 289 LYS A C 1
ATOM 2204 O O . LYS A 1 289 ? 21.197 -11.500 -22.012 1.00 42.20 289 LYS A O 1
ATOM 2207 N N . MET B 1 1 ? 56.918 20.437 -27.997 1.00 59.45 1 MET B N 1
ATOM 2208 C CA . MET B 1 1 ? 56.084 21.468 -27.229 1.00 62.66 1 MET B CA 1
ATOM 2209 C C . MET B 1 1 ? 54.800 21.806 -28.010 1.00 66.91 1 MET B C 1
ATOM 2210 O O . MET B 1 1 ? 53.724 21.372 -27.557 1.00 62.58 1 MET B O 1
ATOM 2215 N N . LEU B 1 2 ? 54.891 22.586 -29.110 1.00 65.19 2 LEU B N 1
ATOM 22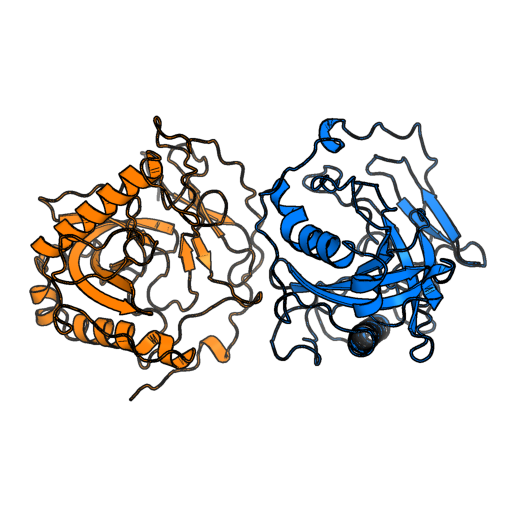16 C CA . LEU B 1 2 ? 53.720 22.940 -29.979 1.00 62.53 2 LEU B CA 1
ATOM 2217 C C . LEU B 1 2 ? 53.804 22.096 -31.256 1.00 60.07 2 LEU B C 1
ATOM 2218 O O . LEU B 1 2 ? 54.884 22.119 -31.945 1.00 61.64 2 LEU B O 1
ATOM 2223 N N . LYS B 1 3 ? 52.723 21.354 -31.527 1.00 49.08 3 LYS B N 1
ATOM 2224 C CA . LYS B 1 3 ? 52.518 20.566 -32.777 1.00 50.66 3 LYS B CA 1
ATOM 2225 C C . LYS B 1 3 ? 51.558 21.412 -33.635 1.00 44.69 3 LYS B C 1
ATOM 2226 O O . LYS B 1 3 ? 50.499 21.892 -33.130 1.00 46.96 3 LYS B O 1
ATOM 2228 N N . LEU B 1 4 ? 51.942 21.659 -34.879 1.00 37.84 4 LEU B N 1
ATOM 2229 C CA . LEU B 1 4 ? 51.181 22.455 -35.883 1.00 38.39 4 LEU B CA 1
ATOM 2230 C C . LEU B 1 4 ? 50.112 21.579 -36.566 1.00 37.18 4 LEU B C 1
ATOM 2231 O O . LEU B 1 4 ? 49.259 22.166 -37.214 1.00 41.27 4 LEU B O 1
ATOM 2236 N N . SER B 1 5 ? 50.271 20.245 -36.503 1.00 35.49 5 SER B N 1
ATOM 2237 C CA . SER B 1 5 ? 49.421 19.190 -37.136 1.00 38.96 5 SER B CA 1
ATOM 2238 C C . SER B 1 5 ? 48.664 18.398 -36.059 1.00 39.46 5 SER B C 1
ATOM 2239 O O . SER B 1 5 ? 49.255 18.148 -34.970 1.00 34.79 5 SER B O 1
ATOM 2242 N N . ARG B 1 6 ? 47.413 18.036 -36.310 1.00 39.53 6 ARG B N 1
ATOM 2243 C CA . ARG B 1 6 ? 46.647 17.186 -35.369 1.00 34.09 6 ARG B CA 1
ATOM 2244 C C . ARG B 1 6 ? 47.268 15.801 -35.323 1.00 30.00 6 ARG B C 1
ATOM 2245 O O . ARG B 1 6 ? 47.904 15.277 -36.301 1.00 27.18 6 ARG B O 1
ATOM 2253 N N . ALA B 1 7 ? 47.196 15.206 -34.147 1.00 29.15 7 ALA B N 1
ATOM 2254 C CA . ALA B 1 7 ? 47.758 13.872 -33.926 1.00 26.35 7 ALA B CA 1
ATOM 2255 C C . ALA B 1 7 ? 46.855 13.131 -32.915 1.00 18.03 7 ALA B C 1
ATOM 2256 O O . ALA B 1 7 ? 45.979 13.779 -32.177 1.00 18.32 7 ALA B O 1
ATOM 2258 N N . LEU B 1 8 ? 46.931 11.807 -32.996 1.00 19.97 8 LEU B N 1
ATOM 2259 C CA . LEU B 1 8 ? 46.266 10.984 -31.983 1.00 18.40 8 LEU B CA 1
ATOM 2260 C C . LEU B 1 8 ? 46.897 11.296 -30.638 1.00 17.67 8 LEU B C 1
ATOM 2261 O O . LEU B 1 8 ? 48.132 11.563 -30.565 1.00 20.26 8 LEU B O 1
ATOM 2266 N N . SER B 1 9 ? 46.139 11.227 -29.568 1.00 19.28 9 SER B N 1
ATOM 2267 C CA . SER B 1 9 ? 46.698 11.424 -28.224 1.00 18.46 9 SER B CA 1
ATOM 2268 C C . SER B 1 9 ? 45.887 10.533 -27.285 1.00 19.91 9 SER B C 1
ATOM 2269 O O . SER B 1 9 ? 45.114 9.733 -27.776 1.00 16.73 9 SER B O 1
ATOM 2272 N N . SER B 1 10 ? 46.016 10.715 -25.993 1.00 17.52 10 SER B N 1
ATOM 2273 C CA . SER B 1 10 ? 45.247 9.905 -25.034 1.00 18.11 10 SER B CA 1
ATOM 2274 C C . SER B 1 10 ? 44.818 10.775 -23.894 1.00 21.60 10 SER B C 1
ATOM 2275 O O . SER B 1 10 ? 45.463 11.833 -23.699 1.00 28.16 10 SER B O 1
ATOM 2278 N N . VAL B 1 11 ? 43.814 10.307 -23.154 1.00 21.29 11 VAL B N 1
ATOM 2279 C CA . VAL B 1 11 ? 43.286 11.034 -21.988 1.00 22.49 11 VAL B CA 1
ATOM 2280 C C . VAL B 1 11 ? 43.116 10.023 -20.872 1.00 23.14 11 VAL B C 1
ATOM 2281 O O . VAL B 1 11 ? 42.583 8.934 -21.094 1.00 23.86 11 VAL B O 1
ATOM 2285 N N . VAL B 1 12 ? 43.580 10.393 -19.692 1.00 22.00 12 VAL B N 1
ATOM 2286 C CA . VAL B 1 12 ? 43.372 9.555 -18.496 1.00 21.26 12 VAL B CA 1
ATOM 2287 C C . VAL B 1 12 ? 42.058 9.928 -17.829 1.00 24.63 12 VAL B C 1
ATOM 2288 O O . VAL B 1 12 ? 41.653 11.130 -17.845 1.00 23.15 12 VAL B O 1
ATOM 2292 N N . SER B 1 13 ? 41.347 8.914 -17.415 1.00 20.99 13 SER B N 1
ATOM 2293 C CA . SER B 1 13 ? 40.109 9.004 -16.616 1.00 24.14 13 SER B CA 1
ATOM 2294 C C . SER B 1 13 ? 40.367 8.319 -15.284 1.00 22.91 13 SER B C 1
ATOM 2295 O O . SER B 1 13 ? 40.968 7.202 -15.247 1.00 21.22 13 SER B O 1
ATOM 2298 N N . GLY B 1 14 ? 39.910 8.946 -14.199 1.00 24.34 14 GLY B N 1
ATOM 2299 C CA . GLY B 1 14 ? 39.963 8.269 -12.882 1.00 22.79 14 GLY B CA 1
ATOM 2300 C C . GLY B 1 14 ? 41.320 8.346 -12.210 1.00 20.91 14 GLY B C 1
ATOM 2301 O O . GLY B 1 14 ? 42.155 9.176 -12.584 1.00 24.40 14 GLY B O 1
ATOM 2302 N N . THR B 1 15 ? 41.561 7.482 -11.238 1.00 25.08 15 THR B N 1
ATOM 2303 C CA . THR B 1 15 ? 42.687 7.615 -10.268 1.00 23.82 15 THR B CA 1
ATOM 2304 C C . THR B 1 15 ? 43.711 6.473 -10.466 1.00 21.93 15 THR B C 1
ATOM 2305 O O . THR B 1 15 ? 43.325 5.320 -10.456 1.00 19.99 15 THR B O 1
ATOM 2309 N N . ARG B 1 16 ? 44.983 6.828 -10.649 1.00 20.13 16 ARG B N 1
ATOM 2310 C CA . ARG B 1 16 ? 46.043 5.827 -10.866 1.00 21.14 16 ARG B CA 1
ATOM 2311 C C . ARG B 1 16 ? 46.125 4.900 -9.659 1.00 21.35 16 ARG B C 1
ATOM 2312 O O . ARG B 1 16 ? 46.015 5.380 -8.503 1.00 23.42 16 ARG B O 1
ATOM 2320 N N . ASN B 1 17 ? 46.309 3.611 -9.906 1.00 19.52 17 ASN B N 1
ATOM 2321 C CA . ASN B 1 17 ? 46.457 2.554 -8.898 1.00 20.84 17 ASN B CA 1
ATOM 2322 C C . ASN B 1 17 ? 45.111 2.343 -8.219 1.00 21.70 17 ASN B C 1
ATOM 2323 O O . ASN B 1 17 ? 45.106 1.753 -7.136 1.00 25.67 17 ASN B O 1
ATOM 2328 N N . SER B 1 18 ? 44.045 2.736 -8.886 1.00 21.56 18 SER B N 1
ATOM 2329 C CA . SER B 1 18 ? 42.667 2.447 -8.401 1.00 27.64 18 SER B CA 1
ATOM 2330 C C . SER B 1 18 ? 41.913 1.748 -9.511 1.00 30.78 18 SER B C 1
ATOM 2331 O O . SER B 1 18 ? 42.287 1.771 -10.706 1.00 27.54 18 SER B O 1
ATOM 2334 N N . PRO B 1 19 ? 40.802 1.092 -9.152 1.00 31.08 19 PRO B N 1
ATOM 2335 C CA . PRO B 1 19 ? 39.965 0.444 -10.145 1.00 31.36 19 PRO B CA 1
ATOM 2336 C C . PRO B 1 19 ? 39.342 1.427 -11.137 1.00 25.00 19 PRO B C 1
ATOM 2337 O O . PRO B 1 19 ? 38.962 1.000 -12.166 1.00 31.26 19 PRO B O 1
ATOM 2341 N N . SER B 1 20 ? 39.395 2.739 -10.897 1.00 28.65 20 SER B N 1
ATOM 2342 C CA . SER B 1 20 ? 38.762 3.727 -11.808 1.00 28.32 20 SER B CA 1
ATOM 2343 C C . SER B 1 20 ? 39.686 4.066 -13.018 1.00 24.17 20 SER B C 1
ATOM 2344 O O . SER B 1 20 ? 39.233 4.741 -13.970 1.00 24.07 20 SER B O 1
ATOM 2347 N N . PHE B 1 21 ? 40.942 3.663 -12.989 1.00 22.79 21 PHE B N 1
ATOM 2348 C CA . PHE B 1 21 ? 41.948 4.248 -13.927 1.00 20.03 21 PHE B CA 1
ATOM 2349 C C . PHE B 1 21 ? 41.692 3.727 -15.331 1.00 21.49 21 PHE B C 1
ATOM 2350 O O . PHE B 1 21 ? 41.448 2.521 -15.526 1.00 18.36 21 PHE B O 1
ATOM 2358 N N . LYS B 1 22 ? 41.702 4.641 -16.302 1.00 19.61 22 LYS B N 1
ATOM 2359 C CA . LYS B 1 22 ? 41.442 4.285 -17.709 1.00 18.70 22 LYS B CA 1
ATOM 2360 C C . LYS B 1 22 ? 42.247 5.249 -18.537 1.00 17.39 22 LYS B C 1
ATOM 2361 O O . LYS B 1 22 ? 42.381 6.371 -18.122 1.00 22.48 22 LYS B O 1
ATOM 2367 N N . THR B 1 23 ? 42.796 4.777 -19.644 1.00 14.51 23 THR B N 1
ATOM 2368 C CA . THR B 1 23 ? 43.364 5.680 -20.665 1.00 14.74 23 THR B CA 1
ATOM 2369 C C . THR B 1 23 ? 42.582 5.467 -21.944 1.00 15.56 23 THR B C 1
ATOM 2370 O O . THR B 1 23 ? 42.505 4.308 -22.372 1.00 16.34 23 THR B O 1
ATOM 2374 N N . TYR B 1 24 ? 42.038 6.544 -22.512 1.00 16.28 24 TYR B N 1
ATOM 2375 C CA . TYR B 1 24 ? 41.234 6.472 -23.748 1.00 16.36 24 TYR B CA 1
ATOM 2376 C C . TYR B 1 24 ? 42.082 7.056 -24.863 1.00 14.46 24 TYR B C 1
ATOM 2377 O O . TYR B 1 24 ? 42.807 7.996 -24.582 1.00 16.74 24 TYR B O 1
ATOM 2386 N N . LEU B 1 25 ? 41.900 6.543 -26.091 1.00 14.45 25 LEU B N 1
ATOM 2387 C CA . LEU B 1 25 ? 42.407 7.176 -27.317 1.00 17.48 25 LEU B CA 1
ATOM 2388 C C . LEU B 1 25 ? 41.599 8.429 -27.630 1.00 18.62 25 LEU B C 1
ATOM 2389 O O . LEU B 1 25 ? 40.353 8.429 -27.573 1.00 15.32 25 LEU B O 1
ATOM 2394 N N . ARG B 1 26 ? 42.311 9.498 -27.929 1.00 17.94 26 ARG B N 1
ATOM 2395 C CA . ARG B 1 26 ? 41.706 10.743 -28.446 1.00 20.35 26 ARG B CA 1
ATOM 2396 C C . ARG B 1 26 ? 42.068 10.845 -29.929 1.00 16.99 26 ARG B C 1
ATOM 2397 O O . ARG B 1 26 ? 43.266 10.798 -30.305 1.00 15.38 26 ARG B O 1
ATOM 2402 N N . LEU B 1 27 ? 41.036 10.953 -30.766 1.00 16.53 27 LEU B N 1
ATOM 2403 C CA . LEU B 1 27 ? 41.243 11.033 -32.211 1.00 17.54 27 LEU B CA 1
ATOM 2404 C C . LEU B 1 27 ? 41.666 12.462 -32.575 1.00 20.44 27 LEU B C 1
ATOM 2405 O O . LEU B 1 27 ? 41.734 13.312 -31.703 1.00 19.93 27 LEU B O 1
ATOM 2410 N N . LYS B 1 28 ? 42.048 12.685 -33.827 1.00 22.64 28 LYS B N 1
ATOM 2411 C CA . LYS B 1 28 ? 42.623 13.996 -34.255 1.00 24.39 28 LYS B CA 1
ATOM 2412 C C . LYS B 1 28 ? 41.692 15.147 -33.935 1.00 24.77 28 LYS B C 1
ATOM 2413 O O . LYS B 1 28 ? 42.242 16.174 -33.559 1.00 27.36 28 LYS B O 1
ATOM 2419 N N . ASP B 1 29 ? 40.368 14.966 -33.981 1.00 24.54 29 ASP B N 1
ATOM 2420 C CA . ASP B 1 29 ? 39.396 16.046 -33.703 1.00 23.01 29 ASP B CA 1
ATOM 2421 C C . ASP B 1 29 ? 39.093 16.148 -32.207 1.00 25.13 29 ASP B C 1
ATOM 2422 O O . ASP B 1 29 ? 38.208 16.971 -31.807 1.00 27.09 29 ASP B O 1
ATOM 2427 N N . GLY B 1 30 ? 39.718 15.309 -31.381 1.00 24.16 30 GLY B N 1
ATOM 2428 C CA . GLY B 1 30 ? 39.567 15.377 -29.913 1.00 24.96 30 GLY B CA 1
ATOM 2429 C C . GLY B 1 30 ? 38.534 14.375 -29.386 1.00 27.19 30 GLY B C 1
ATOM 2430 O O . GLY B 1 30 ? 38.499 14.183 -28.209 1.00 25.95 30 GLY B O 1
ATOM 2431 N N . LYS B 1 31 ? 37.709 13.747 -30.218 1.00 23.54 31 LYS B N 1
ATOM 2432 C CA . LYS B 1 31 ? 36.681 12.795 -29.748 1.00 23.28 31 LYS B CA 1
ATOM 2433 C C . LYS B 1 31 ? 37.391 11.500 -29.326 1.00 18.93 31 LYS B C 1
ATOM 2434 O O . LYS B 1 31 ? 38.451 11.182 -29.839 1.00 19.87 31 LYS B O 1
ATOM 2440 N N . ILE B 1 32 ? 36.709 10.729 -28.539 1.00 21.34 32 ILE B N 1
ATOM 2441 C CA . ILE B 1 32 ? 37.165 9.369 -28.098 1.00 18.16 32 ILE B CA 1
ATOM 2442 C C . ILE B 1 32 ? 36.993 8.346 -29.196 1.00 15.95 32 ILE B C 1
ATOM 2443 O O . ILE B 1 32 ? 35.953 8.270 -29.895 1.00 16.66 32 ILE B O 1
ATOM 2448 N N . GLY B 1 33 ? 38.087 7.583 -29.427 1.00 15.14 33 GLY B N 1
ATOM 2449 C CA . GLY B 1 33 ? 38.135 6.425 -30.314 1.00 15.82 33 GLY B CA 1
ATOM 2450 C C . GLY B 1 33 ? 38.578 5.206 -29.532 1.00 14.83 33 GLY B C 1
ATOM 2451 O O . GLY B 1 33 ? 38.851 5.312 -28.294 1.00 16.52 33 GLY B O 1
ATOM 2452 N N . SER B 1 34 ? 38.643 4.085 -30.225 1.00 14.86 34 SER B N 1
ATOM 2453 C CA . SER B 1 34 ? 39.090 2.778 -29.747 1.00 14.24 34 SER B CA 1
ATOM 2454 C C . SER B 1 34 ? 40.587 2.579 -30.048 1.00 15.48 34 SER B C 1
ATOM 2455 O O . SER B 1 34 ? 40.994 2.588 -31.196 1.00 13.61 34 SER B O 1
ATOM 2458 N N . PHE B 1 35 ? 41.368 2.228 -29.019 1.00 15.47 35 PHE B N 1
ATOM 2459 C CA . PHE B 1 35 ? 42.762 1.780 -29.239 1.00 14.63 35 PHE B CA 1
ATOM 2460 C C . PHE B 1 35 ? 42.845 0.485 -30.054 1.00 16.61 35 PHE B C 1
ATOM 2461 O O . PHE B 1 35 ? 43.854 0.295 -30.713 1.00 15.96 35 PHE B O 1
ATOM 2469 N N . PHE B 1 36 ? 41.817 -0.351 -30.031 1.00 15.84 36 PHE B N 1
ATOM 2470 C CA . PHE B 1 36 ? 41.755 -1.630 -30.759 1.00 14.07 36 PHE B CA 1
ATOM 2471 C C . PHE B 1 36 ? 41.544 -1.352 -32.255 1.00 15.23 36 PHE B C 1
ATOM 2472 O O . PHE B 1 36 ? 42.356 -1.869 -33.117 1.00 14.27 36 PHE B O 1
ATOM 2480 N N . HIS B 1 37 ? 40.545 -0.541 -32.592 1.00 15.03 37 HIS B N 1
ATOM 2481 C CA . HIS B 1 37 ? 40.002 -0.454 -33.974 1.00 15.76 37 HIS B CA 1
ATOM 2482 C C . HIS B 1 37 ? 40.412 0.811 -34.704 1.00 15.80 37 HIS B C 1
ATOM 2483 O O . HIS B 1 37 ? 40.421 0.776 -35.931 1.00 13.75 37 HIS B O 1
ATOM 2490 N N . ASP B 1 38 ? 40.639 1.904 -33.981 1.00 14.56 38 ASP B N 1
ATOM 2491 C CA . ASP B 1 38 ? 40.693 3.254 -34.573 1.00 14.86 38 ASP B CA 1
ATOM 2492 C C . ASP B 1 38 ? 42.111 3.812 -34.692 1.00 16.81 38 ASP B C 1
ATOM 2493 O O . ASP B 1 38 ? 42.258 5.035 -35.054 1.00 19.86 38 ASP B O 1
ATOM 2498 N N . VAL B 1 39 ? 43.137 3.029 -34.408 1.00 15.68 39 VAL B N 1
ATOM 2499 C CA . VAL B 1 39 ? 44.538 3.390 -34.616 1.00 13.77 39 VAL B CA 1
ATOM 2500 C C . VAL B 1 39 ? 45.058 2.620 -35.831 1.00 15.78 39 VAL B C 1
ATOM 2501 O O . VAL B 1 39 ? 45.180 1.399 -35.799 1.00 16.62 39 VAL B O 1
ATOM 2505 N N . PRO B 1 40 ? 45.255 3.296 -36.964 1.00 17.15 40 PRO B N 1
ATOM 2506 C CA . PRO B 1 40 ? 45.785 2.632 -38.157 1.00 18.35 40 PRO B CA 1
ATOM 2507 C C . PRO B 1 40 ? 47.074 1.841 -37.876 1.00 18.06 40 PRO B C 1
ATOM 2508 O O . PRO B 1 40 ? 47.958 2.374 -37.307 1.00 18.12 40 PRO B O 1
ATOM 2512 N N . LEU B 1 41 ? 47.088 0.557 -38.227 1.00 19.44 41 LEU B N 1
ATOM 2513 C CA . LEU B 1 41 ? 48.235 -0.302 -37.991 1.00 18.91 41 LEU B CA 1
ATOM 2514 C C . LEU B 1 41 ? 49.393 0.275 -38.795 1.00 17.52 41 LEU B C 1
ATOM 2515 O O . LEU B 1 41 ? 50.512 0.327 -38.261 1.00 16.28 41 LEU B O 1
ATOM 2520 N N . GLY B 1 42 ? 49.154 0.749 -40.029 1.00 18.69 42 GLY B N 1
ATOM 2521 C CA . GLY B 1 42 ? 50.237 1.403 -40.776 1.00 19.35 42 GLY B CA 1
ATOM 2522 C C . GLY B 1 42 ? 51.301 0.422 -41.182 1.00 18.12 42 GLY B C 1
ATOM 2523 O O . GLY B 1 42 ? 52.452 0.854 -41.244 1.00 22.54 42 GLY B O 1
ATOM 2524 N N . LEU B 1 43 ? 50.991 -0.862 -41.313 1.00 20.14 43 LEU B N 1
ATOM 2525 C CA . LEU B 1 43 ? 52.040 -1.861 -41.651 1.00 22.82 43 LEU B CA 1
ATOM 2526 C C . LEU B 1 43 ? 52.715 -1.533 -43.009 1.00 25.99 43 LEU B C 1
ATOM 2527 O O . LEU B 1 43 ? 51.981 -1.355 -44.044 1.00 22.22 43 LEU B O 1
ATOM 2532 N N . ASP B 1 44 ? 54.019 -1.330 -42.991 1.00 23.73 44 ASP B N 1
ATOM 2533 C CA . ASP B 1 44 ? 54.836 -1.125 -44.220 1.00 24.18 44 ASP B CA 1
ATOM 2534 C C . ASP B 1 44 ? 55.800 -2.296 -44.353 1.00 24.66 44 ASP B C 1
ATOM 2535 O O . ASP B 1 44 ? 56.825 -2.291 -43.651 1.00 25.41 44 ASP B O 1
ATOM 2540 N N . LYS B 1 45 ? 55.466 -3.259 -45.224 1.00 28.82 45 LYS B N 1
ATOM 2541 C CA . LYS B 1 45 ? 56.265 -4.508 -45.379 1.00 29.97 45 LYS B CA 1
ATOM 2542 C C . LYS B 1 45 ? 57.686 -4.165 -45.844 1.00 30.77 45 LYS B C 1
ATOM 2543 O O . LYS B 1 45 ? 58.626 -4.840 -45.387 1.00 33.44 45 LYS B O 1
ATOM 2546 N N . GLN B 1 46 ? 57.882 -3.113 -46.621 1.00 34.11 46 GLN B N 1
ATOM 2547 C CA . GLN B 1 46 ? 59.217 -2.840 -47.215 1.00 39.28 46 GLN B CA 1
ATOM 2548 C C . GLN B 1 46 ? 60.096 -2.201 -46.139 1.00 37.68 46 GLN B C 1
ATOM 2549 O O . GLN B 1 46 ? 61.261 -2.580 -46.055 1.00 31.99 46 GLN B O 1
ATOM 2555 N N . LYS B 1 47 ? 59.576 -1.287 -45.317 1.00 28.35 47 LYS B N 1
ATOM 2556 C CA . LYS B 1 47 ? 60.412 -0.662 -44.251 1.00 31.89 47 LYS B CA 1
ATOM 2557 C C . LYS B 1 47 ? 60.357 -1.485 -42.945 1.00 25.85 47 LYS B C 1
ATOM 2558 O O . LYS B 1 47 ? 61.098 -1.151 -42.039 1.00 29.28 47 LYS B O 1
ATOM 2564 N N . ARG B 1 48 ? 59.560 -2.531 -42.914 1.00 26.88 48 ARG B N 1
ATOM 2565 C CA . ARG B 1 48 ? 59.393 -3.446 -41.740 1.00 31.83 48 ARG B CA 1
ATOM 2566 C C . ARG B 1 48 ? 59.003 -2.613 -40.510 1.00 24.71 48 ARG B C 1
ATOM 2567 O O . ARG B 1 48 ? 59.560 -2.843 -39.409 1.00 22.50 48 ARG B O 1
ATOM 2575 N N . ILE B 1 49 ? 58.075 -1.685 -40.698 1.00 22.64 49 ILE B N 1
ATOM 2576 C CA . ILE B 1 49 ? 57.506 -0.848 -39.595 1.00 25.85 49 ILE B CA 1
ATOM 2577 C C . ILE B 1 49 ? 55.990 -0.995 -39.507 1.00 21.45 49 ILE B C 1
ATOM 2578 O O . ILE B 1 49 ? 55.288 -1.305 -40.529 1.00 20.37 49 ILE B O 1
ATOM 2583 N N . ALA B 1 50 ? 55.493 -0.646 -38.326 1.00 18.18 50 ALA B N 1
ATOM 2584 C CA . ALA B 1 50 ? 54.044 -0.553 -38.032 1.00 17.28 50 ALA B CA 1
ATOM 2585 C C . ALA B 1 50 ? 53.862 0.253 -36.735 1.00 17.67 50 ALA B C 1
ATOM 2586 O O . ALA B 1 50 ? 54.836 0.564 -36.102 1.00 18.00 50 ALA B O 1
ATOM 2588 N N . ASN B 1 51 ? 52.625 0.637 -36.413 1.00 17.52 51 ASN B N 1
ATOM 2589 C CA . ASN B 1 51 ? 52.333 1.405 -35.197 1.00 16.23 51 ASN B CA 1
ATOM 2590 C C . ASN B 1 51 ? 52.007 0.468 -34.034 1.00 17.53 51 ASN B C 1
ATOM 2591 O O . ASN B 1 51 ? 51.378 -0.591 -34.230 1.00 16.87 51 ASN B O 1
ATOM 2596 N N . MET B 1 52 ? 52.661 0.741 -32.894 1.00 16.89 52 MET B N 1
ATOM 2597 C CA . MET B 1 52 ? 52.424 0.065 -31.608 1.00 15.64 52 MET B CA 1
ATOM 2598 C C . MET B 1 52 ? 51.567 1.012 -30.756 1.00 13.48 52 MET B C 1
ATOM 2599 O O . MET B 1 52 ? 51.790 2.221 -30.699 1.00 16.28 52 MET B O 1
ATOM 2604 N N . VAL B 1 53 ? 50.658 0.406 -30.023 1.00 12.05 53 VAL B N 1
ATOM 2605 C CA . VAL B 1 53 ? 49.984 1.014 -28.873 1.00 11.31 53 VAL B CA 1
ATOM 2606 C C . VAL B 1 53 ? 50.714 0.491 -27.625 1.00 10.16 53 VAL B C 1
ATOM 2607 O O . VAL B 1 53 ? 50.767 -0.770 -27.366 1.00 13.13 53 VAL B O 1
ATOM 2611 N N . VAL B 1 54 ? 51.300 1.404 -26.856 1.00 10.37 54 VAL B N 1
ATOM 2612 C CA . VAL B 1 54 ? 52.004 1.031 -25.625 1.00 11.55 54 VAL B CA 1
ATOM 2613 C C . VAL B 1 54 ? 50.978 0.889 -24.495 1.00 11.41 54 VAL B C 1
ATOM 2614 O O . VAL B 1 54 ? 50.241 1.785 -24.221 1.00 13.16 54 VAL B O 1
ATOM 2618 N N . GLU B 1 55 ? 51.046 -0.245 -23.839 1.00 11.96 55 GLU B N 1
ATOM 2619 C CA . GLU B 1 55 ? 50.176 -0.527 -22.650 1.00 12.37 55 GLU B CA 1
ATOM 2620 C C . GLU B 1 55 ? 50.967 -0.360 -21.372 1.00 13.41 55 GLU B C 1
ATOM 2621 O O . GLU B 1 55 ? 50.410 0.179 -20.451 1.00 14.10 55 GLU B O 1
ATOM 2627 N N . ILE B 1 56 ? 52.121 -1.017 -21.235 1.00 11.88 56 ILE B N 1
ATOM 2628 C CA . ILE B 1 56 ? 52.928 -1.030 -20.000 1.00 11.95 56 ILE B CA 1
ATOM 2629 C C . ILE B 1 56 ? 54.300 -0.434 -20.288 1.00 13.31 56 ILE B C 1
ATOM 2630 O O . ILE B 1 56 ? 55.063 -1.004 -21.053 1.00 12.02 56 ILE B O 1
ATOM 2635 N N . PRO B 1 57 ? 54.673 0.661 -19.606 1.00 11.74 57 PRO B N 1
ATOM 2636 C CA . PRO B 1 57 ? 56.001 1.227 -19.753 1.00 11.66 57 PRO B CA 1
ATOM 2637 C C . PRO B 1 57 ? 57.013 0.243 -19.165 1.00 12.05 57 PRO B C 1
ATOM 2638 O O . PRO B 1 57 ? 56.689 -0.418 -18.194 1.00 12.21 57 PRO B O 1
ATOM 2642 N N . ARG B 1 58 ? 58.254 0.244 -19.721 1.00 11.58 58 ARG B N 1
ATOM 2643 C CA . ARG B 1 58 ? 59.313 -0.516 -19.079 1.00 12.21 58 ARG B CA 1
ATOM 2644 C C . ARG B 1 58 ? 59.390 -0.189 -17.560 1.00 10.49 58 ARG B C 1
ATOM 2645 O O . ARG B 1 58 ? 59.280 0.997 -17.125 1.00 10.45 58 ARG B O 1
ATOM 2653 N N . TRP B 1 59 ? 59.518 -1.242 -16.774 1.00 11.59 59 TRP B N 1
ATOM 2654 C CA . TRP B 1 59 ? 59.810 -1.301 -15.325 1.00 10.93 59 TRP B CA 1
ATOM 2655 C C . TRP B 1 59 ? 58.527 -0.945 -14.575 1.00 13.34 59 TRP B C 1
ATOM 2656 O O . TRP B 1 59 ? 58.667 -0.706 -13.352 1.00 11.74 59 TRP B O 1
ATOM 2667 N N . VAL B 1 60 ? 57.406 -1.104 -15.210 1.00 11.82 60 VAL B N 1
ATOM 2668 C CA . VAL B 1 60 ? 56.089 -1.015 -14.536 1.00 12.89 60 VAL B CA 1
ATOM 2669 C C . VAL B 1 60 ? 55.556 -2.429 -14.251 1.00 11.79 60 VAL B C 1
ATOM 2670 O O . VAL B 1 60 ? 55.705 -3.326 -15.108 1.00 13.30 60 VAL B O 1
ATOM 2674 N N . ASN B 1 61 ? 54.839 -2.589 -13.116 1.00 12.43 61 ASN B N 1
ATOM 2675 C CA . ASN B 1 61 ? 54.220 -3.888 -12.783 1.00 12.79 61 ASN B CA 1
ATOM 2676 C C . ASN B 1 61 ? 52.731 -3.972 -13.192 1.00 12.76 61 ASN B C 1
ATOM 2677 O O . ASN B 1 61 ? 52.266 -5.119 -13.471 1.00 15.67 61 ASN B O 1
ATOM 2682 N N . ALA B 1 62 ? 52.001 -2.874 -13.091 1.00 14.07 62 ALA B N 1
ATOM 2683 C CA . ALA B 1 62 ? 50.538 -2.800 -13.318 1.00 16.45 62 ALA B CA 1
ATOM 2684 C C . ALA B 1 62 ? 50.247 -3.436 -14.683 1.00 17.25 62 ALA B C 1
ATOM 2685 O O . ALA B 1 62 ? 50.864 -3.042 -15.732 1.00 14.08 62 ALA B O 1
ATOM 2687 N N . LYS B 1 63 ? 49.336 -4.397 -14.682 1.00 13.75 63 LYS B N 1
ATOM 2688 C CA . LYS B 1 63 ? 49.078 -5.198 -15.896 1.00 15.89 63 LYS B CA 1
ATOM 2689 C C . LYS B 1 63 ? 48.039 -4.445 -16.742 1.00 16.04 63 LYS B C 1
ATOM 2690 O O . LYS B 1 63 ? 46.870 -4.826 -16.785 1.00 14.58 63 LYS B O 1
ATOM 2696 N N . TYR B 1 64 ? 48.459 -3.330 -17.334 1.00 13.75 64 TYR B N 1
ATOM 2697 C CA . TYR B 1 64 ? 47.606 -2.535 -18.217 1.00 14.72 64 TYR B CA 1
ATOM 2698 C C . TYR B 1 64 ? 47.427 -3.326 -19.534 1.00 16.36 64 TYR B C 1
ATOM 2699 O O . TYR B 1 64 ? 48.388 -3.837 -20.152 1.00 14.28 64 TYR B O 1
ATOM 2708 N N . GLU B 1 65 ? 46.223 -3.264 -20.082 1.00 15.52 65 GLU B N 1
ATOM 2709 C CA . GLU B 1 65 ? 45.953 -3.859 -21.408 1.00 16.95 65 GLU B CA 1
ATOM 2710 C C . GLU B 1 65 ? 44.835 -3.046 -22.058 1.00 14.99 65 GLU B C 1
ATOM 2711 O O . GLU B 1 65 ? 43.919 -2.666 -21.341 1.00 14.05 65 GLU B O 1
ATOM 2717 N N . ILE B 1 66 ? 44.781 -3.011 -23.367 1.00 14.32 66 ILE B N 1
ATOM 2718 C CA . ILE B 1 66 ? 43.544 -2.661 -24.124 1.00 13.82 66 ILE B CA 1
ATOM 2719 C C . ILE B 1 66 ? 42.411 -3.615 -23.668 1.00 15.90 66 ILE B C 1
ATOM 2720 O O . ILE B 1 66 ? 42.543 -4.809 -23.801 1.00 13.08 66 ILE B O 1
ATOM 2725 N N . SER B 1 67 ? 41.343 -3.055 -23.130 1.00 17.15 67 SER B N 1
ATOM 2726 C CA . SER B 1 67 ? 40.161 -3.815 -22.729 1.00 16.16 67 SER B CA 1
ATOM 2727 C C . SER B 1 67 ? 39.326 -4.097 -23.970 1.00 17.58 67 SER B C 1
ATOM 2728 O O . SER B 1 67 ? 38.906 -3.148 -24.664 1.00 16.59 67 SER B O 1
ATOM 2731 N N . LYS B 1 68 ? 39.063 -5.373 -24.238 1.00 18.61 68 LYS B N 1
ATOM 2732 C CA . LYS B 1 68 ? 38.056 -5.742 -25.300 1.00 17.99 68 LYS B CA 1
ATOM 2733 C C . LYS B 1 68 ? 36.596 -5.526 -24.851 1.00 22.18 68 LYS B C 1
ATOM 2734 O O . LYS B 1 68 ? 35.696 -5.428 -25.739 1.00 22.70 68 LYS B O 1
ATOM 2740 N N . ASP B 1 69 ? 36.347 -5.398 -23.546 1.00 21.22 69 ASP B N 1
ATOM 2741 C CA . ASP B 1 69 ? 34.973 -5.416 -22.959 1.00 25.39 69 ASP B CA 1
ATOM 2742 C C . ASP B 1 69 ? 34.509 -4.012 -22.648 1.00 24.87 69 ASP B C 1
ATOM 2743 O O . ASP B 1 69 ? 33.324 -3.742 -22.867 1.00 24.53 69 ASP B O 1
ATOM 2748 N N . PHE B 1 70 ? 35.363 -3.113 -22.168 1.00 21.42 70 PHE B N 1
ATOM 2749 C CA . PHE B 1 70 ? 34.978 -1.728 -21.796 1.00 23.00 70 PHE B CA 1
ATOM 2750 C C . PHE B 1 70 ? 34.663 -0.916 -23.045 1.00 22.26 70 PHE B C 1
ATOM 2751 O O . PHE B 1 70 ? 35.360 -1.028 -24.094 1.00 22.97 70 PHE B O 1
ATOM 2759 N N . LYS B 1 71 ? 33.603 -0.094 -22.993 1.00 22.48 71 LYS B N 1
ATOM 2760 C CA . LYS B 1 71 ? 33.164 0.749 -24.125 1.00 21.64 71 LYS B CA 1
ATOM 2761 C C . LYS B 1 71 ? 34.377 1.625 -24.574 1.00 19.20 71 LYS B C 1
ATOM 2762 O O . LYS B 1 71 ? 35.089 2.147 -23.672 1.00 18.87 71 LYS B O 1
ATOM 2765 N N . ALA B 1 72 ? 34.651 1.639 -25.863 1.00 17.91 72 ALA B N 1
ATOM 2766 C CA . ALA B 1 72 ? 35.722 2.384 -26.558 1.00 16.08 72 ALA B CA 1
ATOM 2767 C C . ALA B 1 72 ? 37.109 1.768 -26.324 1.00 15.89 72 ALA B C 1
ATOM 2768 O O . ALA B 1 72 ? 38.127 2.415 -26.700 1.00 15.80 72 ALA B O 1
ATOM 2770 N N . ASN B 1 73 ? 37.186 0.590 -25.727 1.00 15.08 73 ASN B N 1
ATOM 2771 C CA . ASN B 1 73 ? 38.452 -0.167 -25.619 1.00 16.38 73 ASN B CA 1
ATOM 2772 C C . ASN B 1 73 ? 39.530 0.720 -24.990 1.00 15.82 73 ASN B C 1
ATOM 2773 O O . ASN B 1 73 ? 40.612 0.875 -25.553 1.00 15.78 73 ASN B O 1
ATOM 2778 N N . PRO B 1 74 ? 39.282 1.328 -23.818 1.00 16.22 74 PRO B N 1
ATOM 2779 C CA . PRO B 1 74 ? 40.376 1.924 -23.062 1.00 15.35 74 PRO B CA 1
ATOM 2780 C C . PRO B 1 74 ? 41.418 0.895 -22.638 1.00 14.23 74 PRO B C 1
ATOM 2781 O O . PRO B 1 74 ? 41.185 -0.279 -22.601 1.00 14.77 74 PRO B O 1
ATOM 2785 N N . ILE B 1 75 ? 42.602 1.395 -22.354 1.00 13.56 75 ILE B N 1
ATOM 2786 C CA . ILE B 1 75 ? 43.632 0.668 -21.606 1.00 14.02 75 ILE B CA 1
ATOM 2787 C C . ILE B 1 75 ? 43.271 0.760 -20.119 1.00 14.54 75 ILE B C 1
ATOM 2788 O O . ILE B 1 75 ? 43.134 1.863 -19.602 1.00 17.02 75 ILE B O 1
ATOM 2793 N N . VAL B 1 76 ? 43.168 -0.404 -19.503 1.00 15.44 76 VAL B N 1
ATOM 2794 C CA . VAL B 1 76 ? 42.760 -0.544 -18.068 1.00 16.22 76 VAL B CA 1
ATOM 2795 C C . VAL B 1 76 ? 43.653 -1.583 -17.445 1.00 12.88 76 VAL B C 1
ATOM 2796 O O . VAL B 1 76 ? 44.202 -2.488 -18.120 1.00 17.24 76 VAL B O 1
ATOM 2800 N N . GLN B 1 77 ? 43.808 -1.502 -16.142 1.00 14.14 77 GLN B N 1
ATOM 2801 C CA . GLN B 1 77 ? 44.575 -2.517 -15.430 1.00 14.00 77 GLN B CA 1
ATOM 2802 C C . GLN B 1 77 ? 43.719 -3.744 -15.300 1.00 17.09 77 GLN B C 1
ATOM 2803 O O . GLN B 1 77 ? 42.561 -3.610 -14.796 1.00 18.76 77 GLN B O 1
ATOM 2809 N N . ASP B 1 78 ? 44.305 -4.874 -15.615 1.00 16.34 78 ASP B N 1
ATOM 2810 C CA . ASP B 1 78 ? 43.604 -6.165 -15.420 1.00 20.36 78 ASP B CA 1
ATOM 2811 C C . ASP B 1 78 ? 43.116 -6.220 -13.952 1.00 21.20 78 ASP B C 1
ATOM 2812 O O . ASP B 1 78 ? 43.887 -5.911 -13.016 1.00 17.19 78 ASP B O 1
ATOM 2817 N N . THR B 1 79 ? 41.898 -6.726 -13.723 1.00 24.57 79 THR B N 1
ATOM 2818 C CA A THR B 1 79 ? 41.344 -6.861 -12.347 0.50 24.83 79 THR B CA 1
ATOM 2819 C CA B THR B 1 79 ? 41.293 -6.825 -12.354 0.50 23.75 79 THR B CA 1
ATOM 2820 C C . THR B 1 79 ? 40.545 -8.158 -12.238 1.00 24.40 79 THR B C 1
ATOM 2821 O O . THR B 1 79 ? 39.929 -8.530 -13.241 1.00 26.51 79 THR B O 1
ATOM 2828 N N . LYS B 1 80 ? 40.613 -8.807 -11.060 1.00 31.13 80 LYS B N 1
ATOM 2829 C CA . LYS B 1 80 ? 40.036 -10.169 -10.841 1.00 33.95 80 LYS B CA 1
ATOM 2830 C C . LYS B 1 80 ? 39.485 -10.183 -9.419 1.00 32.80 80 LYS B C 1
ATOM 2831 O O . LYS B 1 80 ? 40.210 -9.804 -8.469 1.00 31.79 80 LYS B O 1
ATOM 2834 N N . LYS B 1 81 ? 38.229 -10.540 -9.240 1.00 36.88 81 LYS B N 1
ATOM 2835 C CA . LYS B 1 81 ? 37.674 -10.650 -7.878 1.00 36.74 81 LYS B CA 1
ATOM 2836 C C . LYS B 1 81 ? 37.775 -9.267 -7.208 1.00 36.41 81 LYS B C 1
ATOM 2837 O O . LYS B 1 81 ? 38.011 -9.205 -5.977 1.00 36.17 81 LYS B O 1
ATOM 2840 N N . GLY B 1 82 ? 37.672 -8.199 -8.006 1.00 39.91 82 GLY B N 1
ATOM 2841 C CA . GLY B 1 82 ? 37.875 -6.794 -7.593 1.00 40.25 82 GLY B CA 1
ATOM 2842 C C . GLY B 1 82 ? 39.294 -6.469 -7.139 1.00 40.57 82 GLY B C 1
ATOM 2843 O O . GLY B 1 82 ? 39.416 -5.480 -6.436 1.00 36.46 82 GLY B O 1
ATOM 2844 N N . LYS B 1 83 ? 40.309 -7.312 -7.430 1.00 29.25 83 LYS B N 1
ATOM 2845 C CA . LYS B 1 83 ? 41.708 -7.075 -7.001 1.00 26.52 83 LYS B CA 1
ATOM 2846 C C . LYS B 1 83 ? 42.516 -6.684 -8.279 1.00 22.74 83 LYS B C 1
ATOM 2847 O O . LYS B 1 83 ? 42.452 -7.428 -9.219 1.00 21.48 83 LYS B O 1
ATOM 2850 N N . LEU B 1 84 ? 43.169 -5.537 -8.246 1.00 23.20 84 LEU B N 1
ATOM 2851 C CA . LEU B 1 84 ? 44.005 -5.068 -9.375 1.00 19.53 84 LEU B CA 1
ATOM 2852 C C . LEU B 1 84 ? 45.101 -6.111 -9.557 1.00 18.43 84 LEU B C 1
ATOM 2853 O O . LEU B 1 84 ? 45.690 -6.545 -8.538 1.00 20.44 84 LEU B O 1
ATOM 2858 N N . ARG B 1 85 ? 45.519 -6.382 -10.797 1.00 18.01 85 ARG B N 1
ATOM 2859 C CA . ARG B 1 85 ? 46.546 -7.419 -11.044 1.00 16.47 85 ARG B CA 1
ATOM 2860 C C . ARG B 1 85 ? 47.868 -6.705 -11.411 1.00 15.82 85 ARG B C 1
ATOM 2861 O O . ARG B 1 85 ? 47.829 -5.737 -12.168 1.00 15.39 85 ARG B O 1
ATOM 2864 N N . TYR B 1 86 ? 48.980 -7.178 -10.827 1.00 17.86 86 TYR B N 1
ATOM 2865 C CA . TYR B 1 86 ? 50.341 -6.652 -11.072 1.00 16.83 86 TYR B CA 1
ATOM 2866 C C . TYR B 1 86 ? 51.157 -7.822 -11.578 1.00 21.08 86 TYR B C 1
ATOM 2867 O O . TYR B 1 86 ? 51.014 -8.946 -11.072 1.00 20.99 86 TYR B O 1
ATOM 2876 N N . LEU B 1 87 ? 51.979 -7.625 -12.591 1.00 16.53 87 LEU B N 1
ATOM 2877 C CA . LEU B 1 87 ? 52.960 -8.646 -12.998 1.00 15.11 87 LEU B CA 1
ATOM 2878 C C . LEU B 1 87 ? 54.045 -8.757 -11.920 1.00 14.97 87 LEU B C 1
ATOM 2879 O O . LEU B 1 87 ? 54.380 -7.722 -11.198 1.00 15.52 87 LEU B O 1
ATOM 2884 N N . ASN B 1 88 ? 54.585 -9.969 -11.786 1.00 15.93 88 ASN B N 1
ATOM 2885 C CA . ASN B 1 88 ? 55.612 -10.262 -10.793 1.00 14.91 88 ASN B CA 1
ATOM 2886 C C . ASN B 1 88 ? 56.950 -9.683 -11.274 1.00 14.29 88 ASN B C 1
ATOM 2887 O O . ASN B 1 88 ? 57.106 -9.381 -12.490 1.00 15.01 88 ASN B O 1
ATOM 2892 N N . ASN B 1 89 ? 57.874 -9.579 -10.354 1.00 15.38 89 ASN B N 1
ATOM 2893 C CA . ASN B 1 89 ? 59.297 -9.181 -10.624 1.00 13.37 89 ASN B CA 1
ATOM 2894 C C . ASN B 1 89 ? 60.034 -10.495 -10.759 1.00 16.84 89 ASN B C 1
ATOM 2895 O O . ASN B 1 89 ? 60.359 -11.134 -9.717 1.00 15.08 89 ASN B O 1
ATOM 2900 N N . ILE B 1 90 ? 60.213 -10.957 -11.996 1.00 15.20 90 ILE B N 1
ATOM 2901 C CA . ILE B 1 90 ? 60.917 -12.197 -12.335 1.00 15.59 90 ILE B CA 1
ATOM 2902 C C . ILE B 1 90 ? 62.422 -11.951 -12.216 1.00 15.57 90 ILE B C 1
ATOM 2903 O O . ILE B 1 90 ? 63.010 -11.337 -13.108 1.00 14.11 90 ILE B O 1
ATOM 2908 N N . TYR B 1 91 ? 62.959 -12.271 -11.050 1.00 15.90 91 TYR B N 1
ATOM 2909 C CA . TYR B 1 91 ? 64.287 -11.767 -10.638 1.00 15.58 91 TYR B CA 1
ATOM 2910 C C . TYR B 1 91 ? 65.288 -12.027 -11.767 1.00 15.47 91 TYR B C 1
ATOM 2911 O O . TYR B 1 91 ? 65.337 -13.153 -12.291 1.00 15.59 91 TYR B O 1
ATOM 2920 N N . PRO B 1 92 ? 66.139 -11.069 -12.159 1.00 12.81 92 PRO B N 1
ATOM 2921 C CA . PRO B 1 92 ? 66.269 -9.748 -11.554 1.00 13.60 92 PRO B CA 1
ATOM 2922 C C . PRO B 1 92 ? 65.539 -8.592 -12.238 1.00 14.47 92 PRO B C 1
ATOM 2923 O O . PRO B 1 92 ? 65.809 -7.414 -11.984 1.00 14.24 92 PRO B O 1
ATOM 2927 N N . ASN B 1 93 ? 64.544 -8.938 -13.040 1.00 12.87 93 ASN B N 1
ATOM 2928 C CA . ASN B 1 93 ? 63.724 -7.946 -13.709 1.00 12.60 93 ASN B CA 1
ATOM 2929 C C . ASN B 1 93 ? 62.910 -7.147 -12.685 1.00 12.16 93 ASN B C 1
ATOM 2930 O O . ASN B 1 93 ? 62.521 -7.676 -11.607 1.00 12.76 93 ASN B O 1
ATOM 2935 N N . HIS B 1 94 ? 62.674 -5.898 -13.082 1.00 12.04 94 HIS B N 1
ATOM 2936 C CA . HIS B 1 94 ? 61.756 -5.006 -12.367 1.00 12.71 94 HIS B CA 1
ATOM 2937 C C . HIS B 1 94 ? 60.564 -4.783 -13.248 1.00 12.14 94 HIS B C 1
ATOM 2938 O O . HIS B 1 94 ? 60.666 -4.115 -14.228 1.00 11.12 94 HIS B O 1
ATOM 2945 N N . GLY B 1 95 ? 59.409 -5.364 -12.867 1.00 13.58 95 GLY B N 1
ATOM 2946 C CA . GLY B 1 95 ? 58.252 -5.266 -13.749 1.00 12.88 95 GLY B CA 1
ATOM 2947 C C . GLY B 1 95 ? 58.559 -5.802 -15.139 1.00 12.85 95 GLY B C 1
ATOM 2948 O O . GLY B 1 95 ? 59.324 -6.718 -15.303 1.00 13.91 95 GLY B O 1
ATOM 2949 N N . VAL B 1 96 ? 57.939 -5.204 -16.141 1.00 11.38 96 VAL B N 1
ATOM 2950 C CA . VAL B 1 96 ? 58.216 -5.622 -17.524 1.00 11.80 96 VAL B CA 1
ATOM 2951 C C . VAL B 1 96 ? 59.587 -5.106 -17.921 1.00 11.90 96 VAL B C 1
ATOM 2952 O O . VAL B 1 96 ? 59.980 -3.959 -17.674 1.00 12.26 96 VAL B O 1
ATOM 2956 N N . PRO B 1 97 ? 60.343 -5.922 -18.671 1.00 12.12 97 PRO B N 1
ATOM 2957 C CA . PRO B 1 97 ? 61.738 -5.537 -18.940 1.00 13.97 97 PRO B CA 1
ATOM 2958 C C . PRO B 1 97 ? 61.910 -4.496 -20.053 1.00 14.50 97 PRO B C 1
ATOM 2959 O O . PRO B 1 97 ? 63.013 -4.035 -20.255 1.00 16.10 97 PRO B O 1
ATOM 2963 N N . HIS B 1 98 ? 60.843 -4.326 -20.830 1.00 14.80 98 HIS B N 1
ATOM 2964 C CA . HIS B 1 98 ? 60.767 -3.438 -22.005 1.00 14.77 98 HIS B CA 1
ATOM 2965 C C . HIS B 1 98 ? 59.383 -2.842 -22.086 1.00 14.15 98 HIS B C 1
ATOM 2966 O O . HIS B 1 98 ? 58.495 -3.294 -21.342 1.00 14.26 98 HIS B O 1
ATOM 2973 N N . ASN B 1 99 ? 59.184 -1.910 -23.007 1.00 14.94 99 ASN B N 1
ATOM 2974 C CA . ASN B 1 99 ? 57.815 -1.399 -23.183 1.00 14.92 99 ASN B CA 1
ATOM 2975 C C . ASN B 1 99 ? 56.954 -2.506 -23.803 1.00 13.77 99 ASN B C 1
ATOM 2976 O O . ASN B 1 99 ? 57.339 -3.130 -24.815 1.00 15.11 99 ASN B O 1
ATOM 2981 N N . TYR B 1 100 ? 55.829 -2.810 -23.199 1.00 15.48 100 TYR B N 1
ATOM 2982 C CA . TYR B 1 100 ? 54.898 -3.877 -23.677 1.00 14.01 100 TYR B CA 1
ATOM 2983 C C . TYR B 1 100 ? 53.668 -3.227 -24.239 1.00 14.22 100 TYR B C 1
ATOM 2984 O O . TYR B 1 100 ? 53.111 -2.269 -23.665 1.00 13.40 100 TYR B O 1
ATOM 2993 N N . GLY B 1 101 ? 53.191 -3.758 -25.358 1.00 13.80 101 GLY B N 1
ATOM 2994 C CA . GLY B 1 101 ? 51.940 -3.266 -25.934 1.00 13.44 101 GLY B CA 1
ATOM 2995 C C . GLY B 1 101 ? 51.374 -4.214 -26.957 1.00 14.24 101 GLY B C 1
ATOM 2996 O O . GLY B 1 101 ? 51.520 -5.430 -26.837 1.00 12.76 101 GLY B O 1
ATOM 2997 N N . ALA B 1 102 ? 50.804 -3.615 -27.981 1.00 12.69 102 ALA B N 1
ATOM 2998 C CA . ALA B 1 102 ? 50.026 -4.374 -28.957 1.00 13.76 102 ALA B CA 1
ATOM 2999 C C . ALA B 1 102 ? 50.068 -3.642 -30.289 1.00 14.67 102 ALA B C 1
ATOM 3000 O O . ALA B 1 102 ? 50.252 -2.436 -30.336 1.00 14.51 102 ALA B O 1
ATOM 3002 N N . PHE B 1 103 ? 49.774 -4.392 -31.339 1.00 15.95 103 PHE B N 1
ATOM 3003 C CA . PHE B 1 103 ? 49.514 -3.839 -32.673 1.00 15.07 103 PHE B CA 1
ATOM 3004 C C . PHE B 1 103 ? 47.986 -3.626 -32.752 1.00 15.00 103 PHE B C 1
ATOM 3005 O O . PHE B 1 103 ? 47.229 -4.573 -32.700 1.00 14.33 103 PHE B O 1
ATOM 3013 N N . PRO B 1 104 ? 47.528 -2.375 -32.907 1.00 14.06 104 PRO B N 1
ATOM 3014 C CA . PRO B 1 104 ? 46.140 -2.070 -33.193 1.00 12.55 104 PRO B CA 1
ATOM 3015 C C . PRO B 1 104 ? 45.772 -2.725 -34.539 1.00 13.33 104 PRO B C 1
ATOM 3016 O O . PRO B 1 104 ? 46.650 -2.960 -35.412 1.00 13.94 104 PRO B O 1
ATOM 3020 N N . GLN B 1 105 ? 44.497 -2.983 -34.724 1.00 13.34 105 GLN B N 1
ATOM 3021 C CA . GLN B 1 105 ? 43.928 -3.522 -35.978 1.00 14.75 105 GLN B CA 1
ATOM 3022 C C . GLN B 1 105 ? 44.604 -4.875 -36.272 1.00 17.08 105 GLN B C 1
ATOM 3023 O O . GLN B 1 105 ? 44.740 -5.245 -37.447 1.00 15.65 105 GLN B O 1
ATOM 3029 N N . THR B 1 106 ? 44.917 -5.577 -35.201 1.00 16.99 106 THR B N 1
ATOM 3030 C CA . THR B 1 106 ? 45.329 -6.985 -35.299 1.00 15.64 106 THR B CA 1
ATOM 3031 C C . THR B 1 106 ? 44.520 -7.750 -34.298 1.00 17.76 106 THR B C 1
ATOM 3032 O O . THR B 1 106 ? 44.097 -7.192 -33.257 1.00 17.15 106 THR B O 1
ATOM 3036 N N . TRP B 1 107 ? 44.420 -9.062 -34.545 1.00 18.21 107 TRP B N 1
ATOM 3037 C CA . TRP B 1 107 ? 43.716 -9.965 -33.625 1.00 18.44 107 TRP B CA 1
ATOM 3038 C C . TRP B 1 107 ? 44.109 -11.423 -33.915 1.00 21.09 107 TRP B C 1
ATOM 3039 O O . TRP B 1 107 ? 44.070 -11.856 -35.087 1.00 18.92 107 TRP B O 1
ATOM 3050 N N . GLU B 1 108 ? 44.485 -12.181 -32.885 1.00 24.16 108 GLU B N 1
ATOM 3051 C CA . GLU B 1 108 ? 44.727 -13.657 -33.008 1.00 20.80 108 GLU B CA 1
ATOM 3052 C C . GLU B 1 108 ? 43.393 -14.376 -32.891 1.00 22.01 108 GLU B C 1
ATOM 3053 O O . GLU B 1 108 ? 42.773 -14.441 -31.821 1.00 20.23 108 GLU B O 1
ATOM 3059 N N . SER B 1 109 ? 42.879 -14.809 -34.033 1.00 29.91 109 SER B N 1
ATOM 3060 C CA . SER B 1 109 ? 41.584 -15.536 -34.077 1.00 28.52 109 SER B CA 1
ATOM 3061 C C . SER B 1 109 ? 41.632 -16.821 -33.207 1.00 24.25 109 SER B C 1
ATOM 3062 O O . SER B 1 109 ? 42.525 -17.613 -33.393 1.00 25.37 109 SER B O 1
ATOM 3065 N N . PRO B 1 110 ? 40.721 -17.046 -32.245 1.00 24.06 110 PRO B N 1
ATOM 3066 C CA . PRO B 1 110 ? 40.654 -18.289 -31.513 1.00 31.33 110 PRO B CA 1
ATOM 3067 C C . PRO B 1 110 ? 39.798 -19.353 -32.236 1.00 41.30 110 PRO B C 1
ATOM 3068 O O . PRO B 1 110 ? 39.516 -20.372 -31.612 1.00 40.92 110 PRO B O 1
ATOM 3072 N N . LEU B 1 111 ? 39.297 -19.034 -33.440 1.00 44.03 111 LEU B N 1
ATOM 3073 C CA . LEU B 1 111 ? 38.442 -19.903 -34.304 1.00 46.74 111 LEU B CA 1
ATOM 3074 C C . LEU B 1 111 ? 39.383 -20.727 -35.187 1.00 44.00 111 LEU B C 1
ATOM 3075 O O . LEU B 1 111 ? 39.124 -21.884 -35.452 1.00 54.53 111 LEU B O 1
ATOM 3080 N N . GLU B 1 112 ? 40.406 -20.088 -35.715 1.00 52.65 112 GLU B N 1
ATOM 3081 C CA . GLU B 1 112 ? 41.222 -20.615 -36.815 1.00 51.25 112 GLU B CA 1
ATOM 3082 C C . GLU B 1 112 ? 42.537 -20.987 -36.164 1.00 57.99 112 GLU B C 1
ATOM 3083 O O . GLU B 1 112 ? 42.847 -20.471 -35.054 1.00 64.71 112 GLU B O 1
ATOM 3085 N N . SER B 1 113 ? 43.192 -21.945 -36.794 1.00 53.67 113 SER B N 1
ATOM 3086 C CA . SER B 1 113 ? 44.621 -22.272 -36.654 1.00 49.04 113 SER B CA 1
ATOM 3087 C C . SER B 1 113 ? 45.334 -21.404 -37.692 1.00 45.91 113 SER B C 1
ATOM 3088 O O . SER B 1 113 ? 44.787 -21.260 -38.755 1.00 43.21 113 SER B O 1
ATOM 3091 N N . SER B 1 114 ? 46.501 -20.819 -37.418 1.00 46.99 114 SER B N 1
ATOM 3092 C CA . SER B 1 114 ? 47.335 -20.124 -38.441 1.00 51.89 114 SER B CA 1
ATOM 3093 C C . SER B 1 114 ? 47.805 -21.087 -39.552 1.00 56.21 114 SER B C 1
ATOM 3094 O O . SER B 1 114 ? 48.316 -22.210 -39.284 1.00 49.16 114 SER B O 1
ATOM 3097 N N . SER B 1 115 ? 47.775 -20.617 -40.791 1.00 56.41 115 SER B N 1
ATOM 3098 C CA . SER B 1 115 ? 48.272 -21.379 -41.957 1.00 41.71 115 SER B CA 1
ATOM 3099 C C . SER B 1 115 ? 49.792 -21.382 -41.904 1.00 45.29 115 SER B C 1
ATOM 3100 O O . SER B 1 115 ? 50.388 -22.150 -42.660 1.00 49.61 115 SER B O 1
ATOM 3103 N N . LEU B 1 116 ? 50.410 -20.583 -41.020 1.00 42.53 116 LEU B N 1
ATOM 3104 C CA . LEU B 1 116 ? 51.903 -20.421 -40.941 1.00 41.42 116 LEU B CA 1
ATOM 3105 C C . LEU B 1 116 ? 52.535 -21.375 -39.910 1.00 39.22 116 LEU B C 1
ATOM 3106 O O . LEU B 1 116 ? 53.757 -21.353 -39.793 1.00 42.95 116 LEU B O 1
ATOM 3111 N N . VAL B 1 117 ? 51.756 -22.126 -39.143 1.00 38.34 117 VAL B N 1
ATOM 3112 C CA . VAL B 1 117 ? 52.290 -23.145 -38.195 1.00 47.21 117 VAL B CA 1
ATOM 3113 C C . VAL B 1 117 ? 51.860 -24.523 -38.707 1.00 54.08 117 VAL B C 1
ATOM 3114 O O . VAL B 1 117 ? 50.657 -24.668 -38.999 1.00 47.85 117 VAL B O 1
ATOM 3118 N N . ASN B 1 118 ? 52.803 -25.476 -38.734 1.00 56.79 118 ASN B N 1
ATOM 3119 C CA . ASN B 1 118 ? 52.600 -26.878 -39.183 1.00 54.26 118 ASN B CA 1
ATOM 3120 C C . ASN B 1 118 ? 51.663 -27.607 -38.201 1.00 51.99 118 ASN B C 1
ATOM 3121 O O . ASN B 1 118 ? 51.489 -28.823 -38.377 1.00 69.73 118 ASN B O 1
ATOM 3123 N N . GLN B 1 119 ? 50.958 -26.915 -37.300 1.00 54.09 119 GLN B N 1
ATOM 3124 C CA . GLN B 1 119 ? 50.284 -27.540 -36.124 1.00 45.57 119 GLN B CA 1
ATOM 3125 C C . GLN B 1 119 ? 48.861 -27.006 -35.927 1.00 47.62 119 GLN B C 1
ATOM 3126 O O . GLN B 1 119 ? 48.644 -25.849 -36.238 1.00 55.36 119 GLN B O 1
ATOM 3132 N N . ASN B 1 120 ? 47.925 -27.798 -35.398 1.00 34.37 120 ASN B N 1
ATOM 3133 C CA . ASN B 1 120 ? 46.567 -27.332 -35.032 1.00 43.06 120 ASN B CA 1
ATOM 3134 C C . ASN B 1 120 ? 46.737 -26.729 -33.647 1.00 50.56 120 ASN B C 1
ATOM 3135 O O . ASN B 1 120 ? 47.204 -27.479 -32.793 1.00 43.26 120 ASN B O 1
ATOM 3137 N N . ILE B 1 121 ? 46.470 -25.430 -33.475 1.00 44.53 121 ILE B N 1
ATOM 3138 C CA . ILE B 1 121 ? 46.619 -24.659 -32.189 1.00 36.42 121 ILE B CA 1
ATOM 3139 C C . ILE B 1 121 ? 45.947 -23.295 -32.382 1.00 32.41 121 ILE B C 1
ATOM 3140 O O . ILE B 1 121 ? 46.195 -22.686 -33.457 1.00 34.71 121 ILE B O 1
ATOM 3145 N N . LEU B 1 122 ? 44.988 -22.947 -31.512 1.00 30.59 122 LEU B N 1
ATOM 3146 C CA . LEU B 1 122 ? 44.150 -21.722 -31.674 1.00 35.71 122 LEU B CA 1
ATOM 3147 C C . LEU B 1 122 ? 44.880 -20.484 -31.129 1.00 35.83 122 LEU B C 1
ATOM 3148 O O . LEU B 1 122 ? 45.837 -20.614 -30.277 1.00 31.15 122 LEU B O 1
ATOM 3153 N N . GLY B 1 123 ? 44.494 -19.330 -31.668 1.00 33.36 123 GLY B N 1
ATOM 3154 C CA . GLY B 1 123 ? 45.033 -18.035 -31.227 1.00 24.83 123 GLY B CA 1
ATOM 3155 C C . GLY B 1 123 ? 44.428 -17.595 -29.923 1.00 27.74 123 GLY B C 1
ATOM 3156 O O . GLY B 1 123 ? 43.455 -18.187 -29.454 1.00 26.31 123 GLY B O 1
ATOM 3157 N N . ASP B 1 124 ? 44.940 -16.464 -29.366 1.00 25.87 124 ASP B N 1
ATOM 3158 C CA . ASP B 1 124 ? 44.692 -16.072 -27.968 1.00 21.77 124 ASP B CA 1
ATOM 3159 C C . ASP B 1 124 ? 43.572 -15.040 -27.871 1.00 21.75 124 ASP B C 1
ATOM 3160 O O . ASP B 1 124 ? 43.340 -14.539 -26.775 1.00 23.36 124 ASP B O 1
ATOM 3165 N N . ASN B 1 125 ? 42.918 -14.660 -28.995 1.00 23.82 125 ASN B N 1
ATOM 3166 C CA . ASN B 1 125 ? 41.709 -13.807 -28.997 1.00 23.42 125 ASN B CA 1
ATOM 3167 C C . ASN B 1 125 ? 42.033 -12.340 -28.670 1.00 21.10 125 ASN B C 1
ATOM 3168 O O . ASN B 1 125 ? 41.082 -11.608 -28.351 1.00 19.33 125 ASN B O 1
ATOM 3173 N N . ASP B 1 126 ? 43.293 -11.958 -28.746 1.00 22.60 126 ASP B N 1
ATOM 3174 C CA . ASP B 1 126 ? 43.685 -10.548 -28.461 1.00 17.56 126 ASP B CA 1
ATOM 3175 C C . ASP B 1 126 ? 44.538 -9.999 -29.565 1.00 15.66 126 ASP B C 1
ATOM 3176 O O . ASP B 1 126 ? 45.104 -10.698 -30.390 1.00 14.90 126 ASP B O 1
ATOM 3181 N N . PRO B 1 127 ? 44.702 -8.650 -29.591 1.00 14.67 127 PRO B N 1
ATOM 3182 C CA . PRO B 1 127 ? 45.695 -8.056 -30.525 1.00 15.88 127 PRO B CA 1
ATOM 3183 C C . PRO B 1 127 ? 47.064 -8.684 -30.376 1.00 15.18 127 PRO B C 1
ATOM 3184 O O . PRO B 1 127 ? 47.420 -9.083 -29.235 1.00 16.00 127 PRO B O 1
ATOM 3188 N N . LEU B 1 128 ? 47.881 -8.697 -31.433 1.00 15.95 128 LEU B N 1
ATOM 3189 C CA . LEU B 1 128 ? 49.216 -9.284 -31.357 1.00 19.35 128 LEU B CA 1
ATOM 3190 C C . LEU B 1 128 ? 50.008 -8.483 -30.322 1.00 17.96 128 LEU B C 1
ATOM 3191 O O . LEU B 1 128 ? 50.036 -7.243 -30.427 1.00 16.70 128 LEU B O 1
ATOM 3196 N N . ASP B 1 129 ? 50.694 -9.184 -29.477 1.00 15.30 129 ASP B N 1
ATOM 3197 C CA . ASP B 1 129 ? 51.578 -8.614 -28.445 1.00 14.69 129 ASP B CA 1
ATOM 3198 C C . ASP B 1 129 ? 52.914 -8.128 -29.025 1.00 16.72 129 ASP B C 1
ATOM 3199 O O . ASP B 1 129 ? 53.560 -8.801 -29.863 1.00 17.36 129 ASP B O 1
ATOM 3204 N N . VAL B 1 130 ? 53.340 -6.953 -28.559 1.00 14.75 130 VAL B N 1
ATOM 3205 C CA . VAL B 1 130 ? 54.551 -6.247 -29.020 1.00 15.75 130 VAL B CA 1
ATOM 3206 C C . VAL B 1 130 ? 55.402 -5.879 -27.804 1.00 17.10 130 VAL B C 1
ATOM 3207 O O . VAL B 1 130 ? 54.888 -5.411 -26.767 1.00 14.79 130 VAL B O 1
ATOM 3211 N N . ILE B 1 131 ? 56.673 -6.128 -27.983 1.00 15.38 131 ILE B N 1
ATOM 3212 C CA . ILE B 1 131 ? 57.717 -5.819 -27.008 1.00 14.71 131 ILE B CA 1
ATOM 3213 C C . ILE B 1 131 ? 58.743 -4.907 -27.669 1.00 15.27 131 ILE B C 1
ATOM 3214 O O . ILE B 1 131 ? 59.465 -5.345 -28.558 1.00 16.89 131 ILE B O 1
ATOM 3219 N N . ASP B 1 132 ? 58.801 -3.675 -27.195 1.00 15.17 132 ASP B N 1
ATOM 3220 C CA . ASP B 1 132 ? 59.655 -2.599 -27.735 1.00 13.86 132 ASP B CA 1
ATOM 3221 C C . ASP B 1 132 ? 60.932 -2.609 -26.880 1.00 15.05 132 ASP B C 1
ATOM 3222 O O . ASP B 1 132 ? 60.939 -2.131 -25.757 1.00 14.51 132 ASP B O 1
ATOM 3227 N N . ILE B 1 133 ? 62.055 -2.976 -27.484 1.00 14.77 133 ILE B N 1
ATOM 3228 C CA . ILE B 1 133 ? 63.322 -3.156 -26.728 1.00 14.71 133 ILE B CA 1
ATOM 3229 C C . ILE B 1 133 ? 64.172 -1.886 -26.801 1.00 16.72 133 ILE B C 1
ATOM 3230 O O . ILE B 1 133 ? 65.329 -1.909 -26.286 1.00 19.62 133 ILE B O 1
ATOM 3235 N N . GLY B 1 134 ? 63.627 -0.767 -27.239 1.00 17.22 134 GLY B N 1
ATOM 3236 C CA . GLY B 1 134 ? 64.408 0.488 -27.349 1.00 16.51 134 GLY B CA 1
ATOM 3237 C C . GLY B 1 134 ? 64.633 1.231 -26.048 1.00 17.79 134 GLY B C 1
ATOM 3238 O O . GLY B 1 134 ? 64.156 0.748 -24.957 1.00 15.33 134 GLY B O 1
ATOM 3239 N N . ARG B 1 135 ? 65.399 2.329 -26.089 1.00 15.39 135 ARG B N 1
ATOM 3240 C CA . ARG B 1 135 ? 65.948 2.946 -24.876 1.00 17.41 135 ARG B CA 1
ATOM 3241 C C . ARG B 1 135 ? 64.853 3.763 -24.197 1.00 17.01 135 ARG B C 1
ATOM 3242 O O . ARG B 1 135 ? 64.981 4.026 -23.010 1.00 19.40 135 ARG B O 1
ATOM 3250 N N . PHE B 1 136 ? 63.865 4.240 -24.935 1.00 16.98 136 PHE B N 1
ATOM 3251 C CA . PHE B 1 136 ? 62.891 5.186 -24.401 1.00 15.91 136 PHE B CA 1
ATOM 3252 C C . PHE B 1 136 ? 61.943 4.382 -23.500 1.00 14.53 136 PHE B C 1
ATOM 3253 O O . PHE B 1 136 ? 61.537 3.248 -23.859 1.00 15.31 136 PHE B O 1
ATOM 3261 N N . VAL B 1 137 ? 61.561 5.042 -22.398 1.00 14.94 137 VAL B N 1
ATOM 3262 C CA . VAL B 1 137 ? 60.416 4.480 -21.593 1.00 15.53 137 VAL B CA 1
ATOM 3263 C C . VAL B 1 137 ? 59.178 5.185 -22.103 1.00 14.81 137 VAL B C 1
ATOM 3264 O O . VAL B 1 137 ? 59.165 6.458 -22.081 1.00 16.34 137 VAL B O 1
ATOM 3268 N N . SER B 1 138 ? 58.160 4.462 -22.569 1.00 15.91 138 SER B N 1
ATOM 3269 C CA . SER B 1 138 ? 56.994 5.081 -23.217 1.00 14.74 138 SER B CA 1
ATOM 3270 C C . SER B 1 138 ? 55.758 4.958 -22.316 1.00 14.82 138 SER B C 1
ATOM 3271 O O . SER B 1 138 ? 55.516 3.870 -21.781 1.00 12.50 138 SER B O 1
ATOM 3274 N N . SER B 1 139 ? 54.984 6.008 -22.272 1.00 13.34 139 SER B N 1
ATOM 3275 C CA . SER B 1 139 ? 53.780 6.059 -21.410 1.00 13.38 139 SER B CA 1
ATOM 3276 C C . SER B 1 139 ? 52.645 5.219 -21.999 1.00 12.56 139 SER B C 1
ATOM 3277 O O . SER B 1 139 ? 52.462 5.129 -23.215 1.00 14.31 139 SER B O 1
ATOM 3280 N N . THR B 1 140 ? 51.795 4.716 -21.106 1.00 13.02 140 THR B N 1
ATOM 3281 C CA . THR B 1 140 ? 50.594 4.013 -21.485 1.00 13.90 140 THR B CA 1
ATOM 3282 C C . THR B 1 140 ? 49.780 4.891 -22.415 1.00 13.43 140 THR B C 1
ATOM 3283 O O . THR B 1 140 ? 49.507 6.106 -22.095 1.00 16.26 140 THR B O 1
ATOM 3287 N N . GLY B 1 141 ? 49.309 4.350 -23.514 1.00 11.61 141 GLY B N 1
ATOM 3288 C CA . GLY B 1 141 ? 48.436 5.042 -24.460 1.00 13.71 141 GLY B CA 1
ATOM 3289 C C . GLY B 1 141 ? 49.237 5.743 -25.595 1.00 14.95 141 GLY B C 1
ATOM 3290 O O . GLY B 1 141 ? 48.616 6.252 -26.530 1.00 14.69 141 GLY B O 1
ATOM 3291 N N . THR B 1 142 ? 50.572 5.739 -25.542 1.00 15.26 142 THR B N 1
ATOM 3292 C CA . THR B 1 142 ? 51.443 6.192 -26.629 1.00 13.56 142 THR B CA 1
ATOM 3293 C C . THR B 1 142 ? 51.188 5.383 -27.883 1.00 14.66 142 THR B C 1
ATOM 3294 O O . THR B 1 142 ? 51.186 4.108 -27.795 1.00 15.03 142 THR B O 1
ATOM 3298 N N . VAL B 1 143 ? 50.987 6.064 -29.014 1.00 12.98 143 VAL B N 1
ATOM 3299 C CA . VAL B 1 143 ? 51.009 5.394 -30.332 1.00 13.60 143 VAL B CA 1
ATOM 3300 C C . VAL B 1 143 ? 52.303 5.751 -31.052 1.00 14.98 143 VAL B C 1
ATOM 3301 O O . VAL B 1 143 ? 52.512 6.926 -31.186 1.00 14.76 143 VAL B O 1
ATOM 3305 N N . LYS B 1 144 ? 53.129 4.819 -31.475 1.00 12.60 144 LYS B N 1
ATOM 3306 C CA . LYS B 1 144 ? 54.388 5.219 -32.121 1.00 15.57 144 LYS B CA 1
ATOM 3307 C C . LYS B 1 144 ? 54.824 4.176 -33.109 1.00 13.97 144 LYS B C 1
ATOM 3308 O O . LYS B 1 144 ? 54.543 2.999 -32.939 1.00 15.71 144 LYS B O 1
ATOM 3314 N N . PRO B 1 145 ? 55.608 4.600 -34.118 1.00 17.00 145 PRO B N 1
ATOM 3315 C CA . PRO B 1 145 ? 56.162 3.647 -35.072 1.00 18.16 145 PRO B CA 1
ATOM 3316 C C . PRO B 1 145 ? 57.286 2.819 -34.446 1.00 13.97 145 PRO B C 1
ATOM 3317 O O . PRO B 1 145 ? 58.057 3.347 -33.684 1.00 18.39 145 PRO B O 1
ATOM 3321 N N . VAL B 1 146 ? 57.354 1.555 -34.811 1.00 14.81 146 VAL B N 1
ATOM 3322 C CA . VAL B 1 146 ? 58.316 0.553 -34.354 1.00 15.41 146 VAL B CA 1
ATOM 3323 C C . VAL B 1 146 ? 58.770 -0.319 -35.559 1.00 16.74 146 VAL B C 1
ATOM 3324 O O . VAL B 1 146 ? 57.967 -0.608 -36.511 1.00 18.08 146 VAL B O 1
ATOM 3328 N N . LYS B 1 147 ? 60.051 -0.690 -35.507 1.00 19.14 147 LYS B N 1
ATOM 3329 C CA . LYS B 1 147 ? 60.664 -1.555 -36.529 1.00 17.59 147 LYS B CA 1
ATOM 3330 C C . LYS B 1 147 ? 60.553 -2.984 -36.047 1.00 20.35 147 LYS B C 1
ATOM 3331 O O . LYS B 1 147 ? 61.035 -3.272 -34.932 1.00 19.24 147 LYS B O 1
ATOM 3337 N N . ILE B 1 148 ? 59.972 -3.845 -36.877 1.00 17.84 148 ILE B N 1
ATOM 3338 C CA . ILE B 1 148 ? 59.673 -5.244 -36.564 1.00 20.52 148 ILE B CA 1
ATOM 3339 C C . ILE B 1 148 ? 60.978 -6.035 -36.766 1.00 25.54 148 ILE B C 1
ATOM 3340 O O . ILE B 1 148 ? 61.612 -5.889 -37.831 1.00 22.72 148 ILE B O 1
ATOM 3345 N N . LEU B 1 149 ? 61.384 -6.807 -35.778 1.00 22.84 149 LEU B N 1
ATOM 3346 C CA . LEU B 1 149 ? 62.655 -7.557 -35.825 1.00 20.19 149 LEU B CA 1
ATOM 3347 C C . LEU B 1 149 ? 62.452 -9.061 -35.809 1.00 22.13 149 LEU B C 1
ATOM 3348 O O . LEU B 1 149 ? 63.224 -9.768 -36.492 1.00 27.35 149 LEU B O 1
ATOM 3353 N N . GLY B 1 150 ? 61.483 -9.608 -35.073 1.00 16.39 150 GLY B N 1
ATOM 3354 C CA . GLY B 1 150 ? 61.348 -11.058 -34.974 1.00 19.79 150 GLY B CA 1
ATOM 3355 C C . GLY B 1 150 ? 60.266 -11.403 -34.023 1.00 20.45 150 GLY B C 1
ATOM 3356 O O . GLY B 1 150 ? 59.560 -10.448 -33.566 1.00 21.98 150 GLY B O 1
ATOM 3357 N N . SER B 1 151 ? 60.106 -12.682 -33.736 1.00 19.78 151 SER B N 1
ATOM 3358 C CA . SER B 1 151 ? 58.952 -13.092 -32.938 1.00 20.67 151 SER B CA 1
ATOM 3359 C C . SER B 1 151 ? 59.276 -14.358 -32.212 1.00 23.90 151 SER B C 1
ATOM 3360 O O . SER B 1 151 ? 60.136 -15.121 -32.677 1.00 23.14 151 SER B O 1
ATOM 3363 N N . LEU B 1 152 ? 58.491 -14.611 -31.186 1.00 23.79 152 LEU B N 1
ATOM 3364 C CA . LEU B 1 152 ? 58.627 -15.819 -30.385 1.00 26.94 152 LEU B CA 1
ATOM 3365 C C . LEU B 1 152 ? 57.242 -16.472 -30.304 1.00 25.66 152 LEU B C 1
ATOM 3366 O O . LEU B 1 152 ? 56.211 -15.822 -30.017 1.00 24.24 152 LEU B O 1
ATOM 3371 N N . ALA B 1 153 ? 57.172 -17.758 -30.603 1.00 18.90 153 ALA B N 1
ATOM 3372 C CA . ALA B 1 153 ? 55.934 -18.545 -30.601 1.00 24.82 153 ALA B CA 1
ATOM 3373 C C . ALA B 1 153 ? 55.724 -19.187 -29.242 1.00 25.80 153 ALA B C 1
ATOM 3374 O O . ALA B 1 153 ? 55.915 -20.429 -29.036 1.00 24.26 153 ALA B O 1
ATOM 3376 N N . LEU B 1 154 ? 55.250 -18.372 -28.318 1.00 25.06 154 LEU B N 1
ATOM 3377 C CA . LEU B 1 154 ? 54.892 -18.814 -26.965 1.00 25.35 154 LEU B CA 1
ATOM 3378 C C . LEU B 1 154 ? 53.579 -19.594 -26.995 1.00 26.30 154 LEU B C 1
ATOM 3379 O O . LEU B 1 154 ? 52.613 -19.185 -27.696 1.00 27.20 154 LEU B O 1
ATOM 3384 N N . VAL B 1 155 ? 53.520 -20.668 -26.208 1.00 26.38 155 VAL B N 1
ATOM 3385 C CA . VAL B 1 155 ? 52.270 -21.423 -25.948 1.00 24.82 155 VAL B CA 1
ATOM 3386 C C . VAL B 1 155 ? 51.878 -21.268 -24.490 1.00 23.96 155 VAL B C 1
ATOM 3387 O O . VAL B 1 155 ? 52.654 -21.689 -23.639 1.00 24.71 155 VAL B O 1
ATOM 3391 N N . ASP B 1 156 ? 50.684 -20.769 -24.246 1.00 24.91 156 ASP B N 1
ATOM 3392 C CA . ASP B 1 156 ? 50.201 -20.403 -22.916 1.00 27.90 156 ASP B CA 1
ATOM 3393 C C . ASP B 1 156 ? 48.762 -20.872 -22.836 1.00 29.78 156 ASP B C 1
ATOM 3394 O O . ASP B 1 156 ? 47.922 -20.360 -23.630 1.00 34.06 156 ASP B O 1
ATOM 3399 N N . ASP B 1 157 ? 48.479 -21.754 -21.885 1.00 27.99 157 ASP B N 1
ATOM 3400 C CA . ASP B 1 157 ? 47.157 -22.383 -21.725 1.00 30.14 157 ASP B CA 1
ATOM 3401 C C . ASP B 1 157 ? 46.681 -22.976 -23.066 1.00 31.36 157 ASP B C 1
ATOM 3402 O O . ASP B 1 157 ? 45.485 -22.810 -23.379 1.00 35.49 157 ASP B O 1
ATOM 3407 N N . GLY B 1 158 ? 47.596 -23.601 -23.825 1.00 30.19 158 GLY B N 1
ATOM 3408 C CA . GLY B 1 158 ? 47.287 -24.350 -25.035 1.00 31.11 158 GLY B CA 1
ATOM 3409 C C . GLY B 1 158 ? 47.151 -23.443 -26.247 1.00 37.71 158 GLY B C 1
ATOM 3410 O O . GLY B 1 158 ? 46.996 -23.986 -27.340 1.00 34.41 158 GLY B O 1
ATOM 3411 N N . GLU B 1 159 ? 47.231 -22.107 -26.104 1.00 32.60 159 GLU B N 1
ATOM 3412 C CA . GLU B 1 159 ? 46.989 -21.151 -27.236 1.00 28.47 159 GLU B CA 1
ATOM 3413 C C . GLU B 1 159 ? 48.298 -20.583 -27.673 1.00 27.16 159 GLU B C 1
ATOM 3414 O O . GLU B 1 159 ? 49.202 -20.404 -26.848 1.00 29.21 159 GLU B O 1
ATOM 3420 N N . LEU B 1 160 ? 48.399 -20.248 -28.939 1.00 23.96 160 LEU B N 1
ATOM 3421 C CA . LEU B 1 160 ? 49.619 -19.691 -29.514 1.00 23.01 160 LEU B CA 1
ATOM 3422 C C . LEU B 1 160 ? 49.539 -18.167 -29.258 1.00 27.75 160 LEU B C 1
ATOM 3423 O O . LEU B 1 160 ? 48.556 -17.547 -29.665 1.00 20.93 160 LEU B O 1
ATOM 3428 N N . ASP B 1 161 ? 50.496 -17.668 -28.499 1.00 24.19 161 ASP B N 1
ATOM 3429 C CA . ASP B 1 161 ? 50.575 -16.292 -27.976 1.00 23.81 161 ASP B CA 1
ATOM 3430 C C . ASP B 1 161 ? 51.821 -15.661 -28.580 1.00 23.03 161 ASP B C 1
ATOM 3431 O O . ASP B 1 161 ? 52.908 -15.652 -27.979 1.00 19.89 161 ASP B O 1
ATOM 3436 N N . TRP B 1 162 ? 51.732 -15.153 -29.796 1.00 21.96 162 TRP B N 1
ATOM 3437 C CA . TRP B 1 162 ? 52.891 -14.564 -30.480 1.00 18.87 162 TRP B CA 1
ATOM 3438 C C . TRP B 1 162 ? 53.423 -13.358 -29.690 1.00 20.10 162 TRP B C 1
ATOM 3439 O O . TRP B 1 162 ? 52.576 -12.578 -29.227 1.00 20.19 162 TRP B O 1
ATOM 3450 N N . LYS B 1 163 ? 54.737 -13.263 -29.534 1.00 21.50 163 LYS B N 1
ATOM 3451 C CA . LYS B 1 163 ? 55.423 -12.066 -28.977 1.00 18.35 163 LYS B CA 1
ATOM 3452 C C . LYS B 1 163 ? 56.278 -11.476 -30.043 1.00 21.03 163 LYS B C 1
ATOM 3453 O O . LYS B 1 163 ? 57.326 -12.085 -30.482 1.00 17.31 163 LYS B O 1
ATOM 3459 N N . VAL B 1 164 ? 55.917 -10.268 -30.454 1.00 17.93 164 VAL B N 1
ATOM 3460 C CA . VAL B 1 164 ? 56.682 -9.647 -31.536 1.00 16.06 164 VAL B CA 1
ATOM 3461 C C . VAL B 1 164 ? 57.718 -8.679 -31.007 1.00 17.59 164 VAL B C 1
ATOM 3462 O O . VAL B 1 164 ? 57.334 -7.789 -30.237 1.00 16.79 164 VAL B O 1
ATOM 3466 N N . VAL B 1 165 ? 58.991 -8.869 -31.337 1.00 17.74 165 VAL B N 1
ATOM 3467 C CA . VAL B 1 165 ? 60.116 -8.003 -30.874 1.00 19.15 165 VAL B CA 1
ATOM 3468 C C . VAL B 1 165 ? 60.265 -6.877 -31.854 1.00 20.86 165 VAL B C 1
ATOM 3469 O O . VAL B 1 165 ? 60.393 -7.171 -33.073 1.00 21.83 165 VAL B O 1
ATOM 3473 N N . VAL B 1 166 ? 60.256 -5.649 -31.351 1.00 16.21 166 VAL B N 1
ATOM 3474 C CA . VAL B 1 166 ? 60.302 -4.421 -32.145 1.00 16.22 166 VAL B CA 1
ATOM 3475 C C . VAL B 1 166 ? 61.241 -3.444 -31.455 1.00 17.89 166 VAL B C 1
ATOM 3476 O O . VAL B 1 166 ? 61.593 -3.660 -30.314 1.00 16.23 166 VAL B O 1
ATOM 3480 N N . ILE B 1 167 ? 61.635 -2.412 -32.164 1.00 16.94 167 ILE B N 1
ATOM 3481 C CA . ILE B 1 167 ? 62.326 -1.268 -31.574 1.00 18.09 167 ILE B CA 1
ATOM 3482 C C . ILE B 1 167 ? 61.714 0.023 -32.119 1.00 16.68 167 ILE B C 1
ATOM 3483 O O . ILE B 1 167 ? 61.522 0.137 -33.365 1.00 17.51 167 ILE B O 1
ATOM 3488 N N . ASP B 1 168 ? 61.502 0.974 -31.216 1.00 17.22 168 ASP B N 1
ATOM 3489 C CA . ASP B 1 168 ? 61.091 2.360 -31.467 1.00 14.57 168 ASP B CA 1
ATOM 3490 C C . ASP B 1 168 ? 61.975 2.885 -32.627 1.00 18.78 168 ASP B C 1
ATOM 3491 O O . ASP B 1 168 ? 63.206 2.844 -32.458 1.00 15.76 168 ASP B O 1
ATOM 3496 N N . THR B 1 169 ? 61.363 3.374 -33.691 1.00 18.81 169 THR B N 1
ATOM 3497 C CA . THR B 1 169 ? 62.161 3.869 -34.864 1.00 23.83 169 THR B CA 1
ATOM 3498 C C . THR B 1 169 ? 62.968 5.093 -34.486 1.00 24.23 169 THR B C 1
ATOM 3499 O O . THR B 1 169 ? 63.822 5.438 -35.285 1.00 27.79 169 THR B O 1
ATOM 3503 N N . ASN B 1 170 ? 62.671 5.826 -33.410 1.00 23.60 170 ASN B N 1
ATOM 3504 C CA . ASN B 1 170 ? 63.502 6.972 -32.952 1.00 25.13 170 ASN B CA 1
ATOM 3505 C C . ASN B 1 170 ? 64.761 6.512 -32.225 1.00 21.17 170 ASN B C 1
ATOM 3506 O O . ASN B 1 170 ? 65.480 7.334 -31.740 1.00 25.69 170 ASN B O 1
ATOM 3511 N N . ASP B 1 171 ? 64.902 5.236 -31.915 1.00 23.22 171 ASP B N 1
ATOM 3512 C CA . ASP B 1 171 ? 66.084 4.799 -31.177 1.00 21.70 171 ASP B CA 1
ATOM 3513 C C . ASP B 1 171 ? 67.257 4.865 -32.185 1.00 24.75 171 ASP B C 1
ATOM 3514 O O . ASP B 1 171 ? 67.211 4.121 -33.144 1.00 23.92 171 ASP B O 1
ATOM 3519 N N . PRO B 1 172 ? 68.300 5.694 -31.986 1.00 31.76 172 PRO B N 1
ATOM 3520 C CA . PRO B 1 172 ? 69.440 5.723 -32.937 1.00 32.16 172 PRO B CA 1
ATOM 3521 C C . PRO B 1 172 ? 70.017 4.333 -33.240 1.00 35.71 172 PRO B C 1
ATOM 3522 O O . PRO B 1 172 ? 70.488 4.114 -34.318 1.00 48.64 172 PRO B O 1
ATOM 3526 N N . PHE B 1 173 ? 69.858 3.356 -32.355 1.00 29.03 173 PHE B N 1
ATOM 3527 C CA . PHE B 1 173 ? 70.367 1.988 -32.574 1.00 30.76 173 PHE B CA 1
ATOM 3528 C C . PHE B 1 173 ? 69.506 1.192 -33.553 1.00 22.37 173 PHE B C 1
ATOM 3529 O O . PHE B 1 173 ? 69.924 0.168 -34.075 1.00 27.69 173 PHE B O 1
ATOM 3537 N N . ALA B 1 174 ? 68.328 1.669 -33.895 1.00 28.62 174 ALA B N 1
ATOM 3538 C CA . ALA B 1 174 ? 67.356 0.946 -34.765 1.00 26.87 174 ALA B CA 1
ATOM 3539 C C . ALA B 1 174 ? 67.997 0.660 -36.142 1.00 25.54 174 ALA B C 1
ATOM 3540 O O . ALA B 1 174 ? 67.890 -0.450 -36.666 1.00 29.93 174 ALA B O 1
ATOM 3542 N N . ALA B 1 175 ? 68.670 1.638 -36.689 1.00 29.35 175 ALA B N 1
ATOM 3543 C CA . ALA B 1 175 ? 69.418 1.451 -37.959 1.00 33.28 175 ALA B CA 1
ATOM 3544 C C . ALA B 1 175 ? 70.394 0.265 -37.894 1.00 36.36 175 ALA B C 1
ATOM 3545 O O . ALA B 1 175 ? 70.546 -0.374 -38.923 1.00 46.43 175 ALA B O 1
ATOM 3547 N N . GLU B 1 176 ? 71.011 -0.076 -36.754 1.00 44.72 176 GLU B N 1
ATOM 3548 C CA . GLU B 1 176 ? 71.974 -1.231 -36.629 1.00 38.27 176 GLU B CA 1
ATOM 3549 C C . GLU B 1 176 ? 71.262 -2.603 -36.508 1.00 36.70 176 GLU B C 1
ATOM 3550 O O . GLU B 1 176 ? 71.950 -3.717 -36.419 1.00 30.50 176 GLU B O 1
ATOM 3553 N N . LEU B 1 177 ? 69.924 -2.631 -36.419 1.00 30.13 177 LEU B N 1
ATOM 3554 C CA . LEU B 1 177 ? 69.202 -3.902 -36.245 1.00 26.08 177 LEU B CA 1
ATOM 3555 C C . LEU B 1 177 ? 68.356 -4.157 -37.476 1.00 28.74 177 LEU B C 1
ATOM 3556 O O . LEU B 1 177 ? 67.350 -3.406 -37.665 1.00 30.83 177 LEU B O 1
ATOM 3561 N N . ASN B 1 178 ? 68.650 -5.209 -38.247 1.00 29.19 178 ASN B N 1
ATOM 3562 C CA . ASN B 1 178 ? 67.789 -5.436 -39.433 1.00 33.36 178 ASN B CA 1
ATOM 3563 C C . ASN B 1 178 ? 67.093 -6.757 -39.366 1.00 24.46 178 ASN B C 1
ATOM 3564 O O . ASN B 1 178 ? 66.145 -6.938 -40.148 1.00 30.82 178 ASN B O 1
ATOM 3569 N N . ASP B 1 179 ? 67.495 -7.634 -38.449 1.00 24.20 179 ASP B N 1
ATOM 3570 C CA . ASP B 1 179 ? 66.803 -8.932 -38.255 1.00 26.08 179 ASP B CA 1
ATOM 3571 C C . ASP B 1 179 ? 67.079 -9.440 -36.850 1.00 19.95 179 ASP B C 1
ATOM 3572 O O . ASP B 1 179 ? 67.786 -8.768 -36.125 1.00 24.29 179 ASP B O 1
ATOM 3577 N N . ILE B 1 180 ? 66.439 -10.514 -36.483 1.00 23.09 180 ILE B N 1
ATOM 3578 C CA . ILE B 1 180 ? 66.368 -10.927 -35.056 1.00 21.26 180 ILE B CA 1
ATOM 3579 C C . ILE B 1 180 ? 67.781 -11.305 -34.565 1.00 26.90 180 ILE B C 1
ATOM 3580 O O . ILE B 1 180 ? 68.130 -10.988 -33.411 1.00 22.91 180 ILE B O 1
ATOM 3585 N N . LYS B 1 181 ? 68.665 -11.793 -35.436 1.00 28.46 181 LYS B N 1
ATOM 3586 C CA . LYS B 1 181 ? 70.074 -12.083 -35.073 1.00 24.61 181 LYS B CA 1
ATOM 3587 C C . LYS B 1 181 ? 70.809 -10.826 -34.656 1.00 24.63 181 LYS B C 1
ATOM 3588 O O . LYS B 1 181 ? 71.657 -10.996 -33.772 1.00 29.35 181 LYS B O 1
ATOM 3591 N N . ASP B 1 182 ? 70.536 -9.638 -35.197 1.00 27.51 182 ASP B N 1
ATOM 3592 C CA . ASP B 1 182 ? 71.294 -8.444 -34.762 1.00 28.42 182 ASP B CA 1
ATOM 3593 C C . ASP B 1 182 ? 70.982 -8.184 -33.274 1.00 30.49 182 ASP B C 1
ATOM 3594 O O . ASP B 1 182 ? 71.838 -7.585 -32.615 1.00 27.15 182 ASP B O 1
ATOM 3599 N N . VAL B 1 183 ? 69.791 -8.558 -32.763 1.00 27.20 183 VAL B N 1
ATOM 3600 C CA . VAL B 1 183 ? 69.520 -8.286 -31.309 1.00 24.50 183 VAL B CA 1
ATOM 3601 C C . VAL B 1 183 ? 70.400 -9.248 -30.505 1.00 20.86 183 VAL B C 1
ATOM 3602 O O . VAL B 1 183 ? 71.064 -8.764 -29.583 1.00 23.90 183 VAL B O 1
ATOM 3606 N N . TYR B 1 184 ? 70.387 -10.522 -30.889 1.00 23.40 184 TYR B N 1
ATOM 3607 C CA . TYR B 1 184 ? 71.187 -11.582 -30.238 1.00 24.61 184 TYR B CA 1
ATOM 3608 C C . TYR B 1 184 ? 72.657 -11.159 -30.180 1.00 25.40 184 TYR B C 1
ATOM 3609 O O . TYR B 1 184 ? 73.278 -11.208 -29.104 1.00 25.82 184 TYR B O 1
ATOM 3618 N N . GLU B 1 185 ? 73.185 -10.590 -31.250 1.00 24.00 185 GLU B N 1
ATOM 3619 C CA . GLU B 1 185 ? 74.627 -10.210 -31.288 1.00 26.04 185 GLU B CA 1
ATOM 3620 C C . GLU B 1 185 ? 74.880 -8.836 -30.697 1.00 26.45 185 GLU B C 1
ATOM 3621 O O . GLU B 1 185 ? 75.907 -8.676 -29.990 1.00 29.66 185 GLU B O 1
ATOM 3627 N N . LYS B 1 186 ? 74.025 -7.835 -30.921 1.00 25.03 186 LYS B N 1
ATOM 3628 C CA . LYS B 1 186 ? 74.393 -6.451 -30.547 1.00 26.51 186 LYS B CA 1
ATOM 3629 C C . LYS B 1 186 ? 73.735 -5.984 -29.232 1.00 21.69 186 LYS B C 1
ATOM 3630 O O . LYS B 1 186 ? 74.068 -4.912 -28.797 1.00 21.62 186 LYS B O 1
ATOM 3636 N N . MET B 1 187 ? 72.797 -6.764 -28.725 1.00 27.34 187 MET B N 1
ATOM 3637 C CA . MET B 1 187 ? 72.059 -6.425 -27.452 1.00 19.37 187 MET B CA 1
ATOM 3638 C C . MET B 1 187 ? 72.065 -7.669 -26.615 1.00 19.74 187 MET B C 1
ATOM 3639 O O . MET B 1 187 ? 71.052 -8.335 -26.412 1.00 20.11 187 MET B O 1
ATOM 3644 N N . PRO B 1 188 ? 73.293 -8.119 -26.228 1.00 22.51 188 PRO B N 1
ATOM 3645 C CA . PRO B 1 188 ? 73.442 -9.395 -25.564 1.00 24.02 188 PRO B CA 1
ATOM 3646 C C . PRO B 1 188 ? 72.501 -9.473 -24.346 1.00 21.98 188 PRO B C 1
ATOM 3647 O O . PRO B 1 188 ? 72.450 -8.465 -23.570 1.00 20.86 188 PRO B O 1
ATOM 3651 N N . GLY B 1 189 ? 71.832 -10.609 -24.250 1.00 20.89 189 GLY B N 1
ATOM 3652 C CA . GLY B 1 189 ? 71.012 -10.990 -23.105 1.00 23.35 189 GLY B CA 1
ATOM 3653 C C . GLY B 1 189 ? 69.550 -10.614 -23.296 1.00 18.24 189 GLY B C 1
ATOM 3654 O O . GLY B 1 189 ? 68.720 -11.204 -22.609 1.00 17.08 189 GLY B O 1
ATOM 3655 N N . VAL B 1 190 ? 69.193 -9.772 -24.268 1.00 19.58 190 VAL B N 1
ATOM 3656 C CA . VAL B 1 190 ? 67.791 -9.313 -24.476 1.00 20.23 190 VAL B CA 1
ATOM 3657 C C . VAL B 1 190 ? 66.865 -10.446 -24.880 1.00 19.40 190 VAL B C 1
ATOM 3658 O O . VAL B 1 190 ? 65.827 -10.756 -24.217 1.00 14.51 190 VAL B O 1
ATOM 3662 N N . LEU B 1 191 ? 67.189 -11.115 -25.969 1.00 19.70 191 LEU B N 1
ATOM 3663 C CA . LEU B 1 191 ? 66.354 -12.249 -26.415 1.00 17.18 191 LEU B CA 1
ATOM 3664 C C . LEU B 1 191 ? 66.292 -13.347 -25.360 1.00 17.90 191 LEU B C 1
ATOM 3665 O O . LEU B 1 191 ? 65.245 -14.020 -25.244 1.00 17.86 191 LEU B O 1
ATOM 3670 N N . GLU B 1 192 ? 67.402 -13.627 -24.680 1.00 17.22 192 GLU B N 1
ATOM 3671 C CA . GLU B 1 192 ? 67.454 -14.659 -23.629 1.00 16.87 192 GLU B CA 1
ATOM 3672 C C . GLU B 1 192 ? 66.486 -14.296 -22.515 1.00 16.99 192 GLU B C 1
ATOM 3673 O O . GLU B 1 192 ? 65.709 -15.135 -22.047 1.00 16.45 192 GLU B O 1
ATOM 3679 N N . ASN B 1 193 ? 66.633 -13.072 -22.033 1.00 20.74 193 ASN B N 1
ATOM 3680 C CA . ASN B 1 193 ? 65.790 -12.605 -20.898 1.00 16.76 193 ASN B CA 1
ATOM 3681 C C . ASN B 1 193 ? 64.303 -12.663 -21.294 1.00 17.93 193 ASN B C 1
ATOM 3682 O O . ASN B 1 193 ? 63.499 -13.102 -20.465 1.00 18.53 193 ASN B O 1
ATOM 3687 N N . LEU B 1 194 ? 63.919 -12.143 -22.486 1.00 16.82 194 LEU B N 1
ATOM 3688 C CA . LEU B 1 194 ? 62.528 -12.154 -22.886 1.00 17.61 194 LEU B CA 1
ATOM 3689 C C . LEU B 1 194 ? 61.980 -13.568 -22.952 1.00 18.83 194 LEU B C 1
ATOM 3690 O O . LEU B 1 194 ? 60.828 -13.793 -22.510 1.00 19.70 194 LEU B O 1
ATOM 3695 N N . LYS B 1 195 ? 62.762 -14.473 -23.517 1.00 21.61 195 LYS B N 1
ATOM 3696 C CA . LYS B 1 195 ? 62.281 -15.857 -23.660 1.00 18.36 195 LYS B CA 1
ATOM 3697 C C . LYS B 1 195 ? 62.065 -16.492 -22.304 1.00 18.40 195 LYS B C 1
ATOM 3698 O O . LYS B 1 195 ? 61.056 -17.120 -22.078 1.00 20.93 195 LYS B O 1
ATOM 3704 N N . ARG B 1 196 ? 62.989 -16.304 -21.383 1.00 20.31 196 ARG B N 1
ATOM 3705 C CA . ARG B 1 196 ? 62.830 -16.845 -20.018 1.00 20.17 196 ARG B CA 1
ATOM 3706 C C . ARG B 1 196 ? 61.661 -16.179 -19.326 1.00 16.84 196 ARG B C 1
ATOM 3707 O O . ARG B 1 196 ? 60.784 -16.855 -18.786 1.00 21.75 196 ARG B O 1
ATOM 3715 N N . TRP B 1 197 ? 61.518 -14.866 -19.518 1.00 17.94 197 TRP B N 1
ATOM 3716 C CA . TRP B 1 197 ? 60.423 -14.115 -18.861 1.00 16.37 197 TRP B CA 1
ATOM 3717 C C . TRP B 1 197 ? 59.100 -14.697 -19.318 1.00 14.55 197 TRP B C 1
ATOM 3718 O O . TRP B 1 197 ? 58.262 -14.930 -18.513 1.00 16.96 197 TRP B O 1
ATOM 3729 N N . PHE B 1 198 ? 58.898 -14.870 -20.625 1.00 16.11 198 PHE B N 1
ATOM 3730 C CA . PHE B 1 198 ? 57.611 -15.382 -21.184 1.00 17.54 198 PHE B CA 1
ATOM 3731 C C . PHE B 1 198 ? 57.412 -16.836 -20.757 1.00 17.39 198 PHE B C 1
ATOM 3732 O O . PHE B 1 198 ? 56.226 -17.194 -20.465 1.00 18.47 198 PHE B O 1
ATOM 3740 N N . GLU B 1 199 ? 58.489 -17.584 -20.608 1.00 20.69 199 GLU B N 1
ATOM 3741 C CA . GLU B 1 199 ? 58.337 -18.975 -20.072 1.00 20.18 199 GLU B CA 1
ATOM 3742 C C . GLU B 1 199 ? 57.773 -18.971 -18.642 1.00 21.27 199 GLU B C 1
ATOM 3743 O O . GLU B 1 199 ? 56.830 -19.744 -18.341 1.00 23.12 199 GLU B O 1
ATOM 3749 N N . VAL B 1 200 ? 58.286 -18.089 -17.752 1.00 20.64 200 VAL B N 1
ATOM 3750 C CA . VAL B 1 200 ? 58.114 -18.300 -16.282 1.00 18.42 200 VAL B CA 1
ATOM 3751 C C . VAL B 1 200 ? 57.193 -17.291 -15.643 1.00 17.71 200 VAL B C 1
ATOM 3752 O O . VAL B 1 200 ? 56.974 -17.448 -14.465 1.00 17.98 200 VAL B O 1
ATOM 3756 N N . TYR B 1 201 ? 56.789 -16.196 -16.308 1.00 20.61 201 TYR B N 1
ATOM 3757 C CA . TYR B 1 201 ? 56.242 -15.023 -15.579 1.00 17.20 201 TYR B CA 1
ATOM 3758 C C . TYR B 1 201 ? 54.935 -15.327 -14.864 1.00 17.11 201 TYR B C 1
ATOM 3759 O O . TYR B 1 201 ? 54.573 -14.575 -13.967 1.00 16.52 201 TYR B O 1
ATOM 3768 N N . LYS B 1 202 ? 54.204 -16.374 -15.239 1.00 20.34 202 LYS B N 1
ATOM 3769 C CA . LYS B 1 202 ? 52.951 -16.647 -14.468 1.00 19.14 202 LYS B CA 1
ATOM 3770 C C . LYS B 1 202 ? 53.168 -17.755 -13.435 1.00 19.81 202 LYS B C 1
ATOM 3771 O O . LYS B 1 202 ? 52.194 -18.075 -12.690 1.00 26.54 202 LYS B O 1
ATOM 3777 N N . ILE B 1 203 ? 54.340 -18.297 -13.338 1.00 21.29 203 ILE B N 1
ATOM 3778 C CA . ILE B 1 203 ? 54.609 -19.345 -12.303 1.00 24.06 203 ILE B CA 1
ATOM 3779 C C . ILE B 1 203 ? 54.275 -18.801 -10.924 1.00 25.44 203 ILE B C 1
ATOM 3780 O O . ILE B 1 203 ? 53.682 -19.538 -10.138 1.00 23.20 203 ILE B O 1
ATOM 3785 N N . PRO B 1 204 ? 54.625 -17.543 -10.537 1.00 23.25 204 PRO B N 1
ATOM 3786 C CA . PRO B 1 204 ? 54.248 -17.069 -9.193 1.00 21.60 204 PRO B CA 1
ATOM 3787 C C . PRO B 1 204 ? 52.753 -16.989 -8.916 1.00 23.39 204 PRO B C 1
ATOM 3788 O O . PRO B 1 204 ? 52.387 -16.990 -7.748 1.00 27.55 204 PRO B O 1
ATOM 3792 N N . THR B 1 205 ? 51.908 -16.962 -9.968 1.00 23.73 205 THR B N 1
ATOM 3793 C CA . THR B 1 205 ? 50.418 -16.885 -9.867 1.00 23.06 205 THR B CA 1
ATOM 3794 C C . THR B 1 205 ? 49.821 -18.313 -9.804 1.00 29.44 205 THR B C 1
ATOM 3795 O O . THR B 1 205 ? 48.561 -18.401 -9.716 1.00 29.10 205 THR B O 1
ATOM 3799 N N . GLY B 1 206 ? 50.646 -19.366 -9.841 1.00 27.06 206 GLY B N 1
ATOM 3800 C CA . GLY B 1 206 ? 50.273 -20.781 -9.626 1.00 30.73 206 GLY B CA 1
ATOM 3801 C C . GLY B 1 206 ? 50.110 -21.574 -10.923 1.00 36.53 206 GLY B C 1
ATOM 3802 O O . GLY B 1 206 ? 49.513 -22.630 -10.891 1.00 36.94 206 GLY B O 1
ATOM 3803 N N . LYS B 1 207 ? 50.592 -21.044 -12.042 1.00 29.88 207 LYS B N 1
ATOM 3804 C CA . LYS B 1 207 ? 50.567 -21.641 -13.401 1.00 33.74 207 LYS B CA 1
ATOM 3805 C C . LYS B 1 207 ? 51.859 -22.434 -13.566 1.00 30.93 207 LYS B C 1
ATOM 3806 O O . LYS B 1 207 ? 52.849 -22.155 -12.871 1.00 30.98 207 LYS B O 1
ATOM 3812 N N . GLU B 1 208 ? 51.819 -23.452 -14.406 1.00 27.14 208 GLU B N 1
ATOM 3813 C CA . GLU B 1 208 ? 52.953 -24.242 -14.861 1.00 30.41 208 GLU B CA 1
ATOM 3814 C C . GLU B 1 208 ? 53.679 -23.328 -15.869 1.00 25.98 208 GLU B C 1
ATOM 3815 O O . GLU B 1 208 ? 53.091 -22.386 -16.345 1.00 25.44 208 GLU B O 1
ATOM 3818 N N . PRO B 1 209 ? 54.953 -23.568 -16.171 1.00 28.27 209 PRO B N 1
ATOM 3819 C CA . PRO B 1 209 ? 55.677 -22.769 -17.142 1.00 28.85 209 PRO B CA 1
ATOM 3820 C C . PRO B 1 209 ? 55.017 -22.850 -18.519 1.00 31.75 209 PRO B C 1
ATOM 3821 O O . PRO B 1 209 ? 54.413 -23.806 -18.839 1.00 26.22 209 PRO B O 1
ATOM 3825 N N . ASN B 1 210 ? 55.166 -21.826 -19.322 1.00 22.66 210 ASN B N 1
ATOM 3826 C CA . ASN B 1 210 ? 54.699 -21.873 -20.732 1.00 24.81 210 ASN B CA 1
ATOM 3827 C C . ASN B 1 210 ? 55.697 -22.664 -21.564 1.00 22.60 210 ASN B C 1
ATOM 3828 O O . ASN B 1 210 ? 56.812 -22.949 -21.098 1.00 22.90 210 ASN B O 1
ATOM 3833 N N . SER B 1 211 ? 55.305 -23.067 -22.769 1.00 25.83 211 SER B N 1
ATOM 3834 C CA . SER B 1 211 ? 56.171 -23.782 -23.734 1.00 28.48 211 SER B CA 1
ATOM 3835 C C . SER B 1 211 ? 56.268 -22.959 -25.013 1.00 29.19 211 SER B C 1
ATOM 3836 O O . SER B 1 211 ? 55.707 -21.834 -25.060 1.00 25.44 211 SER B O 1
ATOM 3839 N N . PHE B 1 212 ? 56.941 -23.488 -26.042 1.00 27.83 212 PHE B N 1
ATOM 3840 C CA . PHE B 1 212 ? 57.105 -22.787 -27.334 1.00 26.47 212 PHE B CA 1
ATOM 3841 C C . PHE B 1 212 ? 56.874 -23.714 -28.519 1.00 32.47 212 PHE B C 1
ATOM 3842 O O . PHE B 1 212 ? 57.120 -24.873 -28.381 1.00 33.30 212 PHE B O 1
ATOM 3850 N N . LEU B 1 213 ? 56.519 -23.146 -29.664 1.00 36.29 213 LEU B N 1
ATOM 3851 C CA . LEU B 1 213 ? 56.676 -23.765 -31.008 1.00 30.94 213 LEU B CA 1
ATOM 3852 C C . LEU B 1 213 ? 58.059 -23.406 -31.525 1.00 29.37 213 LEU B C 1
ATOM 3853 O O . LEU B 1 213 ? 58.788 -22.593 -30.891 1.00 28.11 213 LEU B O 1
ATOM 3858 N N . PHE B 1 214 ? 58.450 -24.006 -32.660 1.00 28.00 214 PHE B N 1
ATOM 3859 C CA . PHE B 1 214 ? 59.740 -23.792 -33.354 1.00 30.60 214 PHE B CA 1
ATOM 3860 C C . PHE B 1 214 ? 60.882 -24.090 -32.400 1.00 29.95 214 PHE B C 1
ATOM 3861 O O . PHE B 1 214 ? 61.947 -23.509 -32.578 1.00 33.34 214 PHE B O 1
ATOM 3869 N N . ASP B 1 215 ? 60.616 -24.977 -31.445 1.00 35.32 215 ASP B N 1
ATOM 3870 C CA . ASP B 1 215 ? 61.587 -25.467 -30.445 1.00 44.18 215 ASP B CA 1
ATOM 3871 C C . ASP B 1 215 ? 62.021 -24.308 -29.535 1.00 40.02 215 ASP B C 1
ATOM 3872 O O . ASP B 1 215 ? 63.152 -24.329 -29.107 1.00 29.67 215 ASP B O 1
ATOM 3877 N N . GLY B 1 216 ? 61.231 -23.246 -29.353 1.00 36.54 216 GLY B N 1
ATOM 3878 C CA . GLY B 1 216 ? 61.756 -22.072 -28.616 1.00 33.72 216 GLY B CA 1
ATOM 3879 C C . GLY B 1 216 ? 62.708 -21.210 -29.448 1.00 30.56 216 GLY B C 1
ATOM 3880 O O . GLY B 1 216 ? 63.400 -20.312 -28.884 1.00 31.27 216 GLY B O 1
ATOM 3881 N N . ASN B 1 217 ? 62.728 -21.359 -30.778 1.00 27.65 217 ASN B N 1
ATOM 3882 C CA . ASN B 1 217 ? 63.569 -20.466 -31.634 1.00 29.53 217 ASN B CA 1
ATOM 3883 C C . ASN B 1 217 ? 62.775 -19.173 -31.910 1.00 23.71 217 ASN B C 1
ATOM 3884 O O . ASN B 1 217 ? 61.530 -19.305 -31.989 1.00 25.45 217 ASN B O 1
ATOM 3889 N N . TYR B 1 218 ? 63.473 -18.051 -32.035 1.00 22.01 218 TYR B N 1
ATOM 3890 C CA . TYR B 1 218 ? 62.911 -16.784 -32.560 1.00 24.41 218 TYR B CA 1
ATOM 3891 C C . TYR B 1 218 ? 62.728 -16.952 -34.078 1.00 32.01 218 TYR B C 1
ATOM 3892 O O . TYR B 1 218 ? 63.679 -17.449 -34.741 1.00 29.36 218 TYR B O 1
ATOM 3901 N N . LYS B 1 219 ? 61.605 -16.460 -34.592 1.00 27.41 219 LYS B N 1
ATOM 3902 C CA . LYS B 1 219 ? 61.361 -16.285 -36.053 1.00 24.63 219 LYS B CA 1
ATOM 3903 C C . LYS B 1 219 ? 61.874 -14.940 -36.504 1.00 29.92 219 LYS B C 1
ATOM 3904 O O . LYS B 1 219 ? 61.906 -13.941 -35.768 1.00 24.64 219 LYS B O 1
ATOM 3910 N N . ASP B 1 220 ? 62.361 -14.911 -37.722 1.00 24.88 220 ASP B N 1
ATOM 3911 C CA . ASP B 1 220 ? 63.014 -13.735 -38.298 1.00 23.94 220 ASP B CA 1
ATOM 3912 C C . ASP B 1 220 ? 61.953 -12.722 -38.781 1.00 20.53 220 ASP B C 1
ATOM 3913 O O . ASP B 1 220 ? 60.720 -12.998 -38.670 1.00 25.57 220 ASP B O 1
ATOM 3918 N N . THR B 1 221 ? 62.431 -11.631 -39.322 1.00 23.51 221 THR B N 1
ATOM 3919 C CA . THR B 1 221 ? 61.612 -10.440 -39.702 1.00 26.30 221 THR B CA 1
ATOM 3920 C C . THR B 1 221 ? 60.637 -10.879 -40.803 1.00 35.55 221 THR B C 1
ATOM 3921 O O . THR B 1 221 ? 59.359 -10.793 -40.606 1.00 28.40 221 THR B O 1
ATOM 3925 N N . GLU B 1 222 ? 61.176 -11.543 -41.852 1.00 30.92 222 GLU B N 1
ATOM 3926 C CA . GLU B 1 222 ? 60.324 -11.978 -42.986 1.00 28.70 222 GLU B CA 1
ATOM 3927 C C . GLU B 1 222 ? 59.154 -12.806 -42.474 1.00 24.44 222 GLU B C 1
ATOM 3928 O O . GLU B 1 222 ? 58.010 -12.565 -42.925 1.00 26.61 222 GLU B O 1
ATOM 3934 N N . PHE B 1 223 ? 59.365 -13.783 -41.592 1.00 23.75 223 PHE B N 1
ATOM 3935 C CA . PHE B 1 223 ? 58.248 -14.608 -41.106 1.00 22.50 223 PHE B CA 1
ATOM 3936 C C . PHE B 1 223 ? 57.295 -13.785 -40.222 1.00 23.77 223 PHE B C 1
ATOM 3937 O O . PHE B 1 223 ? 56.032 -13.891 -40.283 1.00 19.47 223 PHE B O 1
ATOM 3945 N N . THR B 1 224 ? 57.883 -12.941 -39.404 1.00 25.88 224 THR B N 1
ATOM 3946 C CA . THR B 1 224 ? 57.093 -12.119 -38.450 1.00 24.34 224 THR B CA 1
ATOM 3947 C C . THR B 1 224 ? 56.095 -11.235 -39.229 1.00 21.50 224 THR B C 1
ATOM 3948 O O . THR B 1 224 ? 54.900 -11.156 -38.792 1.00 23.26 224 THR B O 1
ATOM 3952 N N . LEU B 1 225 ? 56.546 -10.560 -40.296 1.00 22.39 225 LEU B N 1
ATOM 3953 C CA . LEU B 1 225 ? 55.650 -9.731 -41.157 1.00 24.26 225 LEU B CA 1
ATOM 3954 C C . LEU B 1 225 ? 54.428 -10.527 -41.623 1.00 23.71 225 LEU B C 1
ATOM 3955 O O . LEU B 1 225 ? 53.320 -9.970 -41.708 1.00 21.15 225 LEU B O 1
ATOM 3960 N N . LYS B 1 226 ? 54.600 -11.804 -41.926 1.00 25.31 226 LYS B N 1
ATOM 3961 C CA . LYS B 1 226 ? 53.480 -12.666 -42.319 1.00 23.85 226 LYS B CA 1
ATOM 3962 C C . LYS B 1 226 ? 52.527 -12.840 -41.157 1.00 20.42 226 LYS B C 1
ATOM 3963 O O . LYS B 1 226 ? 51.319 -12.884 -41.381 1.00 20.55 226 LYS B O 1
ATOM 3967 N N . VAL B 1 227 ? 53.032 -13.019 -39.934 1.00 21.76 227 VAL B N 1
ATOM 3968 C CA . VAL B 1 227 ? 52.134 -13.145 -38.751 1.00 20.96 227 VAL B CA 1
ATOM 3969 C C . VAL B 1 227 ? 51.337 -11.834 -38.607 1.00 20.32 227 VAL B C 1
ATOM 3970 O O . VAL B 1 227 ? 50.121 -11.883 -38.299 1.00 19.61 227 VAL B O 1
ATOM 3974 N N . VAL B 1 228 ? 52.004 -10.708 -38.735 1.00 20.44 228 VAL B N 1
ATOM 3975 C CA . VAL B 1 228 ? 51.319 -9.416 -38.497 1.00 22.52 228 VAL B CA 1
ATOM 3976 C C . VAL B 1 228 ? 50.263 -9.271 -39.588 1.00 25.62 228 VAL B C 1
ATOM 3977 O O . VAL B 1 228 ? 49.118 -8.933 -39.262 1.00 19.78 228 VAL B O 1
ATOM 3981 N N . GLN B 1 229 ? 50.653 -9.561 -40.853 1.00 22.75 229 GLN B N 1
ATOM 3982 C CA . GLN B 1 229 ? 49.676 -9.456 -41.988 1.00 24.84 229 GLN B CA 1
ATOM 3983 C C . GLN B 1 229 ? 48.431 -10.283 -41.679 1.00 21.16 229 GLN B C 1
ATOM 3984 O O . GLN B 1 229 ? 47.254 -9.802 -41.799 1.00 20.99 229 GLN B O 1
ATOM 3990 N N . GLU B 1 230 ? 48.638 -11.539 -41.338 1.00 25.62 230 GLU B N 1
ATOM 3991 C CA . GLU B 1 230 ? 47.546 -12.489 -41.094 1.00 24.36 230 GLU B CA 1
ATOM 3992 C C . GLU B 1 230 ? 46.663 -12.003 -39.952 1.00 20.51 230 GLU B C 1
ATOM 3993 O O . GLU B 1 230 ? 45.468 -12.100 -40.020 1.00 22.30 230 GLU B O 1
ATOM 3999 N N . CYS B 1 231 ? 47.231 -11.546 -38.851 1.00 19.10 231 CYS B N 1
ATOM 4000 C CA . CYS B 1 231 ? 46.436 -11.028 -37.730 1.00 17.84 231 CYS B CA 1
ATOM 4001 C C . CYS B 1 231 ? 45.664 -9.734 -38.138 1.00 16.96 231 CYS B C 1
ATOM 4002 O O . CYS B 1 231 ? 44.599 -9.486 -37.603 1.00 18.91 231 CYS B O 1
ATOM 4005 N N . HIS B 1 232 ? 46.248 -8.921 -38.966 1.00 18.00 232 HIS B N 1
ATOM 4006 C CA . HIS B 1 232 ? 45.592 -7.700 -39.508 1.00 18.72 232 HIS B CA 1
ATOM 4007 C C . HIS B 1 232 ? 44.414 -8.099 -40.420 1.00 19.54 232 HIS B C 1
ATOM 4008 O O . HIS B 1 232 ? 43.239 -7.564 -40.300 1.00 20.68 232 HIS B O 1
ATOM 4015 N N . GLU B 1 233 ? 44.640 -9.114 -41.231 1.00 21.64 233 GLU B N 1
ATOM 4016 C CA . GLU B 1 233 ? 43.575 -9.644 -42.138 1.00 22.48 233 GLU B CA 1
ATOM 4017 C C . GLU B 1 233 ? 42.398 -10.166 -41.304 1.00 22.16 233 GLU B C 1
ATOM 4018 O O . GLU B 1 233 ? 41.212 -9.848 -41.638 1.00 20.43 233 GLU B O 1
ATOM 4024 N N . ASN B 1 234 ? 42.689 -10.935 -40.245 1.00 24.06 234 ASN B N 1
ATOM 4025 C CA . ASN B 1 234 ? 41.661 -11.509 -39.378 1.00 19.88 234 ASN B CA 1
ATOM 4026 C C . ASN B 1 234 ? 40.900 -10.436 -38.594 1.00 17.70 234 ASN B C 1
ATOM 4027 O O . ASN B 1 234 ? 39.702 -10.549 -38.485 1.00 19.62 234 ASN B O 1
ATOM 4032 N N . TRP B 1 235 ? 41.604 -9.440 -38.029 1.00 18.21 235 TRP B N 1
ATOM 4033 C CA . TRP B 1 235 ? 40.955 -8.207 -37.473 1.00 17.30 235 TRP B CA 1
ATOM 4034 C C . TRP B 1 235 ? 39.939 -7.625 -38.480 1.00 14.30 235 TRP B C 1
ATOM 4035 O O . TRP B 1 235 ? 38.754 -7.259 -38.112 1.00 15.28 235 TRP B O 1
ATOM 4046 N N . TYR B 1 236 ? 40.380 -7.486 -39.714 1.00 15.95 236 TYR B N 1
ATOM 4047 C CA . TYR B 1 236 ? 39.537 -6.894 -40.783 1.00 16.10 236 TYR B CA 1
ATOM 4048 C C . TYR B 1 236 ? 38.259 -7.717 -40.985 1.00 18.76 236 TYR B C 1
ATOM 4049 O O . TYR B 1 236 ? 37.140 -7.153 -40.968 1.00 18.80 236 TYR B O 1
ATOM 4058 N N . LYS B 1 237 ? 38.378 -9.032 -41.045 1.00 19.89 237 LYS B N 1
ATOM 4059 C CA . LYS B 1 237 ? 37.198 -9.910 -41.174 1.00 21.30 237 LYS B CA 1
ATOM 4060 C C . LYS B 1 237 ? 36.310 -9.762 -39.969 1.00 20.90 237 LYS B C 1
ATOM 4061 O O . LYS B 1 237 ? 35.108 -9.628 -40.131 1.00 21.15 237 LYS B O 1
ATOM 4067 N N . LEU B 1 238 ? 36.918 -9.636 -38.780 1.00 21.14 238 LEU B N 1
ATOM 4068 C CA . LEU B 1 238 ? 36.130 -9.459 -37.563 1.00 20.12 238 LEU B CA 1
ATOM 4069 C C . LEU B 1 238 ? 35.313 -8.166 -37.673 1.00 20.39 238 LEU B C 1
ATOM 4070 O O . LEU B 1 238 ? 34.130 -8.172 -37.357 1.00 20.44 238 LEU B O 1
ATOM 4075 N N . VAL B 1 239 ? 35.935 -7.022 -37.976 1.00 19.77 239 VAL B N 1
ATOM 4076 C CA . VAL B 1 239 ? 35.165 -5.746 -37.943 1.00 19.05 239 VAL B CA 1
ATOM 4077 C C . VAL B 1 239 ? 34.148 -5.745 -39.101 1.00 17.69 239 VAL B C 1
ATOM 4078 O O . VAL B 1 239 ? 33.210 -4.950 -39.008 1.00 17.24 239 VAL B O 1
ATOM 4082 N N . MET B 1 240 ? 34.430 -6.478 -40.171 1.00 17.37 240 MET B N 1
ATOM 4083 C CA . MET B 1 240 ? 33.528 -6.518 -41.375 1.00 19.71 240 MET B CA 1
ATOM 4084 C C . MET B 1 240 ? 32.342 -7.491 -41.148 1.00 25.25 240 MET B C 1
ATOM 4085 O O . MET B 1 240 ? 31.536 -7.707 -42.096 1.00 23.80 240 MET B O 1
ATOM 4090 N N . GLY B 1 241 ? 32.264 -8.091 -39.964 1.00 23.63 241 GLY B N 1
ATOM 4091 C CA . GLY B 1 241 ? 31.185 -9.015 -39.490 1.00 25.60 241 GLY B CA 1
ATOM 4092 C C . GLY B 1 241 ? 31.156 -10.318 -40.275 1.00 27.20 241 GLY B C 1
ATOM 4093 O O . GLY B 1 241 ? 30.047 -10.872 -40.495 1.00 29.76 241 GLY B O 1
ATOM 4094 N N . GLU B 1 242 ? 32.289 -10.758 -40.781 1.00 23.23 242 GLU B N 1
ATOM 4095 C CA . GLU B 1 242 ? 32.391 -11.976 -41.597 1.00 28.53 242 GLU B CA 1
ATOM 4096 C C . GLU B 1 242 ? 32.606 -13.197 -40.710 1.00 40.52 242 GLU B C 1
ATOM 4097 O O . GLU B 1 242 ? 32.702 -14.257 -41.325 1.00 52.28 242 GLU B O 1
ATOM 4103 N N . LEU B 1 243 ? 32.702 -13.097 -39.363 1.00 37.29 243 LEU B N 1
ATOM 4104 C CA . LEU B 1 243 ? 33.037 -14.311 -38.546 1.00 34.14 243 LEU B CA 1
ATOM 4105 C C . LEU B 1 243 ? 31.866 -14.648 -37.635 1.00 35.14 243 LEU B C 1
ATOM 4106 O O . LEU B 1 243 ? 31.101 -13.751 -37.312 1.00 40.10 243 LEU B O 1
ATOM 4111 N N . HIS B 1 244 ? 31.706 -15.932 -37.306 1.00 44.80 244 HIS B N 1
ATOM 4112 C CA . HIS B 1 244 ? 30.619 -16.468 -36.451 1.00 50.95 244 HIS B CA 1
ATOM 4113 C C . HIS B 1 244 ? 31.313 -17.046 -35.218 1.00 50.70 244 HIS B C 1
ATOM 4114 O O . HIS B 1 244 ? 32.350 -17.715 -35.411 1.00 45.93 244 HIS B O 1
ATOM 4116 N N . GLY B 1 245 ? 30.765 -16.818 -34.023 1.00 47.94 245 GLY B N 1
ATOM 4117 C CA . GLY B 1 245 ? 31.335 -17.242 -32.728 1.00 50.31 245 GLY B CA 1
ATOM 4118 C C . GLY B 1 245 ? 30.590 -16.599 -31.573 1.00 56.77 245 GLY B C 1
ATOM 4119 O O . GLY B 1 245 ? 29.956 -15.545 -31.784 1.00 60.86 245 GLY B O 1
ATOM 4120 N N . ASP B 1 246 ? 30.636 -17.213 -30.393 1.00 58.67 246 ASP B N 1
ATOM 4121 C CA . ASP B 1 246 ? 29.757 -16.832 -29.259 1.00 60.18 246 ASP B CA 1
ATOM 4122 C C . ASP B 1 246 ? 30.461 -15.719 -28.435 1.00 58.80 246 ASP B C 1
ATOM 4123 O O . ASP B 1 246 ? 29.703 -14.986 -27.763 1.00 65.65 246 ASP B O 1
ATOM 4125 N N . ASN B 1 247 ? 31.812 -15.545 -28.500 1.00 56.26 247 ASN B N 1
ATOM 4126 C CA . ASN B 1 247 ? 32.607 -14.591 -27.656 1.00 55.53 247 ASN B CA 1
ATOM 4127 C C . ASN B 1 247 ? 33.644 -13.818 -28.512 1.00 42.88 247 ASN B C 1
ATOM 4128 O O . ASN B 1 247 ? 34.855 -13.681 -28.188 1.00 39.04 247 ASN B O 1
ATOM 4133 N N . LEU B 1 248 ? 33.179 -13.308 -29.634 1.00 45.94 248 LEU B N 1
ATOM 4134 C CA . LEU B 1 248 ? 34.017 -12.463 -30.523 1.00 39.89 248 LEU B CA 1
ATOM 4135 C C . LEU B 1 248 ? 34.180 -11.140 -29.807 1.00 28.86 248 LEU B C 1
ATOM 4136 O O . LEU B 1 248 ? 33.252 -10.648 -29.189 1.00 30.65 248 LEU B O 1
ATOM 4141 N N . PRO B 1 249 ? 35.322 -10.470 -29.901 1.00 29.15 249 PRO B N 1
ATOM 4142 C CA . PRO B 1 249 ? 35.361 -9.118 -29.323 1.00 27.76 249 PRO B CA 1
ATOM 4143 C C . PRO B 1 249 ? 34.340 -8.159 -29.947 1.00 24.09 249 PRO B C 1
ATOM 4144 O O . PRO B 1 249 ? 34.057 -8.315 -31.156 1.00 25.19 249 PRO B O 1
ATOM 4148 N N . SER B 1 250 ? 33.905 -7.155 -29.192 1.00 22.30 250 SER B N 1
ATOM 4149 C CA . SER B 1 250 ? 33.168 -5.983 -29.683 1.00 23.38 250 SER B CA 1
ATOM 4150 C C . SER B 1 250 ? 33.967 -5.311 -30.813 1.00 21.48 250 SER B C 1
ATOM 4151 O O . SER B 1 250 ? 35.158 -5.243 -30.730 1.00 16.71 250 SER B O 1
ATOM 4154 N N . THR B 1 251 ? 33.264 -4.833 -31.820 1.00 19.84 251 THR B N 1
ATOM 4155 C CA . THR B 1 251 ? 33.868 -4.105 -32.952 1.00 20.61 251 THR B CA 1
ATOM 4156 C C . THR B 1 251 ? 33.350 -2.656 -32.973 1.00 18.96 251 THR B C 1
ATOM 4157 O O . THR B 1 251 ? 33.535 -2.022 -33.999 1.00 17.71 251 THR B O 1
ATOM 4161 N N . GLU B 1 252 ? 32.788 -2.108 -31.901 1.00 16.99 252 GLU B N 1
ATOM 4162 C CA . GLU B 1 252 ? 32.387 -0.681 -31.832 1.00 20.64 252 GLU B CA 1
ATOM 4163 C C . GLU B 1 252 ? 33.613 0.183 -32.126 1.00 15.77 252 GLU B C 1
ATOM 4164 O O . GLU B 1 252 ? 34.712 -0.119 -31.592 1.00 18.52 252 GLU B O 1
ATOM 4170 N N . ASN B 1 253 ? 33.465 1.165 -32.976 1.00 15.60 253 ASN B N 1
ATOM 4171 C CA . ASN B 1 253 ? 34.609 1.975 -33.453 1.00 15.74 253 ASN B CA 1
ATOM 4172 C C . ASN B 1 253 ? 34.069 3.290 -33.895 1.00 15.41 253 ASN B C 1
ATOM 4173 O O . ASN B 1 253 ? 32.871 3.372 -34.277 1.00 18.37 253 ASN B O 1
ATOM 4178 N N . ALA B 1 254 ? 34.902 4.314 -33.883 1.00 15.76 254 ALA B N 1
ATOM 4179 C CA . ALA B 1 254 ? 34.506 5.651 -34.339 1.00 15.80 254 ALA B CA 1
ATOM 4180 C C . ALA B 1 254 ? 34.882 5.874 -35.793 1.00 16.77 254 ALA B C 1
ATOM 4181 O O . ALA B 1 254 ? 34.269 6.782 -36.373 1.00 15.55 254 ALA B O 1
ATOM 4183 N N . THR B 1 255 ? 35.908 5.196 -36.355 1.00 16.17 255 THR B N 1
ATOM 4184 C CA . THR B 1 255 ? 36.525 5.673 -37.609 1.00 16.53 255 THR B CA 1
ATOM 4185 C C . THR B 1 255 ? 36.307 4.797 -38.838 1.00 14.77 255 THR B C 1
ATOM 4186 O O . THR B 1 255 ? 36.813 5.224 -39.899 1.00 17.72 255 THR B O 1
ATOM 4190 N N . LEU B 1 256 ? 35.798 3.574 -38.703 1.00 16.60 256 LEU B N 1
ATOM 4191 C CA . LEU B 1 256 ? 35.766 2.582 -39.808 1.00 17.80 256 LEU B CA 1
ATOM 4192 C C . LEU B 1 256 ? 34.411 2.693 -40.494 1.00 18.87 256 LEU B C 1
ATOM 4193 O O . LEU B 1 256 ? 33.415 2.257 -39.890 1.00 18.08 256 LEU B O 1
ATOM 4198 N N . PRO B 1 257 ? 34.356 3.370 -41.686 1.00 18.99 257 PRO B N 1
ATOM 4199 C CA . PRO B 1 257 ? 33.115 3.952 -42.199 1.00 20.30 257 PRO B CA 1
ATOM 4200 C C . PRO B 1 257 ? 32.099 2.906 -42.692 1.00 19.42 257 PRO B C 1
ATOM 4201 O O . PRO B 1 257 ? 30.884 3.208 -42.729 1.00 22.93 257 PRO B O 1
ATOM 4205 N N . HIS B 1 258 ? 32.576 1.710 -42.954 1.00 17.64 258 HIS B N 1
ATOM 4206 C CA . HIS B 1 258 ? 31.774 0.656 -43.623 1.00 18.74 258 HIS B CA 1
ATOM 4207 C C . HIS B 1 258 ? 31.551 -0.528 -42.680 1.00 19.31 258 HIS B C 1
ATOM 4208 O O . HIS B 1 258 ? 31.341 -1.733 -43.175 1.00 21.64 258 HIS B O 1
ATOM 4215 N N . THR B 1 259 ? 31.575 -0.285 -41.368 1.00 19.58 259 THR B N 1
ATOM 4216 C CA . THR B 1 259 ? 31.428 -1.367 -40.374 1.00 16.00 259 THR B CA 1
ATOM 4217 C C . THR B 1 259 ? 30.092 -1.162 -39.643 1.00 14.87 259 THR B C 1
ATOM 4218 O O . THR B 1 259 ? 29.735 0.012 -39.377 1.00 18.36 259 THR B O 1
ATOM 4222 N N . LYS B 1 260 ? 29.435 -2.253 -39.287 1.00 17.45 260 LYS B N 1
ATOM 4223 C CA . LYS B 1 260 ? 28.263 -2.300 -38.383 1.00 19.34 260 LYS B CA 1
ATOM 4224 C C . LYS B 1 260 ? 28.568 -1.593 -37.052 1.00 21.27 260 LYS B C 1
ATOM 4225 O O . LYS B 1 260 ? 27.664 -1.074 -36.449 1.00 20.48 260 LYS B O 1
ATOM 4227 N N . GLY B 1 261 ? 29.784 -1.700 -36.490 1.00 20.99 261 GLY B N 1
ATOM 4228 C CA . GLY B 1 261 ? 30.111 -1.193 -35.158 1.00 19.24 261 GLY B CA 1
ATOM 4229 C C . GLY B 1 261 ? 30.387 0.296 -35.143 1.00 19.96 261 GLY B C 1
ATOM 4230 O O . GLY B 1 261 ? 30.622 0.836 -34.080 1.00 17.91 261 GLY B O 1
ATOM 4231 N N . ASN B 1 262 ? 30.348 0.952 -36.303 1.00 19.50 262 ASN B N 1
ATOM 4232 C CA . ASN B 1 262 ? 30.745 2.373 -36.393 1.00 21.35 262 ASN B CA 1
ATOM 4233 C C . ASN B 1 262 ? 29.760 3.211 -35.569 1.00 23.28 262 ASN B C 1
ATOM 4234 O O . ASN B 1 262 ? 28.528 3.037 -35.738 1.00 22.99 262 ASN B O 1
ATOM 4239 N N . THR B 1 263 ? 30.251 3.972 -34.623 1.00 21.61 263 THR B N 1
ATOM 4240 C CA . THR B 1 263 ? 29.416 4.613 -33.580 1.00 20.29 263 THR B CA 1
ATOM 4241 C C . THR B 1 263 ? 30.098 5.907 -33.154 1.00 23.40 263 THR B C 1
ATOM 4242 O O . THR B 1 263 ? 31.280 6.176 -33.553 1.00 20.49 263 THR B O 1
ATOM 4246 N N . VAL B 1 264 ? 29.386 6.705 -32.349 1.00 22.28 264 VAL B N 1
ATOM 4247 C CA . VAL B 1 264 ? 29.974 7.865 -31.633 1.00 21.28 264 VAL B CA 1
ATOM 4248 C C . VAL B 1 264 ? 30.055 7.473 -30.164 1.00 29.42 264 VAL B C 1
ATOM 4249 O O . VAL B 1 264 ? 29.015 7.158 -29.568 1.00 23.50 264 VAL B O 1
ATOM 4253 N N . PHE B 1 265 ? 31.225 7.555 -29.557 1.00 21.75 265 PHE B N 1
ATOM 4254 C CA . PHE B 1 265 ? 31.389 7.133 -28.161 1.00 22.02 265 PHE B CA 1
ATOM 4255 C C . PHE B 1 265 ? 30.995 8.289 -27.274 1.00 25.78 265 PHE B C 1
ATOM 4256 O O . PHE B 1 265 ? 31.217 9.500 -27.580 1.00 30.42 265 PHE B O 1
ATOM 4264 N N . ASP B 1 266 ? 30.357 7.947 -26.192 1.00 20.70 266 ASP B N 1
ATOM 4265 C CA . ASP B 1 266 ? 29.971 8.943 -25.183 1.00 25.18 266 ASP B CA 1
ATOM 4266 C C . ASP B 1 266 ? 30.513 8.422 -23.877 1.00 25.08 266 ASP B C 1
ATOM 4267 O O . ASP B 1 266 ? 29.943 7.469 -23.305 1.00 26.63 266 ASP B O 1
ATOM 4272 N N . VAL B 1 267 ? 31.697 8.804 -23.515 1.00 28.52 267 VAL B N 1
ATOM 4273 C CA . VAL B 1 267 ? 32.253 8.146 -22.308 1.00 30.50 267 VAL B CA 1
ATOM 4274 C C . VAL B 1 267 ? 32.446 9.246 -21.278 1.00 28.67 267 VAL B C 1
ATOM 4275 O O . VAL B 1 267 ? 32.841 10.316 -21.675 1.00 29.05 267 VAL B O 1
ATOM 4279 N N . GLU B 1 268 ? 32.370 8.902 -20.004 1.00 28.54 268 GLU B N 1
ATOM 4280 C CA . GLU B 1 268 ? 32.690 9.857 -18.917 1.00 35.91 268 GLU B CA 1
ATOM 4281 C C . GLU B 1 268 ? 34.186 9.835 -18.595 1.00 28.13 268 GLU B C 1
ATOM 4282 O O . GLU B 1 268 ? 34.757 8.737 -18.393 1.00 29.51 268 GLU B O 1
ATOM 4288 N N . ILE B 1 269 ? 34.801 11.009 -18.603 1.00 26.07 269 ILE B N 1
ATOM 4289 C CA . ILE B 1 269 ? 36.181 11.221 -18.100 1.00 27.77 269 ILE B CA 1
ATOM 4290 C C . ILE B 1 269 ? 36.015 11.596 -16.629 1.00 32.50 269 ILE B C 1
ATOM 4291 O O . ILE B 1 269 ? 35.582 12.723 -16.379 1.00 34.38 269 ILE B O 1
ATOM 4296 N N . GLU B 1 270 ? 36.248 10.656 -15.718 1.00 32.51 270 GLU B N 1
ATOM 4297 C CA . GLU B 1 270 ? 36.251 10.903 -14.242 1.00 31.29 270 GLU B CA 1
ATOM 4298 C C . GLU B 1 270 ? 37.450 11.717 -13.815 1.00 29.47 270 GLU B C 1
ATOM 4299 O O . GLU B 1 270 ? 38.613 11.499 -14.325 1.00 25.15 270 GLU B O 1
ATOM 4305 N N . VAL B 1 271 ? 37.232 12.610 -12.837 1.00 32.70 271 VAL B N 1
ATOM 4306 C CA . VAL B 1 271 ? 38.317 13.443 -12.245 1.00 34.40 271 VAL B CA 1
ATOM 4307 C C . VAL B 1 271 ? 39.328 12.497 -11.604 1.00 30.37 271 VAL B C 1
ATOM 4308 O O . VAL B 1 271 ? 38.931 11.472 -11.002 1.00 33.17 271 VAL B O 1
ATOM 4312 N N . SER B 1 272 ? 40.602 12.791 -11.823 1.00 34.55 272 SER B N 1
ATOM 4313 C CA . SER B 1 272 ?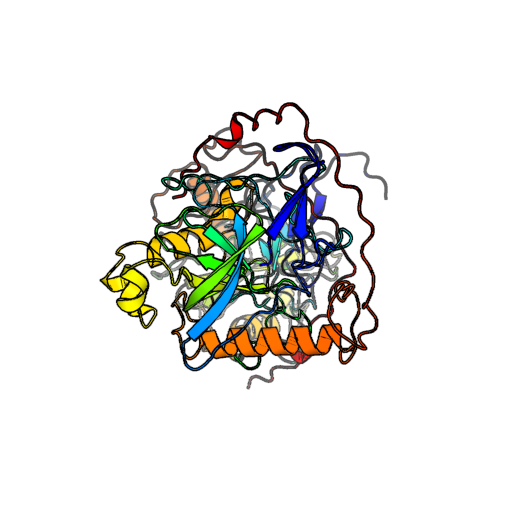 41.733 12.035 -11.237 1.00 35.68 272 SER B CA 1
ATOM 4314 C C . SER B 1 272 ? 41.991 12.588 -9.833 1.00 38.88 272 SER B C 1
ATOM 4315 O O . SER B 1 272 ? 42.244 13.841 -9.748 1.00 44.33 272 SER B O 1
ATOM 4318 N N . GLN B 1 273 ? 41.964 11.731 -8.793 1.00 40.59 273 GLN B N 1
ATOM 4319 C CA . GLN B 1 273 ? 42.435 12.053 -7.397 1.00 42.30 273 GLN B CA 1
ATOM 4320 C C . GLN B 1 273 ? 43.953 11.794 -7.313 1.00 41.10 273 GLN B C 1
ATOM 4321 O O . GLN B 1 273 ? 44.524 11.402 -8.362 1.00 37.01 273 GLN B O 1
ATOM 4327 N N . LYS B 1 274 ? 44.613 12.089 -6.175 1.00 42.52 274 LYS B N 1
ATOM 4328 C CA . LYS B 1 274 ? 46.026 11.675 -5.920 1.00 47.81 274 LYS B CA 1
ATOM 4329 C C . LYS B 1 274 ? 46.072 10.145 -6.086 1.00 35.59 274 LYS B C 1
ATOM 4330 O O . LYS B 1 274 ? 45.274 9.451 -5.404 1.00 44.43 274 LYS B O 1
ATOM 4332 N N . ALA B 1 275 ? 47.005 9.678 -6.917 1.00 35.07 275 ALA B N 1
ATOM 4333 C CA . ALA B 1 275 ? 47.323 8.245 -7.142 1.00 39.76 275 ALA B CA 1
ATOM 4334 C C . ALA B 1 275 ? 47.302 7.505 -5.787 1.00 49.12 275 ALA B C 1
ATOM 4335 O O . ALA B 1 275 ? 47.997 7.937 -4.840 1.00 43.59 275 ALA B O 1
ATOM 4337 N N . GLU B 1 276 ? 46.497 6.459 -5.673 1.00 42.45 276 GLU B N 1
ATOM 4338 C CA . GLU B 1 276 ? 46.570 5.467 -4.573 1.00 41.29 276 GLU B CA 1
ATOM 4339 C C . GLU B 1 276 ? 48.002 4.904 -4.433 1.00 39.44 276 GLU B C 1
ATOM 4340 O O . GLU B 1 276 ? 48.848 5.034 -5.383 1.00 37.16 276 GLU B O 1
ATOM 4346 N N . GLN B 1 277 ? 48.297 4.308 -3.280 1.00 44.48 277 GLN B N 1
ATOM 4347 C CA . GLN B 1 277 ? 49.601 3.622 -3.017 1.00 50.66 277 GLN B CA 1
ATOM 4348 C C . GLN B 1 277 ? 49.564 2.296 -3.782 1.00 33.86 277 GLN B C 1
ATOM 4349 O O . GLN B 1 277 ? 48.490 1.648 -3.724 1.00 37.95 277 GLN B O 1
ATOM 4355 N N . VAL B 1 278 ? 50.645 1.892 -4.454 1.00 37.01 278 VAL B N 1
ATOM 4356 C CA . VAL B 1 278 ? 50.749 0.464 -4.911 1.00 35.62 278 VAL B CA 1
ATOM 4357 C C . VAL B 1 278 ? 50.913 -0.407 -3.665 1.00 31.14 278 VAL B C 1
ATOM 4358 O O . VAL B 1 278 ? 51.761 -0.104 -2.849 1.00 30.42 278 VAL B O 1
ATOM 4362 N N . PRO B 1 279 ? 50.200 -1.535 -3.474 1.00 37.53 279 PRO B N 1
ATOM 4363 C CA . PRO B 1 279 ? 50.477 -2.416 -2.333 1.00 31.77 279 PRO B CA 1
ATOM 4364 C C . PRO B 1 279 ? 51.957 -2.827 -2.286 1.00 36.04 279 PRO B C 1
ATOM 4365 O O . PRO B 1 279 ? 52.590 -3.184 -3.289 1.00 27.32 279 PRO B O 1
ATOM 4369 N N . PRO B 1 280 ? 52.586 -2.755 -1.095 1.00 34.07 280 PRO B N 1
ATOM 4370 C CA . PRO B 1 280 ? 54.004 -3.094 -0.970 1.00 32.19 280 PRO B CA 1
ATOM 4371 C C . PRO B 1 280 ? 54.389 -4.501 -1.444 1.00 23.84 280 PRO B C 1
ATOM 4372 O O . PRO B 1 280 ? 55.530 -4.674 -1.898 1.00 26.45 280 PRO B O 1
ATOM 4376 N N . GLU B 1 281 ? 53.498 -5.481 -1.391 1.00 21.71 281 GLU B N 1
ATOM 4377 C CA . GLU B 1 281 ? 53.795 -6.838 -1.869 1.00 22.48 281 GLU B CA 1
ATOM 4378 C C . GLU B 1 281 ? 54.117 -6.804 -3.395 1.00 19.92 281 GLU B C 1
ATOM 4379 O O . GLU B 1 281 ? 54.714 -7.775 -3.906 1.00 19.39 281 GLU B O 1
ATOM 4385 N N . VAL B 1 282 ? 53.707 -5.771 -4.110 1.00 17.33 282 VAL B N 1
ATOM 4386 C CA . VAL B 1 282 ? 53.988 -5.695 -5.589 1.00 17.20 282 VAL B CA 1
ATOM 4387 C C . VAL B 1 282 ? 55.501 -5.612 -5.783 1.00 18.45 282 VAL B C 1
ATOM 4388 O O . VAL B 1 282 ? 55.999 -6.107 -6.800 1.00 18.43 282 VAL B O 1
ATOM 4392 N N . ASN B 1 283 ? 56.232 -5.084 -4.781 1.00 14.43 283 ASN B N 1
ATOM 4393 C CA . ASN B 1 283 ? 57.719 -5.005 -4.886 1.00 16.58 283 ASN B CA 1
ATOM 4394 C C . ASN B 1 283 ? 58.418 -6.308 -4.543 1.00 16.62 283 ASN B C 1
ATOM 4395 O O . ASN B 1 283 ? 59.644 -6.425 -4.741 1.00 16.16 283 ASN B O 1
ATOM 4400 N N . ASP B 1 284 ? 57.708 -7.366 -4.124 1.00 15.22 284 ASP B N 1
ATOM 4401 C CA . ASP B 1 284 ? 58.426 -8.606 -3.804 1.00 17.91 284 ASP B CA 1
ATOM 4402 C C . ASP B 1 284 ? 59.021 -9.190 -5.077 1.00 15.30 284 ASP B C 1
ATOM 4403 O O . ASP B 1 284 ? 58.446 -9.043 -6.175 1.00 15.54 284 ASP B O 1
ATOM 4408 N N . MET B 1 285 ? 60.064 -9.961 -4.895 1.00 13.35 285 MET B N 1
ATOM 4409 C CA . MET B 1 285 ? 60.797 -10.552 -6.011 1.00 14.81 285 MET B CA 1
ATOM 4410 C C . MET B 1 285 ? 60.466 -12.043 -6.106 1.00 18.18 285 MET B C 1
ATOM 4411 O O . MET B 1 285 ? 60.266 -12.681 -5.034 1.00 19.56 285 MET B O 1
ATOM 4416 N N . SER B 1 286 ? 60.334 -12.547 -7.309 1.00 14.62 286 SER B N 1
ATOM 4417 C CA . SER B 1 286 ? 60.121 -13.995 -7.591 1.00 16.86 286 SER B CA 1
ATOM 4418 C C . SER B 1 286 ? 61.412 -14.590 -8.079 1.00 18.88 286 SER B C 1
ATOM 4419 O O . SER B 1 286 ? 61.964 -14.153 -9.122 1.00 17.98 286 SER B O 1
ATOM 4422 N N . PHE B 1 287 ? 61.883 -15.624 -7.376 1.00 18.80 287 PHE B N 1
ATOM 4423 C CA . PHE B 1 287 ? 63.156 -16.282 -7.722 1.00 16.42 287 PHE B CA 1
ATOM 4424 C C . PHE B 1 287 ? 62.829 -17.627 -8.286 1.00 19.76 287 PHE B C 1
ATOM 4425 O O . PHE B 1 287 ? 62.368 -18.489 -7.519 1.00 22.22 287 PHE B O 1
ATOM 4433 N N . ILE B 1 288 ? 62.878 -17.746 -9.573 1.00 24.12 288 ILE B N 1
ATOM 4434 C CA . ILE B 1 288 ? 62.438 -18.987 -10.262 1.00 24.91 288 ILE B CA 1
ATOM 4435 C C . ILE B 1 288 ? 63.693 -19.748 -10.648 1.00 25.59 288 ILE B C 1
ATOM 4436 O O . ILE B 1 288 ? 64.523 -19.152 -11.270 1.00 23.23 288 ILE B O 1
ATOM 4441 N N . LYS B 1 289 ? 63.833 -21.045 -10.315 1.00 32.82 289 LYS B N 1
ATOM 4442 C CA . LYS B 1 289 ? 65.039 -21.852 -10.731 1.00 32.67 289 LYS B CA 1
ATOM 4443 C C . LYS B 1 289 ? 65.117 -21.961 -12.250 1.00 38.82 289 LYS B C 1
ATOM 4444 O O . LYS B 1 289 ? 66.271 -21.962 -12.777 1.00 44.12 289 LYS B O 1
#

Foldseek 3Di:
DKFWAWFAFAQDQGTWIFIQDPVRFTWAQQAADFQPQDLPQQKGKWQFFAWALFFFQWAQDLPDPRRITGGDDDPNHGGGFAQAPPGRHHHFGKTFRHLFFQAQPPQDPLDPDRFGAPGDGQIEGAPADDGDDHGDIAMWHWAWWFQWADPRHRRIYTYTHGPPRPCRVQGDYNVSCVVVVPPPLVVVLVCQQCRCVVVVDHGIAGPPRRDIGMSNSVSVVRVVRSVVSVCLQQVVDDDPPRGQNQTCDDPPTPNHDGDDDDRHDYDPRDDNPPCSRDHDHDD/DDDPAFDKDWDWFAAAPAQGTWIFIQHSVRATWAQQAADFQCQDLVQQKGKWQFFAWALFFFQWAQDLPDPRRTTGGDADPNHGGTFACAPPGRHHHFGKTFRHLFFFAQVAADPLAPDRFGADQGGQIEGAHADDGDDHRDMAMWHWAWWFQKADPRHTRIYTYTHGPPRVCNVQGDHNVSCVVVVPPVLVVVLVCQQCRCVVVVDHGIAGPPRRDIGMSNSVSVNRVVRSVVSVCLQQVVDDDDCRGQNQTCPDVNGPNHDRDDDDRHDYDHHDDNPPCSPDHDHDD

Organism: Ogataea parapolymorpha (strain ATCC 26012 / BCRC 20466 / JCM 22074 / NRRL Y-7560 / DL-1) (NCBI:txid871575)